Protein 6JQF (pdb70)

Foldseek 3Di:
DVCLADPDQDADPAPDQFGDDDDPQKDKFWLFKLQCLQQPRRGGGDAAQADAKIWTKMWIAGPNDIDIHATDIYYHHDDDPQADDADQAQQGQGGWRFDYDKAFADLEFEEEDPDPLLVVVLQQLVLLQVGHYYYDYQPDQGQEHEEADPDHSQPAQKWKWFQDNSHIYIYGNHVNNVLLVSLRVSLCLQVVGIGGGIMTIFFFSFQDQAEEECWQFHDDLLLVVLVLLLLNNPEEYEYEQKFWADCLVLQVVQPHGCLPATGIAGAEDDDAAPVRHDLHDDLHHAYLVRLLVSQVVSVSSHYHYAYEDADDARASSPCNRPVVQQDDADPPVSRSNRGNLQDPVRLVSVLVRVCCCCQPPVVRGRSCRSHQEYEHELPDPPGALLSSQSNQQSVCVSCVVVNHQYEYEQQCQVRPDDRDRDAVRHEEPADCNSPPVVNVVSRHQYAQAHQQPAEPAPPDPDSHLPCLQVCLAANAGQCRPPDGDHSTNPSHNFYYHYYDHNQHFLDLAADSLLCPVSSSSVSRSSNRRGHDRGHPDHPVVSVVSVVSSDRRRPRDSQQDDPDQDKDKDFDPDPWDFFQDGWHFDFKKDKKWAQADDPAQDWWFFFDDCQWTFTLANRQFTWIAGNSSWTKGFPHHGDHPDMWMWMWGADFQWIWIDINNHGSGIIATDDRNVVCVPRDVVSPSRNPHRGDTGGGHRGIGGNGGNIGDRIMMGHD

Secondary structure (DSSP, 8-state):
-HHHHT---PPPPTT-SB-----TTSEEEEEEES-TTTB-TT-BB---SS----EEEEEEEETTEEEE---EE---PPP----SPPPP-SSPPSEEEEEEEEEE--SEEEEE-S-HHHHHHHHH--TTTSSEEEEE-TTS--SEEEEEPPSSS-TTT-EEEEEETTEEEEEESSHHHHHHHHHHHH---S-TTEEEEEEEEE--S-SEEE----SSS---HHHHHHHHH--TT--EEEEE-EEE-S-HHHHHHTT--HHHHS-EEE-B-----TTS--SS-SS--B-HHHHHHHHHHHHHTT-EEEEEEEESSS-HHHHTT-GGGS------GGGTT---TT-HHHHHHHHHHHHH--EETTTTEETTTT-SEEEEE-----S-HHHHHHHHHHHHHHHHHTTPEEE----TTTS--SS----TT---B--S---HHHHHHTT--EEE--HHHHEE-TT-SS-----HHHHHHH--TTEETTEE--TT-TTEEEEE-EE---S--------HHHHHHHHHH---HHHHHHS-SS-SS-HHHHHHHHHHH-SPTT--TT---SS---B----SSSSEE-----BPSSEEE--EEE----TT---EEEEETTEEEE----S--EEEETTS-EEE-S--PPBTEEE-EEEEEETTEEEEEETTEEEEE-EE-SSGGGTTT--TT---S-SS-----PBP-SEE-SS--EEE---EEE-

Radius of gyration: 28.12 Å; Cα contacts (8 Å, |Δi|>4): 1674; chains: 1; bounding box: 49×86×69 Å

InterPro domains:
  IPR015882 Beta-hexosaminidase, bacterial type, N-terminal [PF02838] (110-228)
  IPR015883 Beta-hexosaminidase, catalytic domain [PF00728] (232-414)
  IPR017853 Glycoside hydrolase superfamily [SSF51445] (232-582)
  IPR025705 Beta-hexosaminidase [PR00738] (193-213)
  IPR025705 Beta-hexosaminidase [PR00738] (226-243)
  IPR025705 Beta-hexosaminidase [PR00738] (255-276)
  IPR025705 Beta-hexosaminidase [PR00738] (327-344)
  IPR025705 Beta-hexosaminidase [PR00738] (371-389)
  IPR025705 Beta-hexosaminidase [PR00738] (528-544)
  IPR029018 Beta-hexosaminidase-like, domain 2 [G3DSA:3.30.379.10] (98-225)
  IPR029018 Beta-hexosaminidase-like, domain 2 [SSF55545] (109-231)
  IPR052764 Glycosyl Hydrolase 20 Enzymes [PTHR43678] (105-585)

Solvent-accessible surface area: 29772 Å² total

CATH classification: 3.20.20.80

Nearest PDB structures (foldseek):
  7ezt-assembly3_C  TM=9.951E-01  e=0.000E+00  Akkermansia muciniphila ATCC BAA-835
  8hvd-assembly1_A  TM=6.838E-01  e=8.904E-33  Streptomyces sp.
  9fyn-assembly1_A  TM=6.314E-01  e=2.631E-29  Trueperella pyogenes
  7bwg-assembly1_B  TM=7.189E-01  e=1.669E-21  Microbacterium sp. HJ5
  6pv5-assembly1_A  TM=5.490E-01  e=2.795E-10  Clostridium perfringens ATCC 13124

Sequence (715 aa):
KQIADSLSIPPVKAGAKQLPPSVSGAQIKLLGADYEQLVNSKGKIAPVISDTPVNVSFKVTKDGKEAVSKDYEILQAPQAAQGNPKPRIIPEILQWKGGQGEYKLGNTVTIACPDKELGKLFAADEDVLGKKVKLVAPGAKADISLSLLKGGNLGREGYRLQIARDGVRLGAAAPTGLFWGTRTLLQLRQTPGSVPCGTAVDFPRYQLRGFLDVARTPYPLSYLKDVIRTAWYKNDLHLVINNNYIFHEHYVDNGHDPFKESYAAFRLESKKGKDGTPLTARDLFYTKKEFADLVSYARKYGVNIVPEFDTPGHALSFTRLRPDLIYKGPNHEKRRCELDAANPETIDLVSSKVFDEYLKDPKLGRPVFADCGVVHVGADEFYGDKEDYRHFANAVLTHALKRGYTPRIWGSLSAKPGKTPVVSKGVQNLWSTGWKAWEAVNQGYDVINTNDGALYIVPFAGYYRDRNHKGLYNNWIPNRIGNETLPSGHPQLLGGTFAVWNDETDIHTGYAPYDIWGIISSGSDVLSQKLWGTAKAPDTFEQHRELVSSSIGNAPRTNPLHKWKDSQPLTVKPSSLPQKLDKPALGPNYRLTELELTAAPEGKEQVLLAAPEGELLAVKDGTVGFRRDDSLEFSFGAKLPVGKKVKVEIVGEPEKTSSLLLDGEPAGTAVLKNFSDDKSKDFSDKKFKHRPKVHRSTFILPLKELGSSFQGKVFHNVQPL

GO terms:
  GO:0004563 beta-N-acetylhexosaminidase activity (F, EXP)

B-factor: mean 30.91, std 11.43, range [14.15, 86.92]

Organism: Akkermansia muciniphila (strain ATCC BAA-835 / DSM 22959 / JCM 33894 / BCRC 81048 / CCUG 64013 / CIP 107961 / Muc) (NCBI:txid349741)

Structure (mmCIF, N/CA/C/O backbone):
data_6JQF
#
_entry.id   6JQF
#
_cell.length_a   108.819
_cell.length_b   114.548
_cell.length_c   128.073
_cell.angle_alpha   90.000
_cell.angle_beta   90.000
_cell.angle_gamma   90.000
#
_symmetry.space_group_name_H-M   'I 2 2 2'
#
loop_
_entity.id
_entity.type
_entity.pdbx_description
1 polymer 'Glycoside hydrolase, family 20, catalytic core'
2 non-polymer 'MAGNESIUM ION'
3 non-polymer 2-acetamido-2-deoxy-beta-D-glucopyranose
4 non-polymer 'CHLORIDE ION'
5 water water
#
loop_
_atom_site.group_PDB
_atom_site.id
_atom_site.type_symbol
_atom_site.label_atom_id
_atom_site.label_alt_id
_atom_site.label_comp_id
_atom_site.label_asym_id
_atom_site.label_entity_id
_atom_site.label_seq_id
_atom_site.pdbx_PDB_ins_code
_atom_site.Cartn_x
_atom_site.Cartn_y
_atom_site.Cartn_z
_atom_site.occupancy
_atom_site.B_iso_or_equiv
_atom_site.auth_seq_id
_atom_site.auth_comp_id
_atom_site.auth_asym_id
_atom_site.auth_atom_id
_atom_site.pdbx_PDB_model_num
ATOM 1 N N . LYS A 1 1 ? 4.334 104.044 59.064 1.00 61.98 23 LYS A N 1
ATOM 2 C CA . LYS A 1 1 ? 3.811 102.842 58.425 1.00 63.14 23 LYS A CA 1
ATOM 3 C C . LYS A 1 1 ? 2.447 103.101 57.800 1.00 64.92 23 LYS A C 1
ATOM 4 O O . LYS A 1 1 ? 2.177 102.680 56.672 1.00 59.90 23 LYS A O 1
ATOM 10 N N . GLN A 1 2 ? 1.582 103.787 58.552 1.00 61.58 24 GLN A N 1
ATOM 11 C CA . GLN A 1 2 ? 0.283 104.169 58.010 1.00 66.98 24 GLN A CA 1
ATOM 12 C C . GLN A 1 2 ? 0.437 105.057 56.783 1.00 63.62 24 GLN A C 1
ATOM 13 O O . GLN A 1 2 ? -0.395 105.006 55.869 1.00 62.74 24 GLN A O 1
ATOM 19 N N . ILE A 1 3 ? 1.502 105.861 56.744 1.00 62.61 25 ILE A N 1
ATOM 20 C CA . ILE A 1 3 ? 1.728 106.779 55.629 1.00 63.20 25 ILE A CA 1
ATOM 21 C C . ILE A 1 3 ? 1.968 106.003 54.339 1.00 64.08 25 ILE A C 1
ATOM 22 O O . ILE A 1 3 ? 1.276 106.201 53.333 1.00 62.31 25 ILE A O 1
ATOM 27 N N . ALA A 1 4 ? 2.970 105.117 54.350 1.00 66.94 26 ALA A N 1
ATOM 28 C CA . ALA A 1 4 ? 3.246 104.288 53.180 1.00 61.93 26 ALA A CA 1
ATOM 29 C C . ALA A 1 4 ? 2.029 103.461 52.795 1.00 62.11 26 ALA A C 1
ATOM 30 O O . ALA A 1 4 ? 1.756 103.257 51.604 1.00 53.21 26 ALA A O 1
ATOM 32 N N . ASP A 1 5 ? 1.284 102.986 53.796 1.00 65.49 27 ASP A N 1
ATOM 33 C CA . ASP A 1 5 ? 0.091 102.186 53.542 1.00 67.35 27 ASP A CA 1
ATOM 34 C C . ASP A 1 5 ? -0.913 102.946 52.682 1.00 67.22 27 ASP A C 1
ATOM 35 O O . ASP A 1 5 ? -1.547 102.366 51.792 1.00 67.73 27 ASP A O 1
ATOM 40 N N . SER A 1 6 ? -1.053 104.252 52.918 1.00 68.94 28 SER A N 1
ATOM 41 C CA . SER A 1 6 ? -2.051 105.074 52.244 1.00 67.67 28 SER A CA 1
ATOM 42 C C . SER A 1 6 ? -1.416 106.204 51.437 1.00 62.18 28 SER A C 1
ATOM 43 O O . SER A 1 6 ? -2.006 107.277 51.294 1.00 61.61 28 SER A O 1
ATOM 46 N N . LEU A 1 7 ? -0.217 105.979 50.901 1.00 57.33 29 LEU A N 1
ATOM 47 C CA . LEU A 1 7 ? 0.402 106.968 50.031 1.00 61.22 29 LEU A CA 1
ATOM 48 C C . LEU A 1 7 ? -0.427 107.163 48.766 1.00 52.28 29 LEU A C 1
ATOM 49 O O . LEU A 1 7 ? -1.185 106.286 48.342 1.00 54.35 29 LEU A O 1
ATOM 54 N N . SER A 1 8 ? -0.272 108.337 48.158 1.00 56.49 30 SER A N 1
ATOM 55 C CA . SER A 1 8 ? -0.991 108.693 46.938 1.00 56.58 30 SER A CA 1
ATOM 56 C C . SER A 1 8 ? 0.011 109.227 45.925 1.00 54.01 30 SER A C 1
ATOM 57 O O . SER A 1 8 ? 0.611 110.286 46.136 1.00 54.99 30 SER A O 1
ATOM 60 N N . ILE A 1 9 ? 0.185 108.501 44.829 1.00 57.58 31 ILE A N 1
ATOM 61 C CA . ILE A 1 9 ? 1.143 108.857 43.787 1.00 52.34 31 ILE A CA 1
ATOM 62 C C . ILE A 1 9 ? 0.370 109.455 42.618 1.00 53.45 31 ILE A C 1
ATOM 63 O O . ILE A 1 9 ? -0.431 108.742 41.991 1.00 51.36 31 ILE A O 1
ATOM 68 N N . PRO A 1 10 ? 0.573 110.727 42.294 1.00 50.53 32 PRO A N 1
ATOM 69 C CA . PRO A 1 10 ? -0.201 111.368 41.233 1.00 49.81 32 PRO A CA 1
ATOM 70 C C . PRO A 1 10 ? 0.344 111.006 39.863 1.00 50.93 32 PRO A C 1
ATOM 71 O O . PRO A 1 10 ? 1.394 110.354 39.759 1.00 48.04 32 PRO A O 1
ATOM 75 N N . PRO A 1 11 ? -0.336 111.405 38.787 1.00 54.39 33 PRO A N 1
ATOM 76 C CA . PRO A 1 11 ? 0.194 111.133 37.446 1.00 54.46 33 PRO A CA 1
ATOM 77 C C . PRO A 1 11 ? 1.485 111.889 37.175 1.00 51.57 33 PRO A C 1
ATOM 78 O O . PRO A 1 11 ? 1.727 112.977 37.705 1.00 50.96 33 PRO A O 1
ATOM 82 N N . VAL A 1 12 ? 2.314 111.293 36.328 1.00 42.14 34 VAL A N 1
ATOM 83 C CA . VAL A 1 12 ? 3.591 111.873 35.934 1.00 45.68 34 VAL A CA 1
ATOM 84 C C . VAL A 1 12 ? 3.381 112.699 34.673 1.00 41.96 34 VAL A C 1
ATOM 85 O O . VAL A 1 12 ? 2.757 112.230 33.713 1.00 39.92 34 VAL A O 1
ATOM 89 N N . LYS A 1 13 ? 3.880 113.938 34.687 1.00 43.88 35 LYS A N 1
ATOM 90 C CA . LYS A 1 13 ? 3.845 114.782 33.497 1.00 44.89 35 LYS A CA 1
ATOM 91 C C . LYS A 1 13 ? 4.532 114.084 32.333 1.00 44.75 35 LYS A C 1
ATOM 92 O O . LYS A 1 13 ? 5.555 113.417 32.506 1.00 47.55 35 LYS A O 1
ATOM 98 N N . ALA A 1 14 ? 3.965 114.249 31.141 1.00 47.15 36 ALA A N 1
ATOM 99 C CA . ALA A 1 14 ? 4.522 113.619 29.951 1.00 41.20 36 ALA A CA 1
ATOM 100 C C . ALA A 1 14 ? 5.927 114.142 29.683 1.00 48.16 36 ALA A C 1
ATOM 101 O O . ALA A 1 14 ? 6.127 115.347 29.510 1.00 49.13 36 ALA A O 1
ATOM 103 N N . GLY A 1 15 ? 6.904 113.235 29.661 1.00 36.92 37 GLY A N 1
ATOM 104 C CA . GLY A 1 15 ? 8.285 113.597 29.417 1.00 41.12 37 GLY A CA 1
ATOM 105 C C . GLY A 1 15 ? 9.071 114.059 30.629 1.00 39.28 37 GLY A C 1
ATOM 106 O O . GLY A 1 15 ? 10.224 114.481 30.469 1.00 44.58 37 GLY A O 1
ATOM 107 N N . ALA A 1 16 ? 8.494 113.997 31.827 1.00 37.56 38 ALA A N 1
ATOM 108 C CA . ALA A 1 16 ? 9.202 114.450 33.020 1.00 41.26 38 ALA A CA 1
ATOM 109 C C . ALA A 1 16 ? 10.517 113.695 33.187 1.00 43.51 38 ALA A C 1
ATOM 110 O O . ALA A 1 16 ? 10.610 112.502 32.884 1.00 42.81 38 ALA A O 1
ATOM 112 N N . LYS A 1 17 ? 11.543 114.399 33.664 1.00 38.58 39 LYS A N 1
ATOM 113 C CA . LYS A 1 17 ? 12.869 113.819 33.823 1.00 36.95 39 LYS A CA 1
ATOM 114 C C . LYS A 1 17 ? 13.176 113.430 35.262 1.00 40.36 39 LYS A C 1
ATOM 115 O O . LYS A 1 17 ? 14.237 112.853 35.525 1.00 37.18 39 LYS A O 1
ATOM 121 N N . GLN A 1 18 ? 12.276 113.723 36.193 1.00 35.14 40 GLN A N 1
ATOM 122 C CA . GLN A 1 18 ? 12.501 113.432 37.599 1.00 36.33 40 GLN A CA 1
ATOM 123 C C . GLN A 1 18 ? 11.172 113.030 38.218 1.00 43.75 40 GLN A C 1
ATOM 124 O O . GLN A 1 18 ? 10.157 113.695 37.989 1.00 42.75 40 GLN A O 1
ATOM 130 N N . LEU A 1 19 ? 11.176 111.948 38.983 1.00 37.33 41 LEU A N 1
ATOM 131 C CA . LEU A 1 19 ? 9.958 111.528 39.661 1.00 38.51 41 LEU A CA 1
ATOM 132 C C . LEU A 1 19 ? 9.677 112.461 40.834 1.00 41.72 41 LEU A C 1
ATOM 133 O O . LEU A 1 19 ? 10.553 112.657 41.686 1.00 41.55 41 LEU A O 1
ATOM 138 N N . PRO A 1 20 ? 8.489 113.062 40.909 1.00 43.57 42 PRO A N 1
ATOM 139 C CA . PRO A 1 20 ? 8.137 113.866 42.089 1.00 49.92 42 PRO A CA 1
ATOM 140 C C . PRO A 1 20 ? 7.988 112.973 43.311 1.00 53.22 42 PRO A C 1
ATOM 141 O O . PRO A 1 20 ? 7.198 112.027 43.312 1.00 53.08 42 PRO A O 1
ATOM 153 N N . PRO A 1 22 ? 6.599 111.950 46.796 1.00 62.86 44 PRO A N 1
ATOM 154 C CA . PRO A 1 22 ? 5.476 112.262 47.687 1.00 63.26 44 PRO A CA 1
ATOM 155 C C . PRO A 1 22 ? 5.971 112.932 48.959 1.00 65.47 44 PRO A C 1
ATOM 156 O O . PRO A 1 22 ? 7.086 112.685 49.427 1.00 62.60 44 PRO A O 1
ATOM 160 N N . SER A 1 23 ? 5.127 113.801 49.514 1.00 73.59 45 SER A N 1
ATOM 161 C CA . SER A 1 23 ? 5.487 114.610 50.671 1.00 72.27 45 SER A CA 1
ATOM 162 C C . SER A 1 23 ? 4.475 114.398 51.786 1.00 68.60 45 SER A C 1
ATOM 163 O O . SER A 1 23 ? 3.269 114.564 51.577 1.00 67.88 45 SER A O 1
ATOM 166 N N . VAL A 1 24 ? 4.972 114.019 52.961 1.00 70.95 46 VAL A N 1
ATOM 167 C CA . VAL A 1 24 ? 4.188 113.975 54.190 1.00 71.16 46 VAL A CA 1
ATOM 168 C C . VAL A 1 24 ? 5.066 114.531 55.303 1.00 77.28 46 VAL A C 1
ATOM 169 O O . VAL A 1 24 ? 6.211 114.098 55.467 1.00 77.61 46 VAL A O 1
ATOM 173 N N . SER A 1 25 ? 4.534 115.494 56.062 1.00 77.63 47 SER A N 1
ATOM 174 C CA . SER A 1 25 ? 5.365 116.245 57.000 1.00 77.76 47 SER A CA 1
ATOM 175 C C . SER A 1 25 ? 5.887 115.376 58.140 1.00 74.46 47 SER A C 1
ATOM 176 O O . SER A 1 25 ? 6.986 115.624 58.649 1.00 73.75 47 SER A O 1
ATOM 179 N N . GLY A 1 26 ? 5.130 114.355 58.546 1.00 69.45 48 GLY A N 1
ATOM 180 C CA . GLY A 1 26 ? 5.507 113.590 59.722 1.00 72.96 48 GLY A CA 1
ATOM 181 C C . GLY A 1 26 ? 6.728 112.711 59.535 1.00 76.20 48 GLY A C 1
ATOM 182 O O . GLY A 1 26 ? 7.447 112.436 60.501 1.00 73.15 48 GLY A O 1
ATOM 183 N N . ALA A 1 27 ? 6.990 112.262 58.306 1.00 81.02 49 ALA A N 1
ATOM 184 C CA . ALA A 1 27 ? 7.995 111.232 58.070 1.00 78.50 49 ALA A CA 1
ATOM 185 C C . ALA A 1 27 ? 8.859 111.593 56.867 1.00 68.50 49 ALA A C 1
ATOM 186 O O . ALA A 1 27 ? 8.649 112.610 56.198 1.00 66.93 49 ALA A O 1
ATOM 188 N N . GLN A 1 28 ? 9.842 110.735 56.602 1.00 68.08 50 GLN A N 1
ATOM 189 C CA . GLN A 1 28 ? 10.715 110.831 55.441 1.00 63.69 50 GLN A CA 1
ATOM 190 C C . GLN A 1 28 ? 10.322 109.754 54.437 1.00 62.14 50 GLN A C 1
ATOM 191 O O . GLN A 1 28 ? 10.102 108.598 54.817 1.00 55.72 50 GLN A O 1
ATOM 197 N N . ILE A 1 29 ? 10.237 110.132 53.163 1.00 51.42 51 ILE A N 1
ATOM 198 C CA . ILE A 1 29 ? 9.836 109.229 52.090 1.00 50.09 51 ILE A CA 1
ATOM 199 C C . ILE A 1 29 ? 10.924 109.228 51.027 1.00 54.62 51 ILE A C 1
ATOM 200 O O . ILE A 1 29 ? 11.320 110.292 50.537 1.00 47.94 51 ILE A O 1
ATOM 205 N N . LYS A 1 30 ? 11.401 108.039 50.666 1.00 48.56 52 LYS A N 1
ATOM 206 C CA . LYS A 1 30 ? 12.345 107.906 49.569 1.00 42.64 52 LYS A CA 1
ATOM 207 C C . LYS A 1 30 ? 11.942 106.716 48.707 1.00 46.77 52 LYS A C 1
ATOM 208 O O . LYS A 1 30 ? 11.101 105.894 49.083 1.00 37.08 52 LYS A O 1
ATOM 214 N N . LEU A 1 31 ? 12.545 106.642 47.529 1.00 36.00 53 LEU A N 1
ATOM 215 C CA . LEU A 1 31 ? 12.220 105.578 46.591 1.00 41.16 53 LEU A CA 1
ATOM 216 C C . LEU A 1 31 ? 12.772 104.258 47.111 1.00 36.62 53 LEU A C 1
ATOM 217 O O . LEU A 1 31 ? 13.975 104.138 47.367 1.00 36.41 53 LEU A O 1
ATOM 222 N N . LEU A 1 32 ? 11.894 103.273 47.297 1.00 33.85 54 LEU A N 1
ATOM 223 C CA . LEU A 1 32 ? 12.385 101.914 47.495 1.00 32.08 54 LEU A CA 1
ATOM 224 C C . LEU A 1 32 ? 12.944 101.365 46.190 1.00 37.49 54 LEU A C 1
ATOM 225 O O . LEU A 1 32 ? 14.061 100.832 46.153 1.00 30.82 54 LEU A O 1
ATOM 230 N N . GLY A 1 33 ? 12.190 101.510 45.106 1.00 28.91 55 GLY A N 1
ATOM 231 C CA . GLY A 1 33 ? 12.708 101.105 43.811 1.00 29.29 55 GLY A CA 1
ATOM 232 C C . GLY A 1 33 ? 11.633 101.072 42.751 1.00 24.88 55 GLY A C 1
ATOM 233 O O . GLY A 1 33 ? 10.434 101.168 43.028 1.00 32.69 55 GLY A O 1
ATOM 234 N N . ALA A 1 34 ? 12.096 100.927 41.511 1.00 26.60 56 ALA A N 1
ATOM 235 C CA . ALA A 1 34 ? 11.247 100.771 40.341 1.00 28.07 56 ALA A CA 1
ATOM 236 C C . ALA A 1 34 ? 11.508 99.402 39.731 1.00 25.78 56 ALA A C 1
ATOM 237 O O . ALA A 1 34 ? 12.647 98.929 39.735 1.00 22.86 56 ALA A O 1
ATOM 239 N N . ASP A 1 35 ? 10.460 98.762 39.203 1.00 25.71 57 ASP A N 1
ATOM 240 C CA . ASP A 1 35 ? 10.671 97.449 38.598 1.00 24.88 57 ASP A CA 1
ATOM 241 C C . ASP A 1 35 ? 11.644 97.544 37.426 1.00 27.09 57 ASP A C 1
ATOM 242 O O . ASP A 1 35 ? 12.489 96.661 37.236 1.00 27.61 57 ASP A O 1
ATOM 247 N N . TYR A 1 36 ? 11.569 98.625 36.652 1.00 23.76 58 TYR A N 1
ATOM 248 C CA . TYR A 1 36 ? 12.595 98.933 35.654 1.00 22.95 58 TYR A CA 1
ATOM 249 C C . TYR A 1 36 ? 13.538 99.969 36.259 1.00 25.06 58 TYR A C 1
ATOM 250 O O . TYR A 1 36 ? 13.348 101.177 36.094 1.00 26.30 58 TYR A O 1
ATOM 259 N N . GLU A 1 37 ? 14.572 99.490 36.966 1.00 24.96 59 GLU A N 1
ATOM 260 C CA . GLU A 1 37 ? 15.611 100.395 37.457 1.00 32.22 59 GLU A CA 1
ATOM 261 C C . GLU A 1 37 ? 16.241 101.170 36.318 1.00 28.79 59 GLU A C 1
ATOM 262 O O . GLU A 1 37 ? 16.785 102.260 36.533 1.00 30.13 59 GLU A O 1
ATOM 268 N N . GLN A 1 38 ? 16.207 100.606 35.111 1.00 26.87 60 GLN A N 1
ATOM 269 C CA . GLN A 1 38 ? 16.780 101.275 33.954 1.00 28.92 60 GLN A CA 1
ATOM 270 C C . GLN A 1 38 ? 16.021 102.552 33.613 1.00 25.43 60 GLN A C 1
ATOM 271 O O . GLN A 1 38 ? 16.602 103.480 33.047 1.00 29.43 60 GLN A O 1
ATOM 277 N N . LEU A 1 39 ? 14.732 102.615 33.945 1.00 27.71 61 LEU A N 1
ATOM 278 C CA . LEU A 1 39 ? 13.890 103.753 33.594 1.00 26.08 61 LEU A CA 1
ATOM 279 C C . LEU A 1 39 ? 13.746 104.772 34.713 1.00 33.83 61 LEU A C 1
ATOM 280 O O . LEU A 1 39 ? 13.595 105.965 34.432 1.00 32.80 61 LEU A O 1
ATOM 285 N N . VAL A 1 40 ? 13.763 104.336 35.967 1.00 27.50 62 VAL A N 1
ATOM 286 C CA . VAL A 1 40 ? 13.733 105.222 37.125 1.00 28.44 62 VAL A CA 1
ATOM 287 C C . VAL A 1 40 ? 14.785 104.693 38.088 1.00 32.79 62 VAL A C 1
ATOM 288 O O . VAL A 1 40 ? 14.634 103.589 38.628 1.00 32.10 62 VAL A O 1
ATOM 292 N N . ASN A 1 41 ? 15.856 105.459 38.290 1.00 33.82 63 ASN A N 1
ATOM 293 C CA . ASN A 1 41 ? 16.928 105.010 39.166 1.00 33.90 63 ASN A CA 1
ATOM 294 C C . ASN A 1 41 ? 16.557 105.272 40.625 1.00 33.95 63 ASN A C 1
ATOM 295 O O . ASN A 1 41 ? 15.488 105.804 40.935 1.00 33.39 63 ASN A O 1
ATOM 300 N N . SER A 1 42 ? 17.465 104.907 41.536 1.00 39.06 64 SER A N 1
ATOM 301 C CA . SER A 1 42 ? 17.164 104.991 42.963 1.00 42.66 64 SER A CA 1
ATOM 302 C C . SER A 1 42 ? 16.936 106.428 43.415 1.00 38.72 64 SER A C 1
ATOM 303 O O . SER A 1 42 ? 16.256 106.658 44.422 1.00 40.27 64 SER A O 1
ATOM 306 N N . LYS A 1 43 ? 17.492 107.401 42.693 1.00 41.18 65 LYS A N 1
ATOM 307 C CA . LYS A 1 43 ? 17.334 108.809 43.035 1.00 40.84 65 LYS A CA 1
ATOM 308 C C . LYS A 1 43 ? 16.089 109.439 42.421 1.00 44.67 65 LYS A C 1
ATOM 309 O O . LYS A 1 43 ? 15.783 110.596 42.733 1.00 40.45 65 LYS A O 1
ATOM 315 N N . GLY A 1 44 ? 15.368 108.716 41.564 1.00 37.69 66 GLY A N 1
ATOM 316 C CA . GLY A 1 44 ? 14.162 109.226 40.946 1.00 36.18 66 GLY A CA 1
ATOM 317 C C . GLY A 1 44 ? 14.341 109.822 39.566 1.00 35.30 66 GLY A C 1
ATOM 318 O O . GLY A 1 44 ? 13.371 110.356 39.013 1.00 36.17 66 GLY A O 1
ATOM 319 N N . LYS A 1 45 ? 15.544 109.759 38.997 1.00 32.01 67 LYS A N 1
ATOM 320 C CA . LYS A 1 45 ? 15.767 110.260 37.648 1.00 34.12 67 LYS A CA 1
ATOM 321 C C . LYS A 1 45 ? 15.106 109.332 36.634 1.00 40.53 67 LYS A C 1
ATOM 322 O O . LYS A 1 45 ? 15.282 108.110 36.690 1.00 36.30 67 LYS A O 1
ATOM 328 N N . ILE A 1 46 ? 14.346 109.913 35.709 1.00 36.42 68 ILE A N 1
ATOM 329 C CA . ILE A 1 46 ? 13.555 109.161 34.739 1.00 33.34 68 ILE A CA 1
ATOM 330 C C . ILE A 1 46 ? 14.244 109.222 33.383 1.00 38.41 68 ILE A C 1
ATOM 331 O O . ILE A 1 46 ? 14.478 110.310 32.846 1.00 37.09 68 ILE A O 1
ATOM 336 N N . ALA A 1 47 ? 14.553 108.057 32.818 1.00 32.93 69 ALA A N 1
ATOM 337 C CA . ALA A 1 47 ? 15.155 108.003 31.495 1.00 34.72 69 ALA A CA 1
ATOM 338 C C . ALA A 1 47 ? 14.088 108.161 30.413 1.00 36.63 69 ALA A C 1
ATOM 339 O O . ALA A 1 47 ? 12.936 107.759 30.602 1.00 31.23 69 ALA A O 1
ATOM 341 N N . PRO A 1 48 ? 14.447 108.748 29.271 1.00 36.73 70 PRO A N 1
ATOM 342 C CA . PRO A 1 48 ? 13.485 108.864 28.169 1.00 35.12 70 PRO A CA 1
ATOM 343 C C . PRO A 1 48 ? 13.122 107.501 27.602 1.00 34.23 70 PRO A C 1
ATOM 344 O O . PRO A 1 48 ? 13.913 106.556 27.639 1.00 35.35 70 PRO A O 1
ATOM 348 N N . VAL A 1 49 ? 11.910 107.414 27.055 1.00 31.47 71 VAL A N 1
ATOM 349 C CA . VAL A 1 49 ? 11.440 106.217 26.369 1.00 26.40 71 VAL A CA 1
ATOM 350 C C . VAL A 1 49 ? 11.021 106.590 24.952 1.00 36.54 71 VAL A C 1
ATOM 351 O O . VAL A 1 49 ? 10.593 107.719 24.692 1.00 34.64 71 VAL A O 1
ATOM 355 N N . ILE A 1 50 ? 11.147 105.632 24.027 1.00 29.53 72 ILE A N 1
ATOM 356 C CA . ILE A 1 50 ? 10.736 105.853 22.644 1.00 31.15 72 ILE A CA 1
ATOM 357 C C . ILE A 1 50 ? 9.339 105.326 22.363 1.00 33.50 72 ILE A C 1
ATOM 358 O O . ILE A 1 50 ? 8.823 105.522 21.254 1.00 31.51 72 ILE A O 1
ATOM 363 N N . SER A 1 51 ? 8.711 104.663 23.331 1.00 29.32 73 SER A N 1
ATOM 364 C CA . SER A 1 51 ? 7.287 104.365 23.278 1.00 29.84 73 SER A CA 1
ATOM 365 C C . SER A 1 51 ? 6.786 104.292 24.710 1.00 29.57 73 SER A C 1
ATOM 366 O O . SER A 1 51 ? 7.558 104.040 25.640 1.00 32.94 73 SER A O 1
ATOM 369 N N . ASP A 1 52 ? 5.487 104.547 24.884 1.00 31.71 74 ASP A N 1
ATOM 370 C CA . ASP A 1 52 ? 4.901 104.585 26.220 1.00 31.48 74 ASP A CA 1
ATOM 371 C C . ASP A 1 52 ? 5.147 103.269 26.950 1.00 29.78 74 ASP A C 1
ATOM 372 O O . ASP A 1 52 ? 4.888 102.189 26.411 1.00 29.82 74 ASP A O 1
ATOM 377 N N . THR A 1 53 ? 5.638 103.367 28.190 1.00 33.04 75 THR A N 1
ATOM 378 C CA . THR A 1 53 ? 6.085 102.201 28.953 1.00 29.17 75 THR A CA 1
ATOM 379 C C . THR A 1 53 ? 5.631 102.312 30.404 1.00 28.71 75 THR A C 1
ATOM 380 O O . THR A 1 53 ? 5.881 103.347 31.054 1.00 35.24 75 THR A O 1
ATOM 384 N N . PRO A 1 54 ? 4.986 101.282 30.947 1.00 31.27 76 PRO A N 1
ATOM 385 C CA . PRO A 1 54 ? 4.595 101.315 32.358 1.00 28.42 76 PRO A CA 1
ATOM 386 C C . PRO A 1 54 ? 5.771 101.005 33.269 1.00 32.65 76 PRO A C 1
ATOM 387 O O . PRO A 1 54 ? 6.650 100.203 32.947 1.00 29.51 76 PRO A O 1
ATOM 391 N N . VAL A 1 55 ? 5.779 101.658 34.428 1.00 27.89 77 VAL A N 1
ATOM 392 C CA . VAL A 1 55 ? 6.811 101.449 35.438 1.00 28.71 77 VAL A CA 1
ATOM 393 C C . VAL A 1 55 ? 6.136 101.397 36.800 1.00 34.71 77 VAL A C 1
ATOM 394 O O . VAL A 1 55 ? 5.331 102.271 37.130 1.00 33.19 77 VAL A O 1
ATOM 398 N N . ASN A 1 56 ? 6.456 100.385 37.595 1.00 29.86 78 ASN A N 1
ATOM 399 C CA . ASN A 1 56 ? 5.952 100.306 38.956 1.00 25.01 78 ASN A CA 1
ATOM 400 C C . ASN A 1 56 ? 7.000 100.852 39.913 1.00 32.94 78 ASN A C 1
ATOM 401 O O . ASN A 1 56 ? 8.149 100.399 39.901 1.00 33.66 78 ASN A O 1
ATOM 406 N N . VAL A 1 57 ? 6.604 101.823 40.736 1.00 31.93 79 VAL A N 1
ATOM 407 C CA . VAL A 1 57 ? 7.497 102.424 41.718 1.00 28.95 79 VAL A CA 1
ATOM 408 C C . VAL A 1 57 ? 6.968 102.133 43.114 1.00 27.70 79 VAL A C 1
ATOM 409 O O . VAL A 1 57 ? 5.766 101.935 43.318 1.00 29.65 79 VAL A O 1
ATOM 413 N N . SER A 1 58 ? 7.883 102.086 44.079 1.00 27.90 80 SER A N 1
ATOM 414 C CA . SER A 1 58 ? 7.514 101.862 45.468 1.00 30.45 80 SER A CA 1
ATOM 415 C C . SER A 1 58 ? 8.490 102.608 46.364 1.00 29.36 80 SER A C 1
ATOM 416 O O . SER A 1 58 ? 9.635 102.884 45.981 1.00 30.26 80 SER A O 1
ATOM 419 N N . PHE A 1 59 ? 8.033 102.883 47.589 1.00 32.13 81 PHE A N 1
ATOM 420 C CA . PHE A 1 59 ? 8.663 103.854 48.469 1.00 32.56 81 PHE A CA 1
ATOM 421 C C . PHE A 1 59 ? 8.905 103.271 49.851 1.00 36.79 81 PHE A C 1
ATOM 422 O O . PHE A 1 59 ? 8.101 102.480 50.354 1.00 34.76 81 PHE A O 1
ATOM 430 N N . LYS A 1 60 ? 10.012 103.685 50.461 1.00 39.04 82 LYS A N 1
ATOM 431 C CA . LYS A 1 60 ? 10.299 103.419 51.862 1.00 41.87 82 LYS A CA 1
ATOM 432 C C . LYS A 1 60 ? 9.969 104.666 52.675 1.00 48.90 82 LYS A C 1
ATOM 433 O O . LYS A 1 60 ? 10.395 105.771 52.324 1.00 45.04 82 LYS A O 1
ATOM 439 N N . VAL A 1 61 ? 9.202 104.486 53.747 1.00 50.38 83 VAL A N 1
ATOM 440 C CA . VAL A 1 61 ? 8.793 105.575 54.628 1.00 54.05 83 VAL A CA 1
ATOM 441 C C . VAL A 1 61 ? 9.433 105.359 55.992 1.00 59.74 83 VAL A C 1
ATOM 442 O O . VAL A 1 61 ? 9.376 104.253 56.544 1.00 60.89 83 VAL A O 1
ATOM 446 N N . THR A 1 62 ? 10.042 106.413 56.532 1.00 64.58 84 THR A N 1
ATOM 447 C CA . THR A 1 62 ? 10.684 106.375 57.844 1.00 67.88 84 THR A CA 1
ATOM 448 C C . THR A 1 62 ? 10.014 107.414 58.739 1.00 71.84 84 THR A C 1
ATOM 449 O O . THR A 1 62 ? 10.285 108.613 58.622 1.00 70.83 84 THR A O 1
ATOM 453 N N . LYS A 1 63 ? 9.138 106.950 59.626 1.00 76.71 85 LYS A N 1
ATOM 454 C CA . LYS A 1 63 ? 8.498 107.786 60.634 1.00 78.47 85 LYS A CA 1
ATOM 455 C C . LYS A 1 63 ? 9.088 107.445 61.995 1.00 80.33 85 LYS A C 1
ATOM 456 O O . LYS A 1 63 ? 9.190 106.264 62.351 1.00 72.59 85 LYS A O 1
ATOM 462 N N . ASP A 1 64 ? 9.475 108.479 62.747 1.00 80.48 86 ASP A N 1
ATOM 463 C CA . ASP A 1 64 ? 10.224 108.313 63.989 1.00 84.49 86 ASP A CA 1
ATOM 464 C C . ASP A 1 64 ? 11.502 107.528 63.720 1.00 85.36 86 ASP A C 1
ATOM 465 O O . ASP A 1 64 ? 12.437 108.040 63.095 1.00 83.27 86 ASP A O 1
ATOM 470 N N . GLY A 1 65 ? 11.543 106.283 64.186 1.00 82.91 87 GLY A N 1
ATOM 471 C CA . GLY A 1 65 ? 12.648 105.395 63.895 1.00 83.54 87 GLY A CA 1
ATOM 472 C C . GLY A 1 65 ? 12.181 104.111 63.244 1.00 77.60 87 GLY A C 1
ATOM 473 O O . GLY A 1 65 ? 12.938 103.140 63.150 1.00 80.95 87 GLY A O 1
ATOM 474 N N . LYS A 1 66 ? 10.930 104.096 62.791 1.00 75.04 88 LYS A N 1
ATOM 475 C CA . LYS A 1 66 ? 10.325 102.925 62.170 1.00 72.93 88 LYS A CA 1
ATOM 476 C C . LYS A 1 66 ? 10.362 103.058 60.652 1.00 68.87 88 LYS A C 1
ATOM 477 O O . LYS A 1 66 ? 10.172 104.150 60.110 1.00 64.50 88 LYS A O 1
ATOM 483 N N . GLU A 1 67 ? 10.607 101.941 59.972 1.00 65.96 89 GLU A N 1
ATOM 484 C CA . GLU A 1 67 ? 10.605 101.884 58.518 1.00 62.78 89 GLU A CA 1
ATOM 485 C C . GLU A 1 67 ? 9.410 101.081 58.025 1.00 52.75 89 GLU A C 1
ATOM 486 O O . GLU A 1 67 ? 8.916 100.183 58.712 1.00 51.60 89 GLU A O 1
ATOM 492 N N . ALA A 1 68 ? 8.949 101.417 56.822 1.00 50.01 90 ALA A N 1
ATOM 493 C CA . ALA A 1 68 ? 7.877 100.679 56.170 1.00 46.55 90 ALA A CA 1
ATOM 494 C C . ALA A 1 68 ? 7.933 100.964 54.675 1.00 44.98 90 ALA A C 1
ATOM 495 O O . ALA A 1 68 ? 8.328 102.055 54.255 1.00 45.62 90 ALA A O 1
ATOM 497 N N . VAL A 1 69 ? 7.542 99.971 53.879 1.00 42.78 91 VAL A N 1
ATOM 498 C CA . VAL A 1 69 ? 7.579 100.064 52.423 1.00 39.58 91 VAL A CA 1
ATOM 499 C C . VAL A 1 69 ? 6.153 100.032 51.888 1.00 35.35 91 VAL A C 1
ATOM 500 O O . VAL A 1 69 ? 5.288 99.325 52.419 1.00 35.97 91 VAL A O 1
ATOM 504 N N . SER A 1 70 ? 5.914 100.800 50.829 1.00 35.62 92 SER A N 1
ATOM 505 C CA . SER A 1 70 ? 4.589 100.897 50.244 1.00 35.21 92 SER A CA 1
ATOM 506 C C . SER A 1 70 ? 4.344 99.752 49.265 1.00 36.86 92 SER A C 1
ATOM 507 O O . SER A 1 70 ? 5.217 98.925 48.987 1.00 37.78 92 SER A O 1
ATOM 510 N N . LYS A 1 71 ? 3.130 99.718 48.730 1.00 38.41 93 LYS A N 1
ATOM 511 C CA . LYS A 1 71 ? 2.779 98.857 47.617 1.00 33.89 93 LYS A CA 1
ATOM 512 C C . LYS A 1 71 ? 3.335 99.441 46.316 1.00 35.54 93 LYS A C 1
ATOM 513 O O . LYS A 1 71 ? 3.951 100.511 46.295 1.00 32.71 93 LYS A O 1
ATOM 519 N N . ASP A 1 72 ? 3.102 98.735 45.213 1.00 33.27 94 ASP A N 1
ATOM 520 C CA . ASP A 1 72 ? 3.457 99.239 43.894 1.00 34.76 94 ASP A CA 1
ATOM 521 C C . ASP A 1 72 ? 2.467 100.301 43.433 1.00 37.10 94 ASP A C 1
ATOM 522 O O . ASP A 1 72 ? 1.254 100.167 43.620 1.00 38.85 94 ASP A O 1
ATOM 527 N N . TYR A 1 73 ? 2.996 101.352 42.814 1.00 32.22 95 TYR A N 1
ATOM 528 C CA . TYR A 1 73 ? 2.204 102.363 42.126 1.00 35.09 95 TYR A CA 1
ATOM 529 C C . TYR A 1 73 ? 2.650 102.385 40.674 1.00 33.02 95 TYR A C 1
ATOM 530 O O . TYR A 1 73 ? 3.829 102.626 40.392 1.00 31.27 95 TYR A O 1
ATOM 539 N N . GLU A 1 74 ? 1.725 102.110 39.759 1.00 30.60 96 GLU A N 1
ATOM 540 C CA . GLU A 1 74 ? 2.065 102.126 38.347 1.00 33.84 96 GLU A CA 1
ATOM 541 C C . GLU A 1 74 ? 1.996 103.550 37.816 1.00 37.39 96 GLU A C 1
ATOM 542 O O . GLU A 1 74 ? 1.010 104.259 38.034 1.00 38.88 96 GLU A O 1
ATOM 548 N N . ILE A 1 75 ? 3.057 103.963 37.132 1.00 29.73 97 ILE A N 1
ATOM 549 C CA . ILE A 1 75 ? 3.121 105.226 36.424 1.00 34.69 97 ILE A CA 1
ATOM 550 C C . ILE A 1 75 ? 3.364 104.908 34.957 1.00 36.47 97 ILE A C 1
ATOM 551 O O . ILE A 1 75 ? 3.869 103.841 34.600 1.00 36.38 97 ILE A O 1
ATOM 564 N N . LEU A 1 77 ? 5.282 106.178 31.655 1.00 34.71 99 LEU A N 1
ATOM 565 C CA . LEU A 1 77 ? 6.237 107.037 30.970 1.00 33.33 99 LEU A CA 1
ATOM 566 C C . LEU A 1 77 ? 5.801 107.201 29.520 1.00 34.15 99 LEU A C 1
ATOM 567 O O . LEU A 1 77 ? 5.494 106.215 28.844 1.00 31.23 99 LEU A O 1
ATOM 572 N N . GLN A 1 78 ? 5.767 108.444 29.046 1.00 30.95 100 GLN A N 1
ATOM 573 C CA . GLN A 1 78 ? 5.238 108.767 27.726 1.00 34.56 100 GLN A CA 1
ATOM 574 C C . GLN A 1 78 ? 6.363 109.179 26.789 1.00 31.62 100 GLN A C 1
ATOM 575 O O . GLN A 1 78 ? 7.194 110.024 27.141 1.00 31.57 100 GLN A O 1
ATOM 581 N N . ALA A 1 79 ? 6.379 108.586 25.597 1.00 30.91 101 ALA A N 1
ATOM 582 C CA . ALA A 1 79 ? 7.292 108.999 24.550 1.00 35.56 101 ALA A CA 1
ATOM 583 C C . ALA A 1 79 ? 6.788 110.274 23.883 1.00 39.33 101 ALA A C 1
ATOM 584 O O . ALA A 1 79 ? 5.591 110.568 23.911 1.00 37.80 101 ALA A O 1
ATOM 586 N N . PRO A 1 80 ? 7.686 111.054 23.281 1.00 37.07 102 PRO A N 1
ATOM 587 C CA . PRO A 1 80 ? 7.244 112.175 22.444 1.00 45.60 102 PRO A CA 1
ATOM 588 C C . PRO A 1 80 ? 6.428 111.684 21.256 1.00 52.38 102 PRO A C 1
ATOM 589 O O . PRO A 1 80 ? 6.486 110.516 20.863 1.00 55.81 102 PRO A O 1
ATOM 593 N N . GLN A 1 81 ? 5.661 112.603 20.674 1.00 59.56 103 GLN A N 1
ATOM 594 C CA . GLN A 1 81 ? 4.823 112.253 19.537 1.00 66.75 103 GLN A CA 1
ATOM 595 C C . GLN A 1 81 ? 5.683 111.897 18.329 1.00 66.65 103 GLN A C 1
ATOM 596 O O . GLN A 1 81 ? 6.809 112.379 18.177 1.00 66.19 103 GLN A O 1
ATOM 602 N N . ALA A 1 82 ? 5.144 111.038 17.466 1.00 70.25 104 ALA A N 1
ATOM 603 C CA . ALA A 1 82 ? 5.867 110.574 16.287 1.00 67.96 104 ALA A CA 1
ATOM 604 C C . ALA A 1 82 ? 4.859 110.090 15.251 1.00 65.69 104 ALA A C 1
ATOM 605 O O . ALA A 1 82 ? 3.647 110.098 15.481 1.00 68.24 104 ALA A O 1
ATOM 607 N N . ALA A 1 83 ? 5.380 109.662 14.100 1.00 72.84 105 ALA A N 1
ATOM 608 C CA . ALA A 1 83 ? 4.579 109.105 13.016 1.00 66.84 105 ALA A CA 1
ATOM 609 C C . ALA A 1 83 ? 4.337 107.607 13.165 1.00 62.17 105 ALA A C 1
ATOM 610 O O . ALA A 1 83 ? 3.730 107.000 12.274 1.00 63.41 105 ALA A O 1
ATOM 612 N N . GLN A 1 84 ? 4.818 107.004 14.254 1.00 63.22 106 GLN A N 1
ATOM 613 C CA . GLN A 1 84 ? 4.539 105.619 14.630 1.00 63.16 106 GLN A CA 1
ATOM 614 C C . GLN A 1 84 ? 5.092 104.598 13.636 1.00 58.28 106 GLN A C 1
ATOM 615 O O . GLN A 1 84 ? 5.867 103.724 14.032 1.00 57.81 106 GLN A O 1
ATOM 621 N N . GLY A 1 85 ? 4.697 104.672 12.363 1.00 45.15 107 GLY A N 1
ATOM 622 C CA . GLY A 1 85 ? 5.332 103.831 11.351 1.00 42.47 107 GLY A CA 1
ATOM 623 C C . GLY A 1 85 ? 5.081 102.342 11.545 1.00 41.01 107 GLY A C 1
ATOM 624 O O . GLY A 1 85 ? 3.997 101.913 11.954 1.00 39.54 107 GLY A O 1
ATOM 625 N N . ASN A 1 86 ? 6.104 101.543 11.239 1.00 32.64 108 ASN A N 1
ATOM 626 C CA . ASN A 1 86 ? 5.970 100.090 11.266 1.00 36.16 108 ASN A CA 1
ATOM 627 C C . ASN A 1 86 ? 5.555 99.607 12.653 1.00 31.98 108 ASN A C 1
ATOM 628 O O . ASN A 1 86 ? 6.017 100.147 13.664 1.00 34.41 108 ASN A O 1
ATOM 633 N N . PRO A 1 87 ? 4.696 98.596 12.739 1.00 37.16 109 PRO A N 1
ATOM 634 C CA . PRO A 1 87 ? 4.338 98.038 14.046 1.00 35.47 109 PRO A CA 1
ATOM 635 C C . PRO A 1 87 ? 5.520 97.318 14.681 1.00 37.21 109 PRO A C 1
ATOM 636 O O . PRO A 1 87 ? 6.509 96.979 14.025 1.00 32.63 109 PRO A O 1
ATOM 640 N N . LYS A 1 88 ? 5.407 97.092 15.985 1.00 33.61 110 LYS A N 1
ATOM 641 C CA . LYS A 1 88 ? 6.501 96.479 16.725 1.00 32.89 110 LYS A CA 1
ATOM 642 C C . LYS A 1 88 ? 6.632 95.011 16.337 1.00 28.51 110 LYS A C 1
ATOM 643 O O . LYS A 1 88 ? 5.627 94.290 16.308 1.00 28.49 110 LYS A O 1
ATOM 649 N N . PRO A 1 89 ? 7.835 94.540 16.016 1.00 29.74 111 PRO A N 1
ATOM 650 C CA . PRO A 1 89 ? 8.017 93.110 15.749 1.00 29.85 111 PRO A CA 1
ATOM 651 C C . PRO A 1 89 ? 7.626 92.286 16.967 1.00 30.56 111 PRO A C 1
ATOM 652 O O . PRO A 1 89 ? 7.806 92.707 18.112 1.00 29.07 111 PRO A O 1
ATOM 656 N N . ARG A 1 90 ? 7.066 91.109 16.706 1.00 31.17 112 ARG A N 1
ATOM 657 C CA . ARG A 1 90 ? 6.614 90.215 17.765 1.00 34.17 112 ARG A CA 1
ATOM 658 C C . ARG A 1 90 ? 7.739 89.252 18.121 1.00 30.92 112 ARG A C 1
ATOM 659 O O . ARG A 1 90 ? 8.182 88.463 17.278 1.00 28.55 112 ARG A O 1
ATOM 667 N N . ILE A 1 91 ? 8.191 89.324 19.373 1.00 31.63 113 ILE A N 1
ATOM 668 C CA . ILE A 1 91 ? 9.359 88.617 19.883 1.00 28.22 113 ILE A CA 1
ATOM 669 C C . ILE A 1 91 ? 8.949 87.913 21.172 1.00 26.62 113 ILE A C 1
ATOM 670 O O . ILE A 1 91 ? 8.006 88.333 21.850 1.00 25.66 113 ILE A O 1
ATOM 675 N N . ILE A 1 92 ? 9.642 86.824 21.499 1.00 22.99 114 ILE A N 1
ATOM 676 C CA . ILE A 1 92 ? 9.494 86.189 22.809 1.00 19.45 114 ILE A CA 1
ATOM 677 C C . ILE A 1 92 ? 10.850 86.169 23.501 1.00 21.69 114 ILE A C 1
ATOM 678 O O . ILE A 1 92 ? 11.758 85.454 23.057 1.00 20.02 114 ILE A O 1
ATOM 683 N N . PRO A 1 93 ? 11.042 86.933 24.586 1.00 22.67 115 PRO A N 1
ATOM 684 C CA . PRO A 1 93 ? 10.051 87.828 25.200 1.00 25.95 115 PRO A CA 1
ATOM 685 C C . PRO A 1 93 ? 9.823 89.126 24.415 1.00 25.30 115 PRO A C 1
ATOM 686 O O . PRO A 1 93 ? 10.652 89.505 23.592 1.00 26.01 115 PRO A O 1
ATOM 690 N N . GLU A 1 94 ? 8.715 89.804 24.711 1.00 32.84 116 GLU A N 1
ATOM 691 C CA . GLU A 1 94 ? 8.341 91.027 24.006 1.00 31.44 116 GLU A CA 1
ATOM 692 C C . GLU A 1 94 ? 9.446 92.078 24.060 1.00 29.42 116 GLU A C 1
ATOM 693 O O . GLU A 1 94 ? 10.128 92.240 25.076 1.00 25.24 116 GLU A O 1
ATOM 699 N N . ILE A 1 95 ? 9.623 92.793 22.946 1.00 28.07 117 ILE A N 1
ATOM 700 C CA . ILE A 1 95 ? 10.465 93.985 22.935 1.00 24.75 117 ILE A CA 1
ATOM 701 C C . ILE A 1 95 ? 9.793 95.068 23.765 1.00 23.84 117 ILE A C 1
ATOM 702 O O . ILE A 1 95 ? 8.611 95.373 23.566 1.00 30.08 117 ILE A O 1
ATOM 707 N N . LEU A 1 96 ? 10.541 95.658 24.699 1.00 22.65 118 LEU A N 1
ATOM 708 C CA . LEU A 1 96 ? 9.929 96.604 25.626 1.00 28.43 118 LEU A CA 1
ATOM 709 C C . LEU A 1 96 ? 9.478 97.874 24.912 1.00 28.00 118 LEU A C 1
ATOM 710 O O . LEU A 1 96 ? 8.320 98.290 25.043 1.00 27.21 118 LEU A O 1
ATOM 715 N N . GLN A 1 97 ? 10.383 98.515 24.172 1.00 29.09 119 GLN A N 1
ATOM 716 C CA . GLN A 1 97 ? 10.110 99.795 23.526 1.00 27.28 119 GLN A CA 1
ATOM 717 C C . GLN A 1 97 ? 10.379 99.704 22.035 1.00 31.52 119 GLN A C 1
ATOM 718 O O . GLN A 1 97 ? 11.364 99.090 21.607 1.00 24.52 119 GLN A O 1
ATOM 724 N N . TRP A 1 98 ? 9.541 100.385 21.252 1.00 27.86 120 TRP A N 1
ATOM 725 C CA . TRP A 1 98 ? 9.677 100.371 19.805 1.00 24.62 120 TRP A CA 1
ATOM 726 C C . TRP A 1 98 ? 9.138 101.673 19.229 1.00 30.21 120 TRP A C 1
ATOM 727 O O . TRP A 1 98 ? 8.042 102.111 19.589 1.00 31.49 120 TRP A O 1
ATOM 738 N N . LYS A 1 99 ? 9.918 102.283 18.345 1.00 26.85 121 LYS A N 1
ATOM 739 C CA . LYS A 1 99 ? 9.468 103.396 17.513 1.00 28.49 121 LYS A CA 1
ATOM 740 C C . LYS A 1 99 ? 9.616 102.955 16.065 1.00 30.07 121 LYS A C 1
ATOM 741 O O . LYS A 1 99 ? 10.737 102.763 15.580 1.00 31.20 121 LYS A O 1
ATOM 747 N N . GLY A 1 100 ? 8.490 102.764 15.385 1.00 33.54 122 GLY A N 1
ATOM 748 C CA . GLY A 1 100 ? 8.531 102.233 14.039 1.00 33.65 122 GLY A CA 1
ATOM 749 C C . GLY A 1 100 ? 9.064 103.235 13.032 1.00 37.28 122 GLY A C 1
ATOM 750 O O . GLY A 1 100 ? 8.908 104.451 13.171 1.00 37.75 122 GLY A O 1
ATOM 751 N N . GLY A 1 101 ? 9.703 102.700 11.991 1.00 34.87 123 GLY A N 1
ATOM 752 C CA . GLY A 1 101 ? 10.247 103.486 10.920 1.00 36.52 123 GLY A CA 1
ATOM 753 C C . GLY A 1 101 ? 9.474 103.311 9.630 1.00 40.93 123 GLY A C 1
ATOM 754 O O . GLY A 1 101 ? 8.309 102.891 9.618 1.00 41.35 123 GLY A O 1
ATOM 755 N N . GLN A 1 102 ? 10.135 103.638 8.522 1.00 39.85 124 GLN A N 1
ATOM 756 C CA . GLN A 1 102 ? 9.539 103.556 7.197 1.00 40.97 124 GLN A CA 1
ATOM 757 C C . GLN A 1 102 ? 10.273 102.508 6.379 1.00 34.52 124 GLN A C 1
ATOM 758 O O . GLN A 1 102 ? 11.508 102.510 6.325 1.00 39.41 124 GLN A O 1
ATOM 764 N N . GLY A 1 103 ? 9.516 101.613 5.757 1.00 34.48 125 GLY A N 1
ATOM 765 C CA . GLY A 1 103 ? 10.100 100.677 4.823 1.00 34.69 125 GLY A CA 1
ATOM 766 C C . GLY A 1 103 ? 10.747 99.485 5.504 1.00 41.60 125 GLY A C 1
ATOM 767 O O . GLY A 1 103 ? 10.530 99.198 6.685 1.00 36.91 125 GLY A O 1
ATOM 768 N N . GLU A 1 104 ? 11.564 98.784 4.725 1.00 38.88 126 GLU A N 1
ATOM 769 C CA . GLU A 1 104 ? 12.230 97.569 5.163 1.00 43.35 126 GLU A CA 1
ATOM 770 C C . GLU A 1 104 ? 13.719 97.677 4.878 1.00 44.08 126 GLU A C 1
ATOM 771 O O . GLU A 1 104 ? 14.160 98.489 4.061 1.00 41.20 126 GLU A O 1
ATOM 777 N N . TYR A 1 105 ? 14.497 96.849 5.567 1.00 34.21 127 TYR A N 1
ATOM 778 C CA . TYR A 1 105 ? 15.862 96.554 5.157 1.00 36.89 127 TYR A CA 1
ATOM 779 C C . TYR A 1 105 ? 15.867 95.160 4.556 1.00 37.48 127 TYR A C 1
ATOM 780 O O . TYR A 1 105 ? 15.468 94.194 5.219 1.00 36.91 127 TYR A O 1
ATOM 789 N N . LYS A 1 106 ? 16.315 95.068 3.307 1.00 31.44 128 LYS A N 1
ATOM 790 C CA . LYS A 1 106 ? 16.323 93.820 2.560 1.00 33.29 128 LYS A CA 1
ATOM 791 C C . LYS A 1 106 ? 17.681 93.147 2.691 1.00 36.98 128 LYS A C 1
ATOM 792 O O . LYS A 1 106 ? 18.716 93.774 2.447 1.00 35.82 128 LYS A O 1
ATOM 798 N N . LEU A 1 107 ? 17.675 91.871 3.069 1.00 31.54 129 LEU A N 1
ATOM 799 C CA . LEU A 1 107 ? 18.918 91.133 3.215 1.00 31.25 129 LEU A CA 1
ATOM 800 C C . LEU A 1 107 ? 19.414 90.665 1.857 1.00 31.58 129 LEU A C 1
ATOM 801 O O . LEU A 1 107 ? 18.627 90.247 1.003 1.00 31.84 129 LEU A O 1
ATOM 806 N N . GLY A 1 108 ? 20.726 90.748 1.656 1.00 32.45 130 GLY A N 1
ATOM 807 C CA . GLY A 1 108 ? 21.323 90.324 0.410 1.00 33.64 130 GLY A CA 1
ATOM 808 C C . GLY A 1 108 ? 21.458 88.819 0.334 1.00 35.20 130 GLY A C 1
ATOM 809 O O . GLY A 1 108 ? 21.111 88.080 1.255 1.00 33.13 130 GLY A O 1
ATOM 810 N N . ASN A 1 109 ? 21.972 88.357 -0.808 1.00 30.65 131 ASN A N 1
ATOM 811 C CA . ASN A 1 109 ? 22.225 86.929 -0.975 1.00 36.11 131 ASN A CA 1
ATOM 812 C C . ASN A 1 109 ? 23.287 86.442 -0.003 1.00 31.32 131 ASN A C 1
ATOM 813 O O . ASN A 1 109 ? 23.265 85.280 0.419 1.00 34.41 131 ASN A O 1
ATOM 818 N N . THR A 1 110 ? 24.234 87.307 0.335 1.00 29.15 132 THR A N 1
ATOM 819 C CA . THR A 1 110 ? 25.177 87.092 1.419 1.00 35.53 132 THR A CA 1
ATOM 820 C C . THR A 1 110 ? 24.967 88.188 2.453 1.00 33.52 132 THR A C 1
ATOM 821 O O . THR A 1 110 ? 24.505 89.285 2.123 1.00 31.78 132 THR A O 1
ATOM 825 N N . VAL A 1 111 ? 25.288 87.886 3.709 1.00 33.01 133 VAL A N 1
ATOM 826 C CA . VAL A 1 111 ? 25.101 88.821 4.812 1.00 30.31 133 VAL A CA 1
ATOM 827 C C . VAL A 1 111 ? 26.440 89.020 5.503 1.00 30.67 133 VAL A C 1
ATOM 828 O O . VAL A 1 111 ? 27.179 88.058 5.736 1.00 32.28 133 VAL A O 1
ATOM 832 N N . THR A 1 112 ? 26.765 90.269 5.809 1.00 29.34 134 THR A N 1
ATOM 833 C CA . THR A 1 112 ? 27.996 90.586 6.513 1.00 32.24 134 THR A CA 1
ATOM 834 C C . THR A 1 112 ? 27.675 91.113 7.904 1.00 31.36 134 THR A C 1
ATOM 835 O O . THR A 1 112 ? 26.658 91.780 8.115 1.00 29.68 134 THR A O 1
ATOM 839 N N . ILE A 1 113 ? 28.556 90.801 8.852 1.00 29.19 135 ILE A N 1
ATOM 840 C CA . ILE A 1 113 ? 28.370 91.144 10.255 1.00 27.87 135 ILE A CA 1
ATOM 841 C C . ILE A 1 113 ? 29.667 91.733 10.788 1.00 23.52 135 ILE A C 1
ATOM 842 O O . ILE A 1 113 ? 30.732 91.120 10.657 1.00 29.17 135 ILE A O 1
ATOM 847 N N . ALA A 1 114 ? 29.577 92.910 11.397 1.00 28.93 136 ALA A N 1
ATOM 848 C CA . ALA A 1 114 ? 30.699 93.519 12.099 1.00 35.11 136 ALA A CA 1
ATOM 849 C C . ALA A 1 114 ? 30.500 93.321 13.596 1.00 32.97 136 ALA A C 1
ATOM 850 O O . ALA A 1 114 ? 29.488 93.760 14.153 1.00 32.93 136 ALA A O 1
ATOM 852 N N . CYS A 1 115 ? 31.466 92.674 14.246 1.00 33.58 137 CYS A N 1
ATOM 853 C CA . CYS A 1 115 ? 31.322 92.393 15.668 1.00 39.74 137 CYS A CA 1
ATOM 854 C C . CYS A 1 115 ? 32.657 92.526 16.393 1.00 38.87 137 CYS A C 1
ATOM 855 O O . CYS A 1 115 ? 33.637 91.865 16.020 1.00 47.32 137 CYS A O 1
ATOM 858 N N . PRO A 1 116 ? 32.736 93.353 17.441 1.00 43.66 138 PRO A N 1
ATOM 859 C CA . PRO A 1 116 ? 34.009 93.472 18.170 1.00 44.49 138 PRO A CA 1
ATOM 860 C C . PRO A 1 116 ? 34.360 92.232 18.981 1.00 48.56 138 PRO A C 1
ATOM 861 O O . PRO A 1 116 ? 35.547 91.984 19.225 1.00 56.00 138 PRO A O 1
ATOM 865 N N . ASP A 1 117 ? 33.370 91.445 19.401 1.00 41.96 139 ASP A N 1
ATOM 866 C CA . ASP A 1 117 ? 33.613 90.194 20.113 1.00 45.49 139 ASP A CA 1
ATOM 867 C C . ASP A 1 117 ? 33.727 89.065 19.095 1.00 35.57 139 ASP A C 1
ATOM 868 O O . ASP A 1 117 ? 32.760 88.765 18.390 1.00 45.21 139 ASP A O 1
ATOM 873 N N . LYS A 1 118 ? 34.905 88.437 19.024 1.00 44.06 140 LYS A N 1
ATOM 874 C CA . LYS A 1 118 ? 35.129 87.390 18.028 1.00 45.06 140 LYS A CA 1
ATOM 875 C C . LYS A 1 118 ? 34.270 86.163 18.304 1.00 39.68 140 LYS A C 1
ATOM 876 O O . LYS A 1 118 ? 33.692 85.579 17.377 1.00 38.98 140 LYS A O 1
ATOM 882 N N . GLU A 1 119 ? 34.182 85.758 19.574 1.00 41.81 141 GLU A N 1
ATOM 883 C CA . GLU A 1 119 ? 33.401 84.582 19.944 1.00 39.98 141 GLU A CA 1
ATOM 884 C C . GLU A 1 119 ? 31.919 84.801 19.666 1.00 30.84 141 GLU A C 1
ATOM 885 O O . GLU A 1 119 ? 31.250 83.951 19.054 1.00 34.81 141 GLU A O 1
ATOM 891 N N . LEU A 1 120 ? 31.383 85.934 20.130 1.00 31.60 142 LEU A N 1
ATOM 892 C CA . LEU A 1 120 ? 30.012 86.291 19.792 1.00 31.98 142 LEU A CA 1
ATOM 893 C C . LEU A 1 120 ? 29.820 86.336 18.283 1.00 32.10 142 LEU A C 1
ATOM 894 O O . LEU A 1 120 ? 28.801 85.866 17.768 1.00 27.67 142 LEU A O 1
ATOM 899 N N . GLY A 1 121 ? 30.789 86.902 17.559 1.00 33.68 143 GLY A N 1
ATOM 900 C CA . GLY A 1 121 ? 30.665 86.979 16.110 1.00 30.92 143 GLY A CA 1
ATOM 901 C C . GLY A 1 121 ? 30.528 85.615 15.462 1.00 32.32 143 GLY A C 1
ATOM 902 O O . GLY A 1 121 ? 29.649 85.396 14.625 1.00 31.18 143 GLY A O 1
ATOM 903 N N . LYS A 1 122 ? 31.395 84.676 15.845 1.00 36.03 144 LYS A N 1
ATOM 904 C CA . LYS A 1 122 ? 31.340 83.340 15.256 1.00 35.76 144 LYS A CA 1
ATOM 905 C C . LYS A 1 122 ? 30.019 82.649 15.575 1.00 33.28 144 LYS A C 1
ATOM 906 O O . LYS A 1 122 ? 29.398 82.028 14.696 1.00 25.43 144 LYS A O 1
ATOM 912 N N . LEU A 1 123 ? 29.573 82.752 16.832 1.00 29.58 145 LEU A N 1
ATOM 913 C CA . LEU A 1 123 ? 28.318 82.124 17.236 1.00 30.61 145 LEU A CA 1
ATOM 914 C C . LEU A 1 123 ? 27.139 82.711 16.466 1.00 25.29 145 LEU A C 1
ATOM 915 O O . LEU A 1 123 ? 26.294 81.977 15.933 1.00 23.40 145 LEU A O 1
ATOM 920 N N . PHE A 1 124 ? 27.053 84.044 16.442 1.00 29.34 146 PHE A N 1
ATOM 921 C CA . PHE A 1 124 ? 25.994 84.754 15.734 1.00 30.37 146 PHE A CA 1
ATOM 922 C C . PHE A 1 124 ? 25.981 84.385 14.259 1.00 29.07 146 PHE A C 1
ATOM 923 O O . PHE A 1 124 ? 24.915 84.127 13.689 1.00 27.98 146 PHE A O 1
ATOM 931 N N . ALA A 1 125 ? 27.159 84.337 13.628 1.00 29.62 147 ALA A N 1
ATOM 932 C CA . ALA A 1 125 ? 27.220 84.021 12.204 1.00 30.24 147 ALA A CA 1
ATOM 933 C C . ALA A 1 125 ? 26.744 82.601 11.927 1.00 33.40 147 ALA A C 1
ATOM 934 O O . ALA A 1 125 ? 26.015 82.366 10.958 1.00 28.50 147 ALA A O 1
ATOM 936 N N . ALA A 1 126 ? 27.135 81.635 12.768 1.00 30.80 148 ALA A N 1
ATOM 937 C CA . ALA A 1 126 ? 26.679 80.266 12.526 1.00 25.77 148 ALA A CA 1
ATOM 938 C C . ALA A 1 126 ? 25.174 80.134 12.756 1.00 27.30 148 ALA A C 1
ATOM 939 O O . ALA A 1 126 ? 24.480 79.427 12.007 1.00 25.92 148 ALA A O 1
ATOM 941 N N . ASP A 1 127 ? 24.649 80.816 13.782 1.00 27.26 149 ASP A N 1
ATOM 942 C CA . ASP A 1 127 ? 23.202 80.854 13.986 1.00 26.32 149 ASP A CA 1
ATOM 943 C C . ASP A 1 127 ? 22.488 81.454 12.778 1.00 25.93 149 ASP A C 1
ATOM 944 O O . ASP A 1 127 ? 21.433 80.961 12.358 1.00 24.60 149 ASP A O 1
ATOM 957 N N . GLU A 1 129 ? 23.552 81.590 9.651 1.00 30.71 151 GLU A N 1
ATOM 958 C CA . GLU A 1 129 ? 23.613 80.661 8.527 1.00 32.33 151 GLU A CA 1
ATOM 959 C C . GLU A 1 129 ? 22.568 79.568 8.677 1.00 31.18 151 GLU A C 1
ATOM 960 O O . GLU A 1 129 ? 21.894 79.207 7.706 1.00 29.59 151 GLU A O 1
ATOM 966 N N . ASP A 1 130 ? 22.395 79.054 9.897 1.00 29.85 152 ASP A N 1
ATOM 967 C CA . ASP A 1 130 ? 21.381 78.030 10.113 1.00 27.21 152 ASP A CA 1
ATOM 968 C C . ASP A 1 130 ? 19.976 78.571 9.875 1.00 24.51 152 ASP A C 1
ATOM 969 O O . ASP A 1 130 ? 19.125 77.877 9.308 1.00 28.77 152 ASP A O 1
ATOM 974 N N . VAL A 1 131 ? 19.705 79.803 10.315 1.00 25.11 153 VAL A N 1
ATOM 975 C CA . VAL A 1 131 ? 18.357 80.357 10.204 1.00 22.78 153 VAL A CA 1
ATOM 976 C C . VAL A 1 131 ? 18.056 80.794 8.771 1.00 27.05 153 VAL A C 1
ATOM 977 O O . VAL A 1 131 ? 16.936 80.611 8.275 1.00 25.40 153 VAL A O 1
ATOM 981 N N . LEU A 1 132 ? 19.038 81.367 8.077 1.00 24.19 154 LEU A N 1
ATOM 982 C CA . LEU A 1 132 ? 18.784 81.943 6.757 1.00 32.51 154 LEU A CA 1
ATOM 983 C C . LEU A 1 132 ? 19.085 81.007 5.593 1.00 35.71 154 LEU A C 1
ATOM 984 O O . LEU A 1 132 ? 18.577 81.239 4.485 1.00 33.76 154 LEU A O 1
ATOM 989 N N . GLY A 1 133 ? 19.897 79.972 5.796 1.00 32.71 155 GLY A N 1
ATOM 990 C CA . GLY A 1 133 ? 20.352 79.201 4.653 1.00 37.55 155 GLY A CA 1
ATOM 991 C C . GLY A 1 133 ? 21.187 80.001 3.678 1.00 34.35 155 GLY A C 1
ATOM 992 O O . GLY A 1 133 ? 21.269 79.647 2.499 1.00 29.34 155 GLY A O 1
ATOM 993 N N . LYS A 1 134 ? 21.800 81.086 4.136 1.00 34.99 156 LYS A N 1
ATOM 994 C CA . LYS A 1 134 ? 22.673 81.909 3.316 1.00 36.93 156 LYS A CA 1
ATOM 995 C C . LYS A 1 134 ? 24.063 81.928 3.932 1.00 38.77 156 LYS A C 1
ATOM 996 O O . LYS A 1 134 ? 24.265 81.546 5.089 1.00 35.74 156 LYS A O 1
ATOM 1002 N N . LYS A 1 135 ? 25.029 82.384 3.145 1.00 27.69 157 LYS A N 1
ATOM 1003 C CA . LYS A 1 135 ? 26.388 82.529 3.637 1.00 29.73 157 LYS A CA 1
ATOM 1004 C C . LYS A 1 135 ? 26.514 83.838 4.403 1.00 37.62 157 LYS A C 1
ATOM 1005 O O . LYS A 1 135 ? 26.069 84.891 3.936 1.00 33.81 157 LYS A O 1
ATOM 1011 N N . VAL A 1 136 ? 27.113 83.762 5.585 1.00 28.33 158 VAL A N 1
ATOM 1012 C CA . VAL A 1 136 ? 27.307 84.904 6.462 1.00 34.32 158 VAL A CA 1
ATOM 1013 C C . VAL A 1 136 ? 28.803 85.062 6.676 1.00 43.82 158 VAL A C 1
ATOM 1014 O O . VAL A 1 136 ? 29.523 84.068 6.822 1.00 44.12 158 VAL A O 1
ATOM 1018 N N . LYS A 1 137 ? 29.277 86.304 6.676 1.00 31.39 159 LYS A N 1
ATOM 1019 C CA . LYS A 1 137 ? 30.701 86.564 6.801 1.00 33.37 159 LYS A CA 1
ATOM 1020 C C . LYS A 1 137 ? 30.953 87.651 7.831 1.00 35.99 159 LYS A C 1
ATOM 1021 O O . LYS A 1 137 ? 30.225 88.647 7.893 1.00 34.04 159 LYS A O 1
ATOM 1027 N N . LEU A 1 138 ? 31.994 87.452 8.631 1.00 35.60 160 LEU A N 1
ATOM 1028 C CA . LEU A 1 138 ? 32.431 88.445 9.599 1.00 38.52 160 LEU A CA 1
ATOM 1029 C C . LEU A 1 138 ? 33.457 89.367 8.953 1.00 34.89 160 LEU A C 1
ATOM 1030 O O . LEU A 1 138 ? 34.451 88.897 8.391 1.00 35.14 160 LEU A O 1
ATOM 1035 N N . VAL A 1 139 ? 33.212 90.671 9.034 1.00 33.67 161 VAL A N 1
ATOM 1036 C CA . VAL A 1 139 ? 34.159 91.676 8.575 1.00 32.97 161 VAL A CA 1
ATOM 1037 C C . VAL A 1 139 ? 34.751 92.382 9.792 1.00 43.20 161 VAL A C 1
ATOM 1038 O O . VAL A 1 139 ? 34.328 92.173 10.930 1.00 37.99 161 VAL A O 1
ATOM 1042 N N . ALA A 1 140 ? 35.742 93.233 9.540 1.00 37.36 162 ALA A N 1
ATOM 1043 C CA . ALA A 1 140 ? 36.428 93.906 10.630 1.00 37.82 162 ALA A CA 1
ATOM 1044 C C . ALA A 1 140 ? 35.490 94.886 11.336 1.00 41.98 162 ALA A C 1
ATOM 1045 O O . ALA A 1 140 ? 34.620 95.493 10.704 1.00 44.07 162 ALA A O 1
ATOM 1047 N N . PRO A 1 141 ? 35.638 95.045 12.652 1.00 45.60 163 PRO A N 1
ATOM 1048 C CA . PRO A 1 141 ? 34.851 96.059 13.362 1.00 39.75 163 PRO A CA 1
ATOM 1049 C C . PRO A 1 141 ? 35.081 97.441 12.765 1.00 44.28 163 PRO A C 1
ATOM 1050 O O . PRO A 1 141 ? 36.209 97.820 12.443 1.00 41.36 163 PRO A O 1
ATOM 1054 N N . GLY A 1 142 ? 33.991 98.188 12.604 1.00 42.08 164 GLY A N 1
ATOM 1055 C CA . GLY A 1 142 ? 34.043 99.499 12.000 1.00 43.34 164 GLY A CA 1
ATOM 1056 C C . GLY A 1 142 ? 33.968 99.514 10.488 1.00 44.48 164 GLY A C 1
ATOM 1057 O O . GLY A 1 142 ? 33.824 100.596 9.902 1.00 45.24 164 GLY A O 1
ATOM 1058 N N . ALA A 1 143 ? 34.067 98.359 9.839 1.00 40.73 165 ALA A N 1
ATOM 1059 C CA . ALA A 1 143 ? 33.956 98.296 8.391 1.00 39.97 165 ALA A CA 1
ATOM 1060 C C . ALA A 1 143 ? 32.492 98.219 7.964 1.00 37.05 165 ALA A C 1
ATOM 1061 O O . ALA A 1 143 ? 31.609 97.842 8.739 1.00 36.12 165 ALA A O 1
ATOM 1063 N N . LYS A 1 144 ? 32.246 98.599 6.710 1.00 34.28 166 LYS A N 1
ATOM 1064 C CA . LYS A 1 144 ? 30.922 98.463 6.113 1.00 28.70 166 LYS A CA 1
ATOM 1065 C C . LYS A 1 144 ? 30.371 97.063 6.346 1.00 34.33 166 LYS A C 1
ATOM 1066 O O . LYS A 1 144 ? 31.051 96.065 6.092 1.00 31.56 1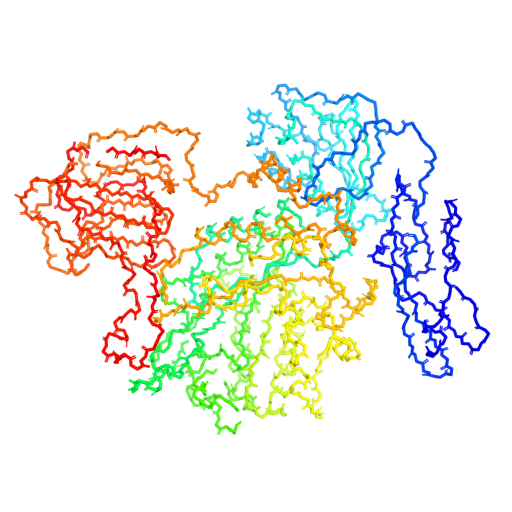66 LYS A O 1
ATOM 1072 N N . ALA A 1 145 ? 29.134 96.991 6.835 1.00 32.91 167 ALA A N 1
ATOM 1073 C CA . ALA A 1 145 ? 28.542 95.708 7.184 1.00 31.82 167 ALA A CA 1
ATOM 1074 C C . ALA A 1 145 ? 27.026 95.831 7.204 1.00 34.87 167 ALA A C 1
ATOM 1075 O O . ALA A 1 145 ? 26.479 96.874 7.574 1.00 35.82 167 ALA A O 1
ATOM 1077 N N . ASP A 1 146 ? 26.356 94.742 6.811 1.00 31.11 168 ASP A N 1
ATOM 1078 C CA . ASP A 1 146 ? 24.896 94.707 6.842 1.00 32.22 168 ASP A CA 1
ATOM 1079 C C . ASP A 1 146 ? 24.371 94.787 8.272 1.00 34.04 168 ASP A C 1
ATOM 1080 O O . ASP A 1 146 ? 23.362 95.451 8.537 1.00 32.15 168 ASP A O 1
ATOM 1085 N N . ILE A 1 147 ? 25.027 94.096 9.197 1.00 32.49 169 ILE A N 1
ATOM 1086 C CA . ILE A 1 147 ? 24.648 94.089 10.604 1.00 26.41 169 ILE A CA 1
ATOM 1087 C C . ILE A 1 147 ? 25.879 94.477 11.403 1.00 23.06 169 ILE A C 1
ATOM 1088 O O . ILE A 1 147 ? 26.889 93.765 11.374 1.00 32.12 169 ILE A O 1
ATOM 1093 N N . SER A 1 148 ? 25.803 95.605 12.104 1.00 26.09 170 SER A N 1
ATOM 1094 C CA . SER A 1 148 ? 26.931 96.157 12.841 1.00 28.78 170 SER A CA 1
ATOM 1095 C C . SER A 1 148 ? 26.610 96.140 14.326 1.00 32.98 170 SER A C 1
ATOM 1096 O O . SER A 1 148 ? 25.668 96.806 14.768 1.00 31.64 170 SER A O 1
ATOM 1099 N N . LEU A 1 149 ? 27.397 95.395 15.093 1.00 25.96 171 LEU A N 1
ATOM 1100 C CA . LEU A 1 149 ? 27.266 95.354 16.543 1.00 30.36 171 LEU A CA 1
ATOM 1101 C C . LEU A 1 149 ? 28.316 96.259 17.170 1.00 30.22 171 LEU A C 1
ATOM 1102 O O . LEU A 1 149 ? 29.488 96.217 16.786 1.00 36.38 171 LEU A O 1
ATOM 1107 N N . SER A 1 150 ? 27.898 97.074 18.131 1.00 25.99 172 SER A N 1
ATOM 1108 C CA . SER A 1 150 ? 28.839 97.937 18.826 1.00 34.85 172 SER A CA 1
ATOM 1109 C C . SER A 1 150 ? 28.456 98.084 20.292 1.00 31.46 172 SER A C 1
ATOM 1110 O O . SER A 1 150 ? 27.284 97.981 20.677 1.00 30.64 172 SER A O 1
ATOM 1113 N N . LEU A 1 151 ? 29.479 98.318 21.104 1.00 31.74 173 LEU A N 1
ATOM 1114 C CA . LEU A 1 151 ? 29.313 98.647 22.509 1.00 33.90 173 LEU A CA 1
ATOM 1115 C C . LEU A 1 151 ? 29.111 100.151 22.655 1.00 40.99 173 LEU A C 1
ATOM 1116 O O . LEU A 1 151 ? 29.897 100.946 22.127 1.00 35.56 173 LEU A O 1
ATOM 1121 N N . LEU A 1 152 ? 28.046 100.535 23.347 1.00 37.40 174 LEU A N 1
ATOM 1122 C CA . LEU A 1 152 ? 27.721 101.933 23.578 1.00 33.45 174 LEU A CA 1
ATOM 1123 C C . LEU A 1 152 ? 28.250 102.372 24.937 1.00 42.00 174 LEU A C 1
ATOM 1124 O O . LEU A 1 152 ? 28.320 101.584 25.884 1.00 36.13 174 LEU A O 1
ATOM 1129 N N . LYS A 1 153 ? 28.628 103.639 25.024 1.00 43.24 175 LYS A N 1
ATOM 1130 C CA . LYS A 1 153 ? 29.178 104.196 26.249 1.00 43.95 175 LYS A CA 1
ATOM 1131 C C . LYS A 1 153 ? 28.088 104.934 27.015 1.00 42.97 175 LYS A C 1
ATOM 1132 O O . LYS A 1 153 ? 27.246 105.613 26.420 1.00 47.30 175 LYS A O 1
ATOM 1138 N N . GLY A 1 154 ? 28.099 104.779 28.337 1.00 44.63 176 GLY A N 1
ATOM 1139 C CA . GLY A 1 154 ? 27.070 105.405 29.152 1.00 47.81 176 GLY A CA 1
ATOM 1140 C C . GLY A 1 154 ? 25.725 104.730 28.957 1.00 45.97 176 GLY A C 1
ATOM 1141 O O . GLY A 1 154 ? 25.630 103.513 28.765 1.00 42.84 176 GLY A O 1
ATOM 1142 N N . GLY A 1 155 ? 24.666 105.529 29.011 1.00 41.10 177 GLY A N 1
ATOM 1143 C CA . GLY A 1 155 ? 23.331 105.020 28.766 1.00 44.88 177 GLY A CA 1
ATOM 1144 C C . GLY A 1 155 ? 22.794 104.203 29.930 1.00 42.14 177 GLY A C 1
ATOM 1145 O O . GLY A 1 155 ? 23.458 103.961 30.938 1.00 35.28 177 GLY A O 1
ATOM 1146 N N . ASN A 1 156 ? 21.546 103.766 29.768 1.00 40.23 178 ASN A N 1
ATOM 1147 C CA . ASN A 1 156 ? 20.824 103.063 30.821 1.00 35.21 178 ASN A CA 1
ATOM 1148 C C . ASN A 1 156 ? 20.614 101.589 30.507 1.00 36.10 178 ASN A C 1
ATOM 1149 O O . ASN A 1 156 ? 19.886 100.910 31.241 1.00 33.82 178 ASN A O 1
ATOM 1154 N N . LEU A 1 157 ? 21.227 101.077 29.440 1.00 29.61 179 LEU A N 1
ATOM 1155 C CA . LEU A 1 157 ? 20.947 99.710 29.014 1.00 31.84 179 LEU A CA 1
ATOM 1156 C C . LEU A 1 157 ? 21.425 98.663 30.016 1.00 30.66 179 LEU A C 1
ATOM 1157 O O . LEU A 1 157 ? 20.912 97.540 30.001 1.00 29.06 179 LEU A O 1
ATOM 1162 N N . GLY A 1 158 ? 22.393 98.993 30.869 1.00 26.76 180 GLY A N 1
ATOM 1163 C CA . GLY A 1 158 ? 22.888 97.992 31.799 1.00 27.06 180 GLY A CA 1
ATOM 1164 C C . GLY A 1 158 ? 23.579 96.829 31.098 1.00 31.52 180 GLY A C 1
ATOM 1165 O O . GLY A 1 158 ? 23.931 96.883 29.917 1.00 28.78 180 GLY A O 1
ATOM 1166 N N . ARG A 1 159 ? 23.748 95.741 31.854 1.00 24.50 181 ARG A N 1
ATOM 1167 C CA . ARG A 1 159 ? 24.471 94.586 31.328 1.00 23.92 181 ARG A CA 1
ATOM 1168 C C . ARG A 1 159 ? 23.686 93.853 30.246 1.00 22.22 181 ARG A C 1
ATOM 1169 O O . ARG A 1 159 ? 24.288 93.318 29.309 1.00 23.39 181 ARG A O 1
ATOM 1177 N N . GLU A 1 160 ? 22.357 93.829 30.336 1.00 24.91 182 GLU A N 1
ATOM 1178 C CA . GLU A 1 160 ? 21.547 92.977 29.471 1.00 20.69 182 GLU A CA 1
ATOM 1179 C C . GLU A 1 160 ? 20.717 93.732 28.435 1.00 23.26 182 GLU A C 1
ATOM 1180 O O . GLU A 1 160 ? 20.054 93.090 27.608 1.00 20.73 182 GLU A O 1
ATOM 1186 N N . GLY A 1 161 ? 20.740 95.060 28.437 1.00 23.86 183 GLY A N 1
ATOM 1187 C CA . GLY A 1 161 ? 19.913 95.805 27.513 1.00 21.63 183 GLY A CA 1
ATOM 1188 C C . GLY A 1 161 ? 20.541 95.953 26.136 1.00 23.06 183 GLY A C 1
ATOM 1189 O O . GLY A 1 161 ? 21.744 95.804 25.937 1.00 24.53 183 GLY A O 1
ATOM 1190 N N . TYR A 1 162 ? 19.699 96.264 25.157 1.00 20.72 184 TYR A N 1
ATOM 1191 C CA . TYR A 1 162 ? 20.213 96.503 23.817 1.00 26.00 184 TYR A CA 1
ATOM 1192 C C . TYR A 1 162 ? 19.311 97.493 23.093 1.00 28.56 184 TYR A C 1
ATOM 1193 O O . TYR A 1 162 ? 18.153 97.726 23.472 1.00 27.05 184 TYR A O 1
ATOM 1202 N N . ARG A 1 163 ? 19.887 98.088 22.049 1.00 27.19 185 ARG A N 1
ATOM 1203 C CA . ARG A 1 163 ? 19.203 98.994 21.140 1.00 25.77 185 ARG A CA 1
ATOM 1204 C C . ARG A 1 163 ? 19.412 98.455 19.733 1.00 26.60 185 ARG A C 1
ATOM 1205 O O . ARG A 1 163 ? 20.552 98.285 19.290 1.00 25.73 185 ARG A O 1
ATOM 1213 N N . LEU A 1 164 ? 18.321 98.162 19.046 1.00 25.94 186 LEU A N 1
ATOM 1214 C CA . LEU A 1 164 ? 18.360 97.545 17.727 1.00 26.04 186 LEU A CA 1
ATOM 1215 C C . LEU A 1 164 ? 17.690 98.504 16.755 1.00 31.49 186 LEU A C 1
ATOM 1216 O O . LEU A 1 164 ? 16.480 98.723 16.838 1.00 31.69 186 LEU A O 1
ATOM 1221 N N . GLN A 1 165 ? 18.465 99.094 15.847 1.00 31.96 187 GLN A N 1
ATOM 1222 C CA . GLN A 1 165 ? 17.939 100.059 14.893 1.00 28.80 187 GLN A CA 1
ATOM 1223 C C . GLN A 1 165 ? 18.090 99.515 13.480 1.00 30.93 187 GLN A C 1
ATOM 1224 O O . GLN A 1 165 ? 19.188 99.133 13.062 1.00 26.79 187 GLN A O 1
ATOM 1230 N N . ILE A 1 166 ? 16.984 99.477 12.751 1.00 26.35 188 ILE A N 1
ATOM 1231 C CA . ILE A 1 166 ? 16.938 98.941 11.401 1.00 33.28 188 ILE A CA 1
ATOM 1232 C C . ILE A 1 166 ? 16.625 100.100 10.468 1.00 27.46 188 ILE A C 1
ATOM 1233 O O . ILE A 1 166 ? 15.620 100.801 10.657 1.00 28.48 188 ILE A O 1
ATOM 1238 N N . ALA A 1 167 ? 17.490 100.311 9.479 1.00 33.55 189 ALA A N 1
ATOM 1239 C CA . ALA A 1 167 ? 17.308 101.373 8.504 1.00 32.60 189 ALA A CA 1
ATOM 1240 C C . ALA A 1 167 ? 17.698 100.832 7.136 1.00 33.71 189 ALA A C 1
ATOM 1241 O O . ALA A 1 167 ? 18.235 99.727 7.010 1.00 29.44 189 ALA A O 1
ATOM 1243 N N . ARG A 1 168 ? 17.431 101.627 6.096 1.00 36.52 190 ARG A N 1
ATOM 1244 C CA . ARG A 1 168 ? 17.667 101.140 4.741 1.00 39.42 190 ARG A CA 1
ATOM 1245 C C . ARG A 1 168 ? 19.142 100.854 4.493 1.00 33.59 190 ARG A C 1
ATOM 1246 O O . ARG A 1 168 ? 19.474 100.015 3.651 1.00 35.91 190 ARG A O 1
ATOM 1254 N N . ASP A 1 169 ? 20.040 101.510 5.225 1.00 36.71 191 ASP A N 1
ATOM 1255 C CA . ASP A 1 169 ? 21.464 101.260 5.057 1.00 39.59 191 ASP A CA 1
ATOM 1256 C C . ASP A 1 169 ? 21.996 100.186 6.003 1.00 45.35 191 ASP A C 1
ATOM 1257 O O . ASP A 1 169 ? 23.215 99.997 6.078 1.00 47.45 191 ASP A O 1
ATOM 1262 N N . GLY A 1 170 ? 21.121 99.475 6.717 1.00 37.75 192 GLY A N 1
ATOM 1263 C CA . GLY A 1 170 ? 21.539 98.294 7.438 1.00 36.94 192 GLY A CA 1
ATOM 1264 C C . GLY A 1 170 ? 20.982 98.252 8.848 1.00 34.71 192 GLY A C 1
ATOM 1265 O O . GLY A 1 170 ? 20.149 99.067 9.249 1.00 30.58 192 GLY A O 1
ATOM 1266 N N . VAL A 1 171 ? 21.463 97.265 9.602 1.00 35.80 193 VAL A N 1
ATOM 1267 C CA . VAL A 1 171 ? 21.028 97.010 10.971 1.00 30.13 193 VAL A CA 1
ATOM 1268 C C . VAL A 1 171 ? 22.168 97.361 11.914 1.00 25.99 193 VAL A C 1
ATOM 1269 O O . VAL A 1 171 ? 23.315 96.960 11.689 1.00 29.66 193 VAL A O 1
ATOM 1273 N N . ARG A 1 172 ? 21.854 98.099 12.972 1.00 24.87 194 ARG A N 1
ATOM 1274 C CA . ARG A 1 172 ? 22.827 98.455 13.992 1.00 28.40 194 ARG A CA 1
ATOM 1275 C C . ARG A 1 172 ? 22.315 97.961 15.335 1.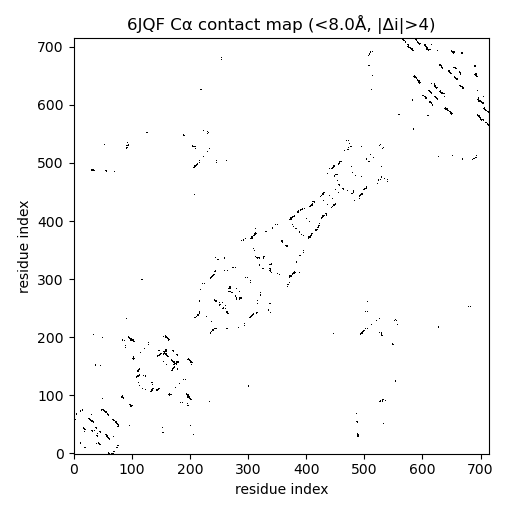00 25.35 194 ARG A C 1
ATOM 1276 O O . ARG A 1 172 ? 21.202 98.302 15.745 1.00 25.62 194 ARG A O 1
ATOM 1284 N N . LEU A 1 173 ? 23.112 97.136 15.994 1.00 27.50 195 LEU A N 1
ATOM 1285 C CA . LEU A 1 173 ? 22.790 96.579 17.302 1.00 23.32 195 LEU A CA 1
ATOM 1286 C C . LEU A 1 173 ? 23.829 97.107 18.276 1.00 23.79 195 LEU A C 1
ATOM 1287 O O . LEU A 1 173 ? 25.015 96.776 18.170 1.00 27.41 195 LEU A O 1
ATOM 1292 N N . GLY A 1 174 ? 23.389 97.944 19.204 1.00 23.96 196 GLY A N 1
ATOM 1293 C CA . GLY A 1 174 ? 24.260 98.522 20.202 1.00 26.79 196 GLY A CA 1
ATOM 1294 C C . GLY A 1 174 ? 23.880 97.988 21.567 1.00 26.79 196 GLY A C 1
ATOM 1295 O O . GLY A 1 174 ? 22.718 97.667 21.821 1.00 23.81 196 GLY A O 1
ATOM 1296 N N . ALA A 1 175 ? 24.874 97.882 22.441 1.00 28.14 197 ALA A N 1
ATOM 1297 C CA . ALA A 1 175 ? 24.611 97.456 23.808 1.00 28.03 197 ALA A CA 1
ATOM 1298 C C . ALA A 1 175 ? 25.695 98.012 24.711 1.00 29.58 197 ALA A C 1
ATOM 1299 O O . ALA A 1 175 ? 26.818 98.261 24.269 1.00 28.94 197 ALA A O 1
ATOM 1301 N N . ALA A 1 176 ? 25.348 98.218 25.983 1.00 27.64 198 ALA A N 1
ATOM 1302 C CA . ALA A 1 176 ? 26.365 98.620 26.944 1.00 23.99 198 ALA A CA 1
ATOM 1303 C C . ALA A 1 176 ? 27.366 97.507 27.210 1.00 30.27 198 ALA A C 1
ATOM 1304 O O . ALA A 1 176 ? 28.484 97.791 27.650 1.00 30.73 198 ALA A O 1
ATOM 1306 N N . ALA A 1 177 ? 27.001 96.256 26.937 1.00 30.13 199 ALA A N 1
ATOM 1307 C CA . ALA A 1 177 ? 27.820 95.111 27.307 1.00 26.26 199 ALA A CA 1
ATOM 1308 C C . ALA A 1 177 ? 27.568 93.986 26.317 1.00 24.95 199 ALA A C 1
ATOM 1309 O O . ALA A 1 177 ? 26.509 93.941 25.680 1.00 26.63 199 ALA A O 1
ATOM 1311 N N . PRO A 1 178 ? 28.523 93.061 26.164 1.00 23.33 200 PRO A N 1
ATOM 1312 C CA . PRO A 1 178 ? 28.325 91.925 25.244 1.00 29.18 200 PRO A CA 1
ATOM 1313 C C . PRO A 1 178 ? 27.105 91.059 25.539 1.00 27.92 200 PRO A C 1
ATOM 1314 O O . PRO A 1 178 ? 26.568 90.450 24.605 1.00 22.79 200 PRO A O 1
ATOM 1318 N N . THR A 1 179 ? 26.665 90.944 26.801 1.00 24.85 201 THR A N 1
ATOM 1319 C CA . THR A 1 179 ? 25.472 90.141 27.075 1.00 22.05 201 THR A CA 1
ATOM 1320 C C . THR A 1 179 ? 24.244 90.741 26.392 1.00 23.13 201 THR A C 1
ATOM 1321 O O . THR A 1 179 ? 23.422 90.018 25.809 1.00 22.02 201 THR A O 1
ATOM 1325 N N . GLY A 1 180 ? 24.108 92.069 26.452 1.00 21.20 202 GLY A N 1
ATOM 1326 C CA . GLY A 1 180 ? 23.035 92.729 25.726 1.00 19.21 202 GLY A CA 1
ATOM 1327 C C . GLY A 1 180 ? 23.143 92.542 24.224 1.00 22.71 202 GLY A C 1
ATOM 1328 O O . GLY A 1 180 ? 22.130 92.380 23.536 1.00 22.51 202 GLY A O 1
ATOM 1329 N N . LEU A 1 181 ? 24.369 92.577 23.689 1.00 21.94 203 LEU A N 1
ATOM 1330 C CA . LEU A 1 181 ? 24.561 92.261 22.274 1.00 25.18 203 LEU A CA 1
ATOM 1331 C C . LEU A 1 181 ? 24.008 90.882 21.948 1.00 28.52 203 LEU A C 1
ATOM 1332 O O . LEU A 1 181 ? 23.323 90.691 20.932 1.00 22.22 203 LEU A O 1
ATOM 1337 N N . PHE A 1 182 ? 24.309 89.896 22.797 1.00 25.61 204 PHE A N 1
ATOM 1338 C CA . PHE A 1 182 ? 23.821 88.544 22.531 1.00 19.72 204 PHE A CA 1
ATOM 1339 C C . PHE A 1 182 ? 22.296 88.494 22.540 1.00 18.20 204 PHE A C 1
ATOM 1340 O O . PHE A 1 182 ? 21.677 87.858 21.671 1.00 21.71 204 PHE A O 1
ATOM 1348 N N . TRP A 1 183 ? 21.668 89.134 23.532 1.00 21.72 205 TRP A N 1
ATOM 1349 C CA . TRP A 1 183 ? 20.204 89.147 23.552 1.00 22.87 205 TRP A CA 1
ATOM 1350 C C . TRP A 1 183 ? 19.647 89.808 22.289 1.00 21.17 205 TRP A C 1
ATOM 1351 O O . TRP A 1 183 ? 18.653 89.342 21.709 1.00 19.68 205 TRP A O 1
ATOM 1362 N N . GLY A 1 184 ? 20.281 90.895 21.842 1.00 25.55 206 GLY A N 1
ATOM 1363 C CA . GLY A 1 184 ? 19.869 91.515 20.591 1.00 21.33 206 GLY A CA 1
ATOM 1364 C C . GLY A 1 184 ? 19.956 90.570 19.405 1.00 21.28 206 GLY A C 1
ATOM 1365 O O . GLY A 1 184 ? 19.098 90.596 18.516 1.00 26.01 206 GLY A O 1
ATOM 1366 N N . THR A 1 185 ? 21.007 89.742 19.355 1.00 21.49 207 THR A N 1
ATOM 1367 C CA . THR A 1 185 ? 21.084 88.762 18.268 1.00 21.44 207 THR A CA 1
ATOM 1368 C C . THR A 1 185 ? 19.926 87.782 18.350 1.00 23.25 207 THR A C 1
ATOM 1369 O O . THR A 1 185 ? 19.378 87.364 17.322 1.00 22.93 207 THR A O 1
ATOM 1373 N N . ARG A 1 186 ? 19.560 87.379 19.569 1.00 22.76 208 ARG A N 1
ATOM 1374 C CA . ARG A 1 186 ? 18.389 86.520 19.731 1.00 23.38 208 ARG A CA 1
ATOM 1375 C C . ARG A 1 186 ? 17.152 87.173 19.124 1.00 21.02 208 ARG A C 1
ATOM 1376 O O . ARG A 1 186 ? 16.370 86.524 18.412 1.00 20.91 208 ARG A O 1
ATOM 1384 N N . THR A 1 187 ? 16.957 88.460 19.410 1.00 22.49 209 THR A N 1
ATOM 1385 C CA . THR A 1 187 ? 15.798 89.174 18.876 1.00 25.66 209 THR A CA 1
ATOM 1386 C C . THR A 1 187 ? 15.827 89.203 17.349 1.00 23.78 209 THR A C 1
ATOM 1387 O O . THR A 1 187 ? 14.822 88.914 16.680 1.00 21.12 209 THR A O 1
ATOM 1391 N N . LEU A 1 188 ? 16.981 89.552 16.778 1.00 25.62 210 LEU A N 1
ATOM 1392 C CA . LEU A 1 188 ? 17.081 89.622 15.323 1.00 26.65 210 LEU A CA 1
ATOM 1393 C C . LEU A 1 188 ? 16.808 88.262 14.690 1.00 28.11 210 LEU A C 1
ATOM 1394 O O . LEU A 1 188 ? 16.117 88.173 13.670 1.00 23.86 210 LEU A O 1
ATOM 1399 N N . LEU A 1 189 ? 17.318 87.185 15.299 1.00 26.60 211 LEU A N 1
ATOM 1400 C CA . LEU A 1 189 ? 17.113 85.851 14.740 1.00 24.84 211 LEU A CA 1
ATOM 1401 C C . LEU A 1 189 ? 15.653 85.428 14.836 1.00 26.34 211 LEU A C 1
ATOM 1402 O O . LEU A 1 189 ? 15.133 84.762 13.932 1.00 25.69 211 LEU A O 1
ATOM 1407 N N . GLN A 1 190 ? 14.969 85.810 15.919 1.00 24.78 212 GLN A N 1
ATOM 1408 C CA . GLN A 1 190 ? 13.539 85.518 15.986 1.00 27.42 212 GLN A CA 1
ATOM 1409 C C . GLN A 1 190 ? 12.769 86.298 14.928 1.00 25.01 212 GLN A C 1
ATOM 1410 O O . GLN A 1 190 ? 11.770 85.802 14.392 1.00 23.29 212 GLN A O 1
ATOM 1424 N N . LEU A 1 192 ? 13.996 87.187 11.941 1.00 24.67 214 LEU A N 1
ATOM 1425 C CA . LEU A 1 192 ? 14.310 86.586 10.649 1.00 24.30 214 LEU A CA 1
ATOM 1426 C C . LEU A 1 192 ? 13.653 85.224 10.482 1.00 30.30 214 LEU A C 1
ATOM 1427 O O . LEU A 1 192 ? 13.393 84.800 9.353 1.00 26.71 214 LEU A O 1
ATOM 1432 N N . ARG A 1 193 ? 13.374 84.524 11.584 1.00 28.92 215 ARG A N 1
ATOM 1433 C CA . ARG A 1 193 ? 12.585 83.299 11.495 1.00 25.19 215 ARG A CA 1
ATOM 1434 C C . ARG A 1 193 ? 11.180 83.568 10.972 1.00 24.45 215 ARG A C 1
ATOM 1435 O O . ARG A 1 193 ? 10.577 82.699 10.332 1.00 26.90 215 ARG A O 1
ATOM 1443 N N . GLN A 1 194 ? 10.635 84.754 11.243 1.00 29.21 216 GLN A N 1
ATOM 1444 C CA . GLN A 1 194 ? 9.294 85.069 10.765 1.00 30.04 216 GLN A CA 1
ATOM 1445 C C . GLN A 1 194 ? 9.313 85.619 9.341 1.00 28.60 216 GLN A C 1
ATOM 1446 O O . GLN A 1 194 ? 8.474 85.236 8.521 1.00 32.25 216 GLN A O 1
ATOM 1452 N N . THR A 1 195 ? 10.251 86.514 9.030 1.00 28.85 217 THR A N 1
ATOM 1453 C CA . THR A 1 195 ? 10.420 87.041 7.673 1.00 30.28 217 THR A CA 1
ATOM 1454 C C . THR A 1 195 ? 11.910 87.086 7.369 1.00 26.30 217 THR A C 1
ATOM 1455 O O . THR A 1 195 ? 12.598 88.060 7.696 1.00 31.97 217 THR A O 1
ATOM 1459 N N . PRO A 1 196 ? 12.450 86.030 6.755 1.00 28.28 218 PRO A N 1
ATOM 1460 C CA . PRO A 1 196 ? 13.905 85.974 6.540 1.00 33.10 218 PRO A CA 1
ATOM 1461 C C . PRO A 1 196 ? 14.414 86.944 5.489 1.00 33.48 218 PRO A C 1
ATOM 1462 O O . PRO A 1 196 ? 15.619 87.229 5.473 1.00 31.79 218 PRO A O 1
ATOM 1466 N N . GLY A 1 197 ? 13.550 87.464 4.622 1.00 30.41 219 GLY A N 1
ATOM 1467 C CA . GLY A 1 197 ? 14.008 88.268 3.507 1.00 32.78 219 GLY A CA 1
ATOM 1468 C C . GLY A 1 197 ? 14.256 89.731 3.817 1.00 36.92 219 GLY A C 1
ATOM 1469 O O . GLY A 1 197 ? 15.054 90.386 3.138 1.00 32.80 219 GLY A O 1
ATOM 1470 N N . SER A 1 198 ? 13.577 90.258 4.832 1.00 37.42 220 SER A N 1
ATOM 1471 C CA . SER A 1 198 ? 13.699 91.669 5.168 1.00 37.94 220 SER A CA 1
ATOM 1472 C C . SER A 1 198 ? 13.192 91.884 6.585 1.00 39.01 220 SER A C 1
ATOM 1473 O O . SER A 1 198 ? 12.443 91.067 7.130 1.00 37.09 220 SER A O 1
ATOM 1476 N N . VAL A 1 199 ? 13.608 93.000 7.174 1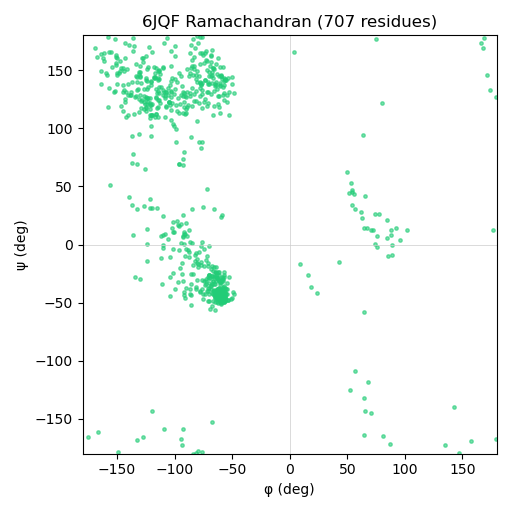.00 33.27 221 VAL A N 1
ATOM 1477 C CA . VAL A 1 199 ? 13.172 93.333 8.530 1.00 33.06 221 VAL A CA 1
ATOM 1478 C C . VAL A 1 199 ? 12.648 94.764 8.571 1.00 40.31 221 VAL A C 1
ATOM 1479 O O . VAL A 1 199 ? 13.173 95.641 7.865 1.00 35.75 221 VAL A O 1
ATOM 1483 N N . PRO A 1 200 ? 11.615 95.038 9.370 1.00 39.57 222 PRO A N 1
ATOM 1484 C CA . PRO A 1 200 ? 11.012 96.377 9.371 1.00 36.37 222 PRO A CA 1
ATOM 1485 C C . PRO A 1 200 ? 11.958 97.421 9.936 1.00 40.80 222 PRO A C 1
ATOM 1486 O O . PRO A 1 200 ? 12.638 97.193 10.938 1.00 29.38 222 PRO A O 1
ATOM 1490 N N . CYS A 1 201 ? 11.978 98.586 9.294 1.00 29.50 223 CYS A N 1
ATOM 1491 C CA . CYS A 1 201 ? 12.756 99.697 9.816 1.00 30.02 223 CYS A CA 1
ATOM 1492 C C . CYS A 1 201 ? 12.128 100.245 11.089 1.00 30.72 223 CYS A C 1
ATOM 1493 O O . CYS A 1 201 ? 10.906 100.236 11.263 1.00 35.37 223 CYS A O 1
ATOM 1496 N N . GLY A 1 202 ? 12.974 100.746 11.967 1.00 26.93 224 GLY A N 1
ATOM 1497 C CA . GLY A 1 202 ? 12.519 101.219 13.259 1.00 34.44 224 GLY A CA 1
ATOM 1498 C C . GLY A 1 202 ? 13.579 100.968 14.309 1.00 28.18 224 GLY A C 1
ATOM 1499 O O . GLY A 1 202 ? 14.648 100.441 14.034 1.00 31.54 224 GLY A O 1
ATOM 1500 N N . THR A 1 203 ? 13.257 101.363 15.535 1.00 28.14 225 THR A N 1
ATOM 1501 C CA . THR A 1 203 ? 14.202 101.275 16.639 1.00 29.58 225 THR A CA 1
ATOM 1502 C C . THR A 1 203 ? 13.545 100.555 17.804 1.00 27.19 225 THR A C 1
ATOM 1503 O O . THR A 1 203 ? 12.473 100.957 18.262 1.00 29.15 225 THR A O 1
ATOM 1507 N N . ALA A 1 204 ? 14.180 99.484 18.265 1.00 27.82 226 ALA A N 1
ATOM 1508 C CA . ALA A 1 204 ? 13.808 98.790 19.487 1.00 26.51 226 ALA A CA 1
ATOM 1509 C C . ALA A 1 204 ? 14.798 99.141 20.588 1.00 26.42 226 ALA A C 1
ATOM 1510 O O . ALA A 1 204 ? 16.006 99.211 20.349 1.00 27.31 226 ALA A O 1
ATOM 1512 N N . VAL A 1 205 ? 14.278 99.389 21.787 1.00 24.14 227 VAL A N 1
ATOM 1513 C CA . VAL A 1 205 ? 15.082 99.485 23.002 1.00 23.48 227 VAL A CA 1
ATOM 1514 C C . VAL A 1 205 ? 14.509 98.477 23.984 1.00 23.85 227 VAL A C 1
ATOM 1515 O O . VAL A 1 205 ? 13.299 98.486 24.241 1.00 25.18 227 VAL A O 1
ATOM 1519 N N . ASP A 1 206 ? 15.364 97.594 24.510 1.00 22.79 228 ASP A N 1
ATOM 1520 C CA . ASP A 1 206 ? 14.870 96.419 25.219 1.00 24.11 228 ASP A CA 1
ATOM 1521 C C . ASP A 1 206 ? 15.791 96.068 26.381 1.00 20.16 228 ASP A C 1
ATOM 1522 O O . ASP A 1 206 ? 17.016 96.102 26.239 1.00 25.51 228 ASP A O 1
ATOM 1527 N N . PHE A 1 207 ? 15.203 95.736 27.530 1.00 24.23 229 PHE A N 1
ATOM 1528 C CA . PHE A 1 207 ? 15.975 95.257 28.671 1.00 21.06 229 PHE A CA 1
ATOM 1529 C C . PHE A 1 207 ? 15.035 94.536 29.634 1.00 22.10 229 PHE A C 1
ATOM 1530 O O . PHE A 1 207 ? 13.816 94.753 29.598 1.00 19.37 229 PHE A O 1
ATOM 1538 N N . PRO A 1 208 ? 15.568 93.661 30.491 1.00 23.41 230 PRO A N 1
ATOM 1539 C CA . PRO A 1 208 ? 14.706 92.837 31.353 1.00 22.58 230 PRO A CA 1
ATOM 1540 C C . PRO A 1 208 ? 14.206 93.546 32.604 1.00 22.60 230 PRO A C 1
ATOM 1541 O O . PRO A 1 208 ? 14.899 94.361 33.222 1.00 22.05 230 PRO A O 1
ATOM 1545 N N . ARG A 1 209 ? 12.977 93.188 32.994 1.00 19.31 231 ARG A N 1
ATOM 1546 C CA . ARG A 1 209 ? 12.438 93.675 34.260 1.00 22.63 231 ARG A CA 1
ATOM 1547 C C . ARG A 1 209 ? 13.110 93.001 35.451 1.00 24.93 231 ARG A C 1
ATOM 1548 O O . ARG A 1 209 ? 13.241 93.621 36.514 1.00 23.46 231 ARG A O 1
ATOM 1556 N N . TYR A 1 210 ? 13.541 91.742 35.299 1.00 22.46 232 TYR A N 1
ATOM 1557 C CA . TYR A 1 210 ? 14.198 91.007 36.373 1.00 20.21 232 TYR A CA 1
ATOM 1558 C C . TYR A 1 210 ? 15.505 90.407 35.883 1.00 23.08 232 TYR A C 1
ATOM 1559 O O . TYR A 1 210 ? 15.585 89.896 34.763 1.00 19.80 232 TYR A O 1
ATOM 1568 N N . GLN A 1 211 ? 16.530 90.476 36.733 1.00 23.68 233 GLN A N 1
ATOM 1569 C CA . GLN A 1 211 ? 17.861 90.049 36.332 1.00 20.92 233 GLN A CA 1
ATOM 1570 C C . GLN A 1 211 ? 18.073 88.548 36.472 1.00 20.87 233 GLN A C 1
ATOM 1571 O O . GLN A 1 211 ? 19.010 88.017 35.866 1.00 21.30 233 GLN A O 1
ATOM 1577 N N . LEU A 1 212 ? 17.235 87.849 37.242 1.00 20.84 234 LEU A N 1
ATOM 1578 C CA . LEU A 1 212 ? 17.357 86.402 37.408 1.00 20.69 234 LEU A CA 1
ATOM 1579 C C . LEU A 1 212 ? 16.110 85.739 36.837 1.00 18.11 234 LEU A C 1
ATOM 1580 O O . LEU A 1 212 ? 15.011 85.871 37.391 1.00 22.17 234 LEU A O 1
ATOM 1585 N N . ARG A 1 213 ? 16.296 85.005 35.745 1.00 17.02 235 ARG A N 1
ATOM 1586 C CA . ARG A 1 213 ? 15.213 84.418 34.962 1.00 17.41 235 ARG A CA 1
ATOM 1587 C C . ARG A 1 213 ? 15.623 82.964 34.772 1.00 18.87 235 ARG A C 1
ATOM 1588 O O . ARG A 1 213 ? 16.375 82.628 33.855 1.00 16.00 235 ARG A O 1
ATOM 1596 N N . GLY A 1 214 ? 15.135 82.094 35.647 1.00 18.43 236 GLY A N 1
ATOM 1597 C CA . GLY A 1 214 ? 15.815 80.834 35.845 1.00 18.71 236 GLY A CA 1
ATOM 1598 C C . GLY A 1 214 ? 15.008 79.570 35.667 1.00 20.04 236 GLY A C 1
ATOM 1599 O O . GLY A 1 214 ? 13.772 79.576 35.671 1.00 15.53 236 GLY A O 1
ATOM 1600 N N . PHE A 1 215 ? 15.740 78.473 35.490 1.00 15.72 237 PHE A N 1
ATOM 1601 C CA . PHE A 1 215 ? 15.212 77.123 35.387 1.00 21.33 237 PHE A CA 1
ATOM 1602 C C . PHE A 1 215 ? 16.043 76.230 36.294 1.00 20.22 237 PHE A C 1
ATOM 1603 O O . PHE A 1 215 ? 17.270 76.362 36.349 1.00 19.67 237 PHE A O 1
ATOM 1619 N N . LEU A 1 217 ? 16.724 72.125 37.118 1.00 19.67 239 LEU A N 1
ATOM 1620 C CA . LEU A 1 217 ? 16.531 70.763 36.642 1.00 15.88 239 LEU A CA 1
ATOM 1621 C C . LEU A 1 217 ? 17.155 69.794 37.634 1.00 18.58 239 LEU A C 1
ATOM 1622 O O . LEU A 1 217 ? 18.331 69.928 37.986 1.00 16.66 239 LEU A O 1
ATOM 1627 N N . ASP A 1 218 ? 16.356 68.825 38.077 1.00 16.92 240 ASP A N 1
ATOM 1628 C CA . ASP A 1 218 ? 16.781 67.735 38.952 1.00 14.88 240 ASP A CA 1
ATOM 1629 C C . ASP A 1 218 ? 17.507 66.707 38.093 1.00 19.73 240 ASP A C 1
ATOM 1630 O O . ASP A 1 218 ? 16.909 65.757 37.582 1.00 18.95 240 ASP A O 1
ATOM 1635 N N . VAL A 1 219 ? 18.820 66.888 37.931 1.00 17.44 241 VAL A N 1
ATOM 1636 C CA . VAL A 1 219 ? 19.598 65.955 37.119 1.00 15.72 241 VAL A CA 1
ATOM 1637 C C . VAL A 1 219 ? 20.197 64.857 37.995 1.00 18.04 241 VAL A C 1
ATOM 1638 O O . VAL A 1 219 ? 20.975 64.023 37.513 1.00 16.60 241 VAL A O 1
ATOM 1642 N N . ALA A 1 220 ? 19.812 64.820 39.276 1.00 17.31 242 ALA A N 1
ATOM 1643 C CA . ALA A 1 220 ? 20.333 63.820 40.202 1.00 14.50 242 ALA A CA 1
ATOM 1644 C C . ALA A 1 220 ? 19.478 62.555 40.248 1.00 17.30 242 ALA A C 1
ATOM 1645 O O . ALA A 1 220 ? 20.016 61.445 40.202 1.00 19.88 242 ALA A O 1
ATOM 1647 N N . ARG A 1 221 ? 18.152 62.689 40.347 1.00 17.26 243 ARG A N 1
ATOM 1648 C CA . ARG A 1 221 ? 17.326 61.508 40.600 1.00 15.57 243 ARG A CA 1
ATOM 1649 C C . ARG A 1 221 ? 17.119 60.648 39.358 1.00 19.92 243 ARG A C 1
ATOM 1650 O O . ARG A 1 221 ? 16.726 59.485 39.487 1.00 18.59 243 ARG A O 1
ATOM 1658 N N . THR A 1 222 ? 17.359 61.197 38.171 1.00 22.36 244 THR A N 1
ATOM 1659 C CA . THR A 1 222 ? 17.405 60.448 36.923 1.00 20.49 244 THR A CA 1
ATOM 1660 C C . THR A 1 222 ? 18.379 61.190 36.022 1.00 21.54 244 THR A C 1
ATOM 1661 O O . THR A 1 222 ? 18.515 62.415 36.147 1.00 20.68 244 THR A O 1
ATOM 1665 N N . PRO A 1 223 ? 19.108 60.492 35.155 1.00 20.43 245 PRO A N 1
ATOM 1666 C CA . PRO A 1 223 ? 20.251 61.126 34.490 1.00 20.66 245 PRO A CA 1
ATOM 1667 C C . PRO A 1 223 ? 19.886 61.897 33.227 1.00 18.25 245 PRO A C 1
ATOM 1668 O O . PRO A 1 223 ? 18.920 61.588 32.526 1.00 21.59 245 PRO A O 1
ATOM 1672 N N . TYR A 1 224 ? 20.695 62.923 32.944 1.00 17.08 246 TYR A N 1
ATOM 1673 C CA . TYR A 1 224 ? 20.560 63.724 31.737 1.00 19.82 246 TYR A CA 1
ATOM 1674 C C . TYR A 1 224 ? 21.931 63.835 31.082 1.00 19.86 246 TYR A C 1
ATOM 1675 O O . TYR A 1 224 ? 22.891 64.283 31.733 1.00 21.11 246 TYR A O 1
ATOM 1684 N N . PRO A 1 225 ? 22.069 63.474 29.808 1.00 20.42 247 PRO A N 1
ATOM 1685 C CA . PRO A 1 225 ? 23.359 63.651 29.139 1.00 19.41 247 PRO A CA 1
ATOM 1686 C C . PRO A 1 225 ? 23.647 65.118 28.870 1.00 19.74 247 PRO A C 1
ATOM 1687 O O . PRO A 1 225 ? 22.751 65.965 28.818 1.00 22.16 247 PRO A O 1
ATOM 1691 N N . LEU A 1 226 ? 24.939 65.409 28.699 1.00 20.10 248 LEU A N 1
ATOM 1692 C CA . LEU A 1 226 ? 25.364 66.770 28.378 1.00 24.34 248 LEU A CA 1
ATOM 1693 C C . LEU A 1 226 ? 24.664 67.332 27.141 1.00 22.70 248 LEU A C 1
ATOM 1694 O O . LEU A 1 226 ? 24.410 68.542 27.074 1.00 22.86 248 LEU A O 1
ATOM 1699 N N . SER A 1 227 ? 24.345 66.487 26.156 1.00 24.32 249 SER A N 1
ATOM 1700 C CA . SER A 1 227 ? 23.723 66.988 24.928 1.00 24.90 249 SER A CA 1
ATOM 1701 C C . SER A 1 227 ? 22.359 67.603 25.216 1.00 21.36 249 SER A C 1
ATOM 1702 O O . SER A 1 227 ? 21.987 68.642 24.641 1.00 19.30 249 SER A O 1
ATOM 1705 N N . TYR A 1 228 ? 21.603 66.977 26.118 1.00 21.67 250 TYR A N 1
ATOM 1706 C CA . TYR A 1 228 ? 20.311 67.521 26.509 1.00 23.20 250 TYR A CA 1
ATOM 1707 C C . TYR A 1 228 ? 20.478 68.843 27.240 1.00 19.99 250 TYR A C 1
ATOM 1708 O O . TYR A 1 228 ? 19.732 69.796 26.988 1.00 20.61 250 TYR A O 1
ATOM 1717 N N . LEU A 1 229 ? 21.455 68.917 28.149 1.00 21.08 251 LEU A N 1
ATOM 1718 C CA . LEU A 1 229 ? 21.712 70.164 28.861 1.00 18.10 251 LEU A CA 1
ATOM 1719 C C . LEU A 1 229 ? 22.095 71.287 27.903 1.00 20.08 251 LEU A C 1
ATOM 1720 O O . LEU A 1 229 ? 21.735 72.449 28.128 1.00 19.02 251 LEU A O 1
ATOM 1725 N N . LYS A 1 230 ? 22.798 70.963 26.818 1.00 20.93 252 LYS A N 1
ATOM 1726 C CA . LYS A 1 230 ? 23.135 71.991 25.832 1.00 21.82 252 LYS A CA 1
ATOM 1727 C C . LYS A 1 230 ? 21.908 72.440 25.039 1.00 24.65 252 LYS A C 1
ATOM 1728 O O . LYS A 1 230 ? 21.771 73.631 24.717 1.00 21.76 252 LYS A O 1
ATOM 1734 N N . ASP A 1 231 ? 21.006 71.509 24.716 1.00 21.06 253 ASP A N 1
ATOM 1735 C CA . ASP A 1 231 ? 19.704 71.916 24.182 1.00 21.48 253 ASP A CA 1
ATOM 1736 C C . ASP A 1 231 ? 19.005 72.887 25.129 1.00 20.92 253 ASP A C 1
ATOM 1737 O O . ASP A 1 231 ? 18.461 73.919 24.704 1.00 22.92 253 ASP A O 1
ATOM 1742 N N . VAL A 1 232 ? 18.981 72.544 26.420 1.00 17.17 254 VAL A N 1
ATOM 1743 C CA . VAL A 1 232 ? 18.332 73.396 27.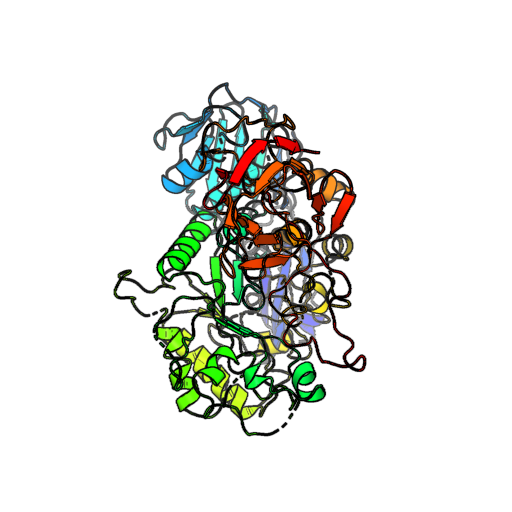416 1.00 18.09 254 VAL A CA 1
ATOM 1744 C C . VAL A 1 232 ? 18.955 74.784 27.410 1.00 16.75 254 VAL A C 1
ATOM 1745 O O . VAL A 1 232 ? 18.252 75.798 27.431 1.00 20.09 254 VAL A O 1
ATOM 1749 N N . ILE A 1 233 ? 20.288 74.842 27.399 1.00 18.49 255 ILE A N 1
ATOM 1750 C CA . ILE A 1 233 ? 20.993 76.122 27.428 1.00 18.99 255 ILE A CA 1
ATOM 1751 C C . ILE A 1 233 ? 20.604 76.976 26.230 1.00 20.95 255 ILE A C 1
ATOM 1752 O O . ILE A 1 233 ? 20.257 78.163 26.369 1.00 20.66 255 ILE A O 1
ATOM 1757 N N . ARG A 1 234 ? 20.681 76.394 25.027 1.00 22.10 256 ARG A N 1
ATOM 1758 C CA . ARG A 1 234 ? 20.403 77.182 23.834 1.00 20.24 256 ARG A CA 1
ATOM 1759 C C . ARG A 1 234 ? 18.951 77.640 23.789 1.00 20.43 256 ARG A C 1
ATOM 1760 O O . ARG A 1 234 ? 18.673 78.750 23.321 1.00 20.64 256 ARG A O 1
ATOM 1768 N N . THR A 1 235 ? 18.014 76.831 24.295 1.00 18.82 257 THR A N 1
ATOM 1769 C CA . THR A 1 235 ? 16.608 77.239 24.250 1.00 18.85 257 THR A CA 1
ATOM 1770 C C . THR A 1 235 ? 16.296 78.306 25.307 1.00 17.65 257 THR A C 1
ATOM 1771 O O . THR A 1 235 ? 15.517 79.244 25.051 1.00 21.12 257 THR A O 1
ATOM 1783 N N . ALA A 1 237 ? 18.511 80.549 26.257 1.00 21.25 259 ALA A N 1
ATOM 1784 C CA . ALA A 1 237 ? 19.048 81.771 25.656 1.00 21.21 259 ALA A CA 1
ATOM 1785 C C . ALA A 1 237 ? 18.140 82.283 24.543 1.00 23.68 259 ALA A C 1
ATOM 1786 O O . ALA A 1 237 ? 17.969 83.499 24.376 1.00 19.65 259 ALA A O 1
ATOM 1788 N N . TRP A 1 238 ? 17.544 81.363 23.777 1.00 19.08 260 TRP A N 1
ATOM 1789 C CA . TRP A 1 238 ? 16.590 81.733 22.734 1.00 24.18 260 TRP A CA 1
ATOM 1790 C C . TRP A 1 238 ? 15.464 82.587 23.297 1.00 24.15 260 TRP A C 1
ATOM 1791 O O . TRP A 1 238 ? 15.000 83.530 22.643 1.00 22.94 260 TRP A O 1
ATOM 1802 N N . TYR A 1 239 ? 15.011 82.276 24.513 1.00 18.87 261 TYR A N 1
ATOM 1803 C CA . TYR A 1 239 ? 13.993 83.102 25.155 1.00 18.16 261 TYR A CA 1
ATOM 1804 C C . TYR A 1 239 ? 14.571 84.050 26.212 1.00 21.07 261 TYR A C 1
ATOM 1805 O O . TYR A 1 239 ? 13.826 84.541 27.070 1.00 20.28 261 TYR A O 1
ATOM 1814 N N . LYS A 1 240 ? 15.880 84.323 26.158 1.00 18.16 262 LYS A N 1
ATOM 1815 C CA . LYS A 1 240 ? 16.546 85.307 27.020 1.00 18.14 262 LYS A CA 1
ATOM 1816 C C . LYS A 1 240 ? 16.491 84.934 28.504 1.00 18.30 262 LYS A C 1
ATOM 1817 O O . LYS A 1 240 ? 16.571 85.807 29.373 1.00 22.63 262 LYS A O 1
ATOM 1831 N N . ASN A 1 242 ? 18.374 83.069 31.797 1.00 16.50 264 ASN A N 1
ATOM 1832 C CA . ASN A 1 242 ? 19.801 83.224 32.053 1.00 18.16 264 ASN A CA 1
ATOM 1833 C C . ASN A 1 242 ? 20.327 82.562 33.321 1.00 20.32 264 ASN A C 1
ATOM 1834 O O . ASN A 1 242 ? 21.461 82.860 33.716 1.00 17.47 264 ASN A O 1
ATOM 1839 N N . ASP A 1 243 ? 19.566 81.686 33.980 1.00 15.66 265 ASP A N 1
ATOM 1840 C CA . ASP A 1 243 ? 20.020 81.087 35.236 1.00 18.05 265 ASP A CA 1
ATOM 1841 C C . ASP A 1 243 ? 19.573 79.630 35.260 1.00 20.19 265 ASP A C 1
ATOM 1842 O O . ASP A 1 243 ? 18.375 79.355 35.361 1.00 17.30 265 ASP A O 1
ATOM 1847 N N . LEU A 1 244 ? 20.531 78.697 35.144 1.00 16.29 266 LEU A N 1
ATOM 1848 C CA . LEU A 1 244 ? 20.255 77.265 35.079 1.00 15.93 266 LEU A CA 1
ATOM 1849 C C . LEU A 1 244 ? 20.832 76.592 36.322 1.00 18.85 266 LEU A C 1
ATOM 1850 O O . LEU A 1 244 ? 22.053 76.484 36.475 1.00 20.77 266 LEU A O 1
ATOM 1855 N N . HIS A 1 245 ? 19.945 76.139 37.198 1.00 17.77 267 HIS A N 1
ATOM 1856 C CA . HIS A 1 245 ? 20.298 75.542 38.480 1.00 16.70 267 HIS A CA 1
ATOM 1857 C C . HIS A 1 245 ? 20.237 74.022 38.308 1.00 16.66 267 HIS A C 1
ATOM 1858 O O . HIS A 1 245 ? 19.195 73.474 37.931 1.00 14.87 267 HIS A O 1
ATOM 1865 N N . LEU A 1 246 ? 21.365 73.351 38.537 1.00 16.04 268 LEU A N 1
ATOM 1866 C CA . LEU A 1 246 ? 21.487 71.910 38.341 1.00 15.37 268 LEU A CA 1
ATOM 1867 C C . LEU A 1 246 ? 21.691 71.214 39.685 1.00 17.88 268 LEU A C 1
ATOM 1868 O O . LEU A 1 246 ? 22.650 71.505 40.408 1.00 19.13 268 LEU A O 1
ATOM 1873 N N . VAL A 1 247 ? 20.793 70.290 40.012 1.00 15.69 269 VAL A N 1
ATOM 1874 C CA . VAL A 1 247 ? 20.881 69.529 41.256 1.00 15.55 269 VAL A CA 1
ATOM 1875 C C . VAL A 1 247 ? 21.894 68.402 41.064 1.00 17.11 269 VAL A C 1
ATOM 1876 O O . VAL A 1 247 ? 21.602 67.409 40.397 1.00 19.13 269 VAL A O 1
ATOM 1880 N N . ILE A 1 248 ? 23.081 68.544 41.668 1.00 20.09 270 ILE A N 1
ATOM 1881 C CA . ILE A 1 248 ? 24.173 67.609 41.392 1.00 17.29 270 ILE A CA 1
ATOM 1882 C C . ILE A 1 248 ? 24.025 66.327 42.202 1.00 20.66 270 ILE A C 1
ATOM 1883 O O . ILE A 1 248 ? 24.365 65.238 41.725 1.00 18.72 270 ILE A O 1
ATOM 1888 N N . ASN A 1 249 ? 23.539 66.417 43.437 1.00 16.42 271 ASN A N 1
ATOM 1889 C CA . ASN A 1 249 ? 23.292 65.210 44.214 1.00 20.87 271 ASN A CA 1
ATOM 1890 C C . ASN A 1 249 ? 21.903 65.256 44.822 1.00 19.33 271 ASN A C 1
ATOM 1891 O O . ASN A 1 249 ? 21.375 66.327 45.155 1.00 20.00 271 ASN A O 1
ATOM 1896 N N . ASN A 1 250 ? 21.331 64.065 44.958 1.00 20.72 272 ASN A N 1
ATOM 1897 C CA . ASN A 1 250 ? 20.066 63.875 45.657 1.00 20.67 272 ASN A CA 1
ATOM 1898 C C . ASN A 1 250 ? 19.771 62.382 45.721 1.00 18.89 272 ASN A C 1
ATOM 1899 O O . ASN A 1 250 ? 20.664 61.561 45.470 1.00 18.25 272 ASN A O 1
ATOM 1904 N N . ASN A 1 251 ? 18.534 62.020 46.052 1.00 19.16 273 ASN A N 1
ATOM 1905 C CA . ASN A 1 251 ? 18.187 60.612 46.195 1.00 16.11 273 ASN A CA 1
ATOM 1906 C C . ASN A 1 251 ? 16.676 60.441 46.121 1.00 16.25 273 ASN A C 1
ATOM 1907 O O . ASN A 1 251 ? 15.911 61.403 46.230 1.00 17.24 273 ASN A O 1
ATOM 1912 N N . TYR A 1 252 ? 16.262 59.187 45.919 1.00 17.21 274 TYR A N 1
ATOM 1913 C CA . TYR A 1 252 ? 14.851 58.829 45.951 1.00 16.25 274 TYR A CA 1
ATOM 1914 C C . TYR A 1 252 ? 14.198 59.379 47.209 1.00 17.87 274 TYR A C 1
ATOM 1915 O O . TYR A 1 252 ? 14.783 59.343 48.295 1.00 19.96 274 TYR A O 1
ATOM 1924 N N . ILE A 1 253 ? 12.988 59.911 47.059 1.00 17.72 275 ILE A N 1
ATOM 1925 C CA . ILE A 1 253 ? 12.345 60.589 48.182 1.00 17.31 275 ILE A CA 1
ATOM 1926 C C . ILE A 1 253 ? 11.812 59.584 49.195 1.00 22.07 275 ILE A C 1
ATOM 1927 O O . ILE A 1 253 ? 12.022 59.730 50.405 1.00 18.62 275 ILE A O 1
ATOM 1932 N N . PHE A 1 254 ? 11.121 58.552 48.717 1.00 19.76 276 PHE A N 1
ATOM 1933 C CA . PHE A 1 254 ? 10.190 57.791 49.547 1.00 20.28 276 PHE A CA 1
ATOM 1934 C C . PHE A 1 254 ? 10.871 56.544 50.114 1.00 21.78 276 PHE A C 1
ATOM 1935 O O . PHE A 1 254 ? 10.558 55.402 49.772 1.00 20.31 276 PHE A O 1
ATOM 1943 N N . HIS A 1 255 ? 11.809 56.795 51.034 1.00 24.06 277 HIS A N 1
ATOM 1944 C CA . HIS A 1 255 ? 12.494 55.697 51.716 1.00 24.78 277 HIS A CA 1
ATOM 1945 C C . HIS A 1 255 ? 11.508 54.779 52.432 1.00 18.60 277 HIS A C 1
ATOM 1946 O O . HIS A 1 255 ? 11.774 53.574 52.607 1.00 22.29 277 HIS A O 1
ATOM 1953 N N . GLU A 1 256 ? 10.363 55.330 52.839 1.00 19.87 278 GLU A N 1
ATOM 1954 C CA . GLU A 1 256 ? 9.342 54.538 53.509 1.00 22.55 278 GLU A CA 1
ATOM 1955 C C . GLU A 1 256 ? 8.856 53.371 52.649 1.00 25.88 278 GLU A C 1
ATOM 1956 O O . GLU A 1 256 ? 8.445 52.347 53.196 1.00 22.09 278 GLU A O 1
ATOM 1962 N N . HIS A 1 257 ? 8.907 53.483 51.314 1.00 20.59 279 HIS A N 1
ATOM 1963 C CA . HIS A 1 257 ? 8.523 52.351 50.463 1.00 20.06 279 HIS A CA 1
ATOM 1964 C C . HIS A 1 257 ? 9.379 51.122 50.755 1.00 22.14 279 HIS A C 1
ATOM 1965 O O . HIS A 1 257 ? 8.871 49.990 50.890 1.00 24.17 279 HIS A O 1
ATOM 1972 N N . TYR A 1 258 ? 10.693 51.330 50.854 1.00 20.51 280 TYR A N 1
ATOM 1973 C CA . TYR A 1 258 ? 11.583 50.235 51.212 1.00 22.14 280 TYR A CA 1
ATOM 1974 C C . TYR A 1 258 ? 11.327 49.771 52.639 1.00 23.63 280 TYR A C 1
ATOM 1975 O O . TYR A 1 258 ? 11.177 48.566 52.884 1.00 27.42 280 TYR A O 1
ATOM 1984 N N . VAL A 1 259 ? 11.255 50.713 53.590 1.00 21.91 281 VAL A N 1
ATOM 1985 C CA . VAL A 1 259 ? 11.067 50.327 54.994 1.00 25.35 281 VAL A CA 1
ATOM 1986 C C . VAL A 1 259 ? 9.805 49.486 55.153 1.00 29.33 281 VAL A C 1
ATOM 1987 O O . VAL A 1 259 ? 9.818 48.410 55.769 1.00 24.40 281 VAL A O 1
ATOM 1991 N N . ASP A 1 260 ? 8.696 49.970 54.599 1.00 21.54 282 ASP A N 1
ATOM 1992 C CA . ASP A 1 260 ? 7.403 49.327 54.743 1.00 26.62 282 ASP A CA 1
ATOM 1993 C C . ASP A 1 260 ? 7.318 48.028 53.971 1.00 26.27 282 ASP A C 1
ATOM 1994 O O . ASP A 1 260 ? 6.396 47.244 54.214 1.00 27.98 282 ASP A O 1
ATOM 1999 N N . ASN A 1 261 ? 8.236 47.780 53.036 1.00 23.14 283 ASN A N 1
ATOM 2000 C CA . ASN A 1 261 ? 8.229 46.485 52.374 1.00 28.42 283 ASN A CA 1
ATOM 2001 C C . ASN A 1 261 ? 9.424 45.613 52.752 1.00 28.14 283 ASN A C 1
ATOM 2002 O O . ASN A 1 261 ? 9.789 44.703 52.000 1.00 31.45 283 ASN A O 1
ATOM 2007 N N . GLY A 1 262 ? 10.016 45.853 53.924 1.00 28.25 284 GLY A N 1
ATOM 2008 C CA . GLY A 1 262 ? 11.004 44.945 54.472 1.00 26.79 284 GLY A CA 1
ATOM 2009 C C . GLY A 1 262 ? 12.418 45.133 53.979 1.00 32.39 284 GLY A C 1
ATOM 2010 O O . GLY A 1 262 ? 13.219 44.200 54.076 1.00 29.91 284 GLY A O 1
ATOM 2011 N N . HIS A 1 263 ? 12.759 46.310 53.457 1.00 26.77 285 HIS A N 1
ATOM 2012 C CA . HIS A 1 263 ? 14.085 46.560 52.912 1.00 29.44 285 HIS A CA 1
ATOM 2013 C C . HIS A 1 263 ? 14.676 47.813 53.543 1.00 28.16 285 HIS A C 1
ATOM 2014 O O . HIS A 1 263 ? 13.955 48.680 54.039 1.00 29.53 285 HIS A O 1
ATOM 2021 N N . ASP A 1 264 ? 16.009 47.898 53.515 1.00 29.76 286 ASP A N 1
ATOM 2022 C CA . ASP A 1 264 ? 16.728 49.017 54.115 1.00 26.18 286 ASP A CA 1
ATOM 2023 C C . ASP A 1 264 ? 16.957 50.083 53.051 1.00 22.22 286 ASP A C 1
ATOM 2024 O O . ASP A 1 264 ? 17.723 49.844 52.107 1.00 23.55 286 ASP A O 1
ATOM 2029 N N . PRO A 1 265 ? 16.339 51.261 53.160 1.00 26.18 287 PRO A N 1
ATOM 2030 C CA . PRO A 1 265 ? 16.590 52.311 52.156 1.00 23.96 287 PRO A CA 1
ATOM 2031 C C . PRO A 1 265 ? 18.029 52.779 52.142 1.00 23.79 287 PRO A C 1
ATOM 2032 O O . PRO A 1 265 ? 18.525 53.193 51.089 1.00 23.11 287 PRO A O 1
ATOM 2036 N N . PHE A 1 266 ? 18.728 52.718 53.281 1.00 21.65 288 PHE A N 1
ATOM 2037 C CA . PHE A 1 266 ? 20.140 53.081 53.279 1.00 21.95 288 PHE A CA 1
ATOM 2038 C C . PHE A 1 266 ? 20.936 52.213 52.318 1.00 27.77 288 PHE A C 1
ATOM 2039 O O . PHE A 1 266 ? 21.935 52.669 51.750 1.00 22.36 288 PHE A O 1
ATOM 2047 N N . LYS A 1 267 ? 20.512 50.966 52.118 1.00 24.80 289 LYS A N 1
ATOM 2048 C CA . LYS A 1 267 ? 21.180 50.078 51.175 1.00 25.13 289 LYS A CA 1
ATOM 2049 C C . LYS A 1 267 ? 20.557 50.111 49.784 1.00 24.21 289 LYS A C 1
ATOM 2050 O O . LYS A 1 267 ? 21.250 49.826 48.802 1.00 32.70 289 LYS A O 1
ATOM 2056 N N . GLU A 1 268 ? 19.275 50.468 49.667 1.00 21.98 290 GLU A N 1
ATOM 2057 C CA . GLU A 1 268 ? 18.517 50.239 48.440 1.00 23.09 290 GLU A CA 1
ATOM 2058 C C . GLU A 1 268 ? 18.139 51.496 47.666 1.00 26.31 290 GLU A C 1
ATOM 2059 O O . GLU A 1 268 ? 18.075 51.441 46.436 1.00 22.79 290 GLU A O 1
ATOM 2065 N N . SER A 1 269 ? 17.865 52.616 48.336 1.00 24.17 291 SER A N 1
ATOM 2066 C CA . SER A 1 269 ? 17.322 53.776 47.635 1.00 20.16 291 SER A CA 1
ATOM 2067 C C . SER A 1 269 ? 18.320 54.320 46.623 1.00 19.66 291 SER A C 1
ATOM 2068 O O . SER A 1 269 ? 19.526 54.378 46.880 1.00 23.89 291 SER A O 1
ATOM 2071 N N . TYR A 1 270 ? 17.808 54.719 45.463 1.00 20.76 292 TYR A N 1
ATOM 2072 C CA . TYR A 1 270 ? 18.646 55.360 44.464 1.00 18.72 292 TYR A CA 1
ATOM 2073 C C . TYR A 1 270 ? 19.194 56.673 45.008 1.00 19.55 292 TYR A C 1
ATOM 2074 O O . TYR A 1 270 ? 18.457 57.470 45.592 1.00 19.36 292 TYR A O 1
ATOM 2083 N N . ALA A 1 271 ? 20.491 56.892 44.819 1.00 21.04 293 ALA A N 1
ATOM 2084 C CA . ALA A 1 271 ? 21.123 58.159 45.148 1.00 20.89 293 ALA A CA 1
ATOM 2085 C C . ALA A 1 271 ? 22.194 58.443 44.110 1.00 21.46 293 ALA A C 1
ATOM 2086 O O . ALA A 1 271 ? 22.797 57.520 43.552 1.00 21.61 293 ALA A O 1
ATOM 2088 N N . ALA A 1 272 ? 22.423 59.725 43.839 1.00 21.02 294 ALA A N 1
ATOM 2089 C CA . ALA A 1 272 ? 23.405 60.057 42.818 1.00 19.94 294 ALA A CA 1
ATOM 2090 C C . ALA A 1 272 ? 24.057 61.397 43.115 1.00 21.44 294 ALA A C 1
ATOM 2091 O O . ALA A 1 272 ? 23.386 62.352 43.529 1.00 20.66 294 ALA A O 1
ATOM 2093 N N . PHE A 1 273 ? 25.377 61.429 42.910 1.00 18.54 295 PHE A N 1
ATOM 2094 C CA . PHE A 1 273 ? 26.202 62.633 42.889 1.00 18.22 295 PHE A CA 1
ATOM 2095 C C . PHE A 1 273 ? 26.871 62.676 41.520 1.00 21.40 295 PHE A C 1
ATOM 2096 O O . PHE A 1 273 ? 27.648 61.774 41.179 1.00 20.51 295 PHE A O 1
ATOM 2104 N N . ARG A 1 274 ? 26.562 63.705 40.727 1.00 15.28 296 ARG A N 1
ATOM 2105 C CA . ARG A 1 274 ? 26.776 63.612 39.285 1.00 18.23 296 ARG A CA 1
ATOM 2106 C C . ARG A 1 274 ? 28.130 64.118 38.807 1.00 24.31 296 ARG A C 1
ATOM 2107 O O . ARG A 1 274 ? 28.379 64.091 37.598 1.00 25.71 296 ARG A O 1
ATOM 2115 N N . LEU A 1 275 ? 29.002 64.589 39.691 1.00 18.58 297 LEU A N 1
ATOM 2116 C CA . LEU A 1 275 ? 30.315 65.061 39.277 1.00 18.31 297 LEU A CA 1
ATOM 2117 C C . LEU A 1 275 ? 31.398 64.038 39.594 1.00 20.06 297 LEU A C 1
ATOM 2118 O O . LEU A 1 275 ? 31.387 63.408 40.652 1.00 20.98 297 LEU A O 1
ATOM 2123 N N . GLU A 1 276 ? 32.343 63.899 38.668 1.00 25.18 298 GLU A N 1
ATOM 2124 C CA . GLU A 1 276 ? 33.575 63.175 38.940 1.00 22.76 298 GLU A CA 1
ATOM 2125 C C . GLU A 1 276 ? 34.227 63.722 40.201 1.00 25.07 298 GLU A C 1
ATOM 2126 O O . GLU A 1 276 ? 34.367 64.938 40.366 1.00 20.28 298 GLU A O 1
ATOM 2132 N N . SER A 1 277 ? 34.611 62.813 41.097 1.00 26.70 299 SER A N 1
ATOM 2133 C CA . SER A 1 277 ? 35.151 63.187 42.392 1.00 26.88 299 SER A CA 1
ATOM 2134 C C . SER A 1 277 ? 36.168 62.149 42.844 1.00 27.88 299 SER A C 1
ATOM 2135 O O . SER A 1 277 ? 36.033 60.958 42.554 1.00 27.91 299 SER A O 1
ATOM 2138 N N . LYS A 1 278 ? 37.181 62.615 43.571 1.00 25.53 300 LYS A N 1
ATOM 2139 C CA . LYS A 1 278 ? 38.145 61.716 44.198 1.00 29.80 300 LYS A CA 1
ATOM 2140 C C . LYS A 1 278 ? 37.602 61.049 45.456 1.00 35.89 300 LYS A C 1
ATOM 2141 O O . LYS A 1 278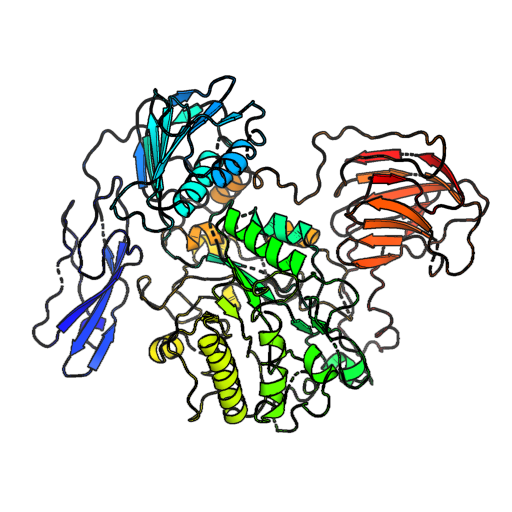 ? 38.202 60.078 45.934 1.00 28.24 300 LYS A O 1
ATOM 2160 N N . LYS A 1 280 ? 35.878 58.817 48.209 1.00 32.97 302 LYS A N 1
ATOM 2161 C CA . LYS A 1 280 ? 35.421 57.445 48.385 1.00 31.94 302 LYS A CA 1
ATOM 2162 C C . LYS A 1 280 ? 35.025 57.232 49.839 1.00 34.99 302 LYS A C 1
ATOM 2163 O O . LYS A 1 280 ? 35.619 57.808 50.755 1.00 33.07 302 LYS A O 1
ATOM 2169 N N . GLY A 1 281 ? 34.008 56.399 50.047 1.00 34.44 303 GLY A N 1
ATOM 2170 C CA . GLY A 1 281 ? 33.512 56.142 51.380 1.00 39.46 303 GLY A CA 1
ATOM 2171 C C . GLY A 1 281 ? 34.366 55.146 52.144 1.00 43.11 303 GLY A C 1
ATOM 2172 O O . GLY A 1 281 ? 35.392 54.659 51.668 1.00 35.81 303 GLY A O 1
ATOM 2173 N N . LYS A 1 282 ? 33.913 54.847 53.367 1.00 42.23 304 LYS A N 1
ATOM 2174 C C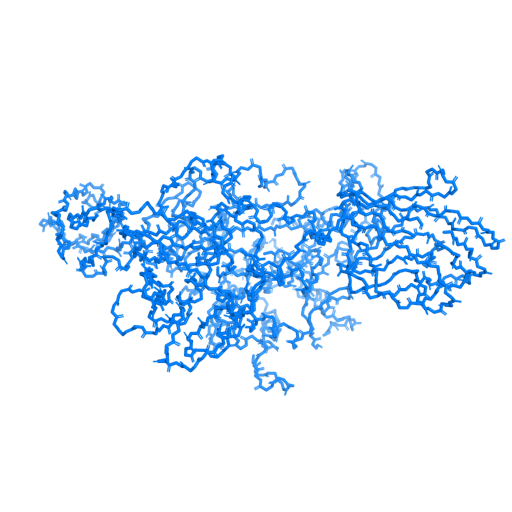A . LYS A 1 282 ? 34.598 53.869 54.211 1.00 47.77 304 LYS A CA 1
ATOM 2175 C C . LYS A 1 282 ? 34.703 52.516 53.519 1.00 45.58 304 LYS A C 1
ATOM 2176 O O . LYS A 1 282 ? 35.779 51.907 53.477 1.00 48.57 304 LYS A O 1
ATOM 2182 N N . ASP A 1 283 ? 33.591 52.028 52.967 1.00 46.32 305 ASP A N 1
ATOM 2183 C CA . ASP A 1 283 ? 33.577 50.740 52.283 1.00 46.74 305 ASP A CA 1
ATOM 2184 C C . ASP A 1 283 ? 34.335 50.760 50.959 1.00 45.45 305 ASP A C 1
ATOM 2185 O O . ASP A 1 283 ? 34.414 49.720 50.296 1.00 43.76 305 ASP A O 1
ATOM 2190 N N . GLY A 1 284 ? 34.889 51.904 50.562 1.00 45.80 306 GLY A N 1
ATOM 2191 C CA . GLY A 1 284 ? 35.572 52.040 49.294 1.00 42.98 306 GLY A CA 1
ATOM 2192 C C . GLY A 1 284 ? 34.693 52.446 48.130 1.00 44.43 306 GLY A C 1
ATOM 2193 O O . GLY A 1 284 ? 35.204 52.597 47.012 1.00 41.57 306 GLY A O 1
ATOM 2194 N N . THR A 1 285 ? 33.396 52.628 48.350 1.00 40.77 307 THR A N 1
ATOM 2195 C CA . THR A 1 285 ? 32.508 52.959 47.244 1.00 44.64 307 THR A CA 1
ATOM 2196 C C . THR A 1 285 ? 32.655 54.437 46.876 1.00 37.97 307 THR A C 1
ATOM 2197 O O . THR A 1 285 ? 32.708 55.297 47.760 1.00 33.55 307 THR A O 1
ATOM 2201 N N . PRO A 1 286 ? 32.752 54.754 45.590 1.00 32.53 308 PRO A N 1
ATOM 2202 C CA . PRO A 1 286 ? 32.956 56.149 45.192 1.00 29.95 308 PRO A CA 1
ATOM 2203 C C . PRO A 1 286 ? 31.731 57.011 45.461 1.00 28.05 308 PRO A C 1
ATOM 2204 O O . PRO A 1 286 ? 30.593 56.536 45.495 1.00 31.44 308 PRO A O 1
ATOM 2208 N N . LEU A 1 287 ? 31.984 58.307 45.648 1.00 24.28 309 LEU A N 1
ATOM 2209 C CA . LEU A 1 287 ? 30.888 59.270 45.701 1.00 26.07 309 LEU A CA 1
ATOM 2210 C C . LEU A 1 287 ? 30.237 59.452 44.330 1.00 24.02 309 LEU A C 1
ATOM 2211 O O . LEU A 1 287 ? 29.013 59.595 44.236 1.00 26.27 309 LEU A O 1
ATOM 2216 N N . THR A 1 288 ? 31.031 59.428 43.260 1.00 22.47 310 THR A N 1
ATOM 2217 C CA . THR A 1 288 ? 30.529 59.746 41.926 1.00 20.54 310 THR A CA 1
ATOM 2218 C C . THR A 1 288 ? 29.604 58.653 41.397 1.00 23.70 310 THR A C 1
ATOM 2219 O O . THR A 1 288 ? 29.875 57.457 41.541 1.00 24.53 310 THR A O 1
ATOM 2223 N N . ALA A 1 289 ? 28.506 59.078 40.774 1.00 22.29 311 ALA A N 1
ATOM 2224 C CA . ALA A 1 289 ? 27.521 58.147 40.242 1.00 19.95 311 ALA A CA 1
ATOM 2225 C C . ALA A 1 289 ? 28.138 57.223 39.200 1.00 27.16 311 ALA A C 1
ATOM 2226 O O . ALA A 1 289 ? 29.007 57.623 38.422 1.00 22.31 311 ALA A O 1
ATOM 2228 N N . ARG A 1 290 ? 27.659 55.983 39.187 1.00 26.18 312 ARG A N 1
ATOM 2229 C CA . ARG A 1 290 ? 28.130 54.923 38.307 1.00 33.08 312 ARG A CA 1
ATOM 2230 C C . ARG A 1 290 ? 27.425 54.938 36.953 1.00 30.36 312 ARG A C 1
ATOM 2231 O O . ARG A 1 290 ? 28.057 54.696 35.916 1.00 33.01 312 ARG A O 1
ATOM 2239 N N . ASP A 1 291 ? 26.124 55.230 36.934 1.00 29.27 313 ASP A N 1
ATOM 2240 C CA . ASP A 1 291 ? 25.373 55.113 35.688 1.00 26.98 313 ASP A CA 1
ATOM 2241 C C . ASP A 1 291 ? 25.666 56.266 34.729 1.00 28.71 313 ASP A C 1
ATOM 2242 O O . ASP A 1 291 ? 25.838 56.042 33.526 1.00 25.25 313 ASP A O 1
ATOM 2247 N N . LEU A 1 292 ? 25.740 57.499 35.226 1.00 23.45 314 LEU A N 1
ATOM 2248 C CA . LEU A 1 292 ? 26.068 58.636 34.370 1.00 21.35 314 LEU A CA 1
ATOM 2249 C C . LEU A 1 292 ? 26.633 59.739 35.246 1.00 19.75 314 LEU A C 1
ATOM 2250 O O . LEU A 1 292 ? 26.064 60.031 36.297 1.00 18.52 314 LEU A O 1
ATOM 2255 N N . PHE A 1 293 ? 27.731 60.353 34.807 1.00 20.70 315 PHE A N 1
ATOM 2256 C CA . PHE A 1 293 ? 28.332 61.459 35.542 1.00 23.91 315 PHE A CA 1
ATOM 2257 C C . PHE A 1 293 ? 29.037 62.385 34.562 1.00 25.98 315 PHE A C 1
ATOM 2258 O O . PHE A 1 293 ? 29.322 62.013 33.422 1.00 23.71 315 PHE A O 1
ATOM 2266 N N . TYR A 1 294 ? 29.318 63.599 35.025 1.00 21.20 316 TYR A N 1
ATOM 2267 C CA . TYR A 1 294 ? 30.042 64.596 34.247 1.00 23.58 316 TYR A CA 1
ATOM 2268 C C . TYR A 1 294 ? 31.454 64.718 34.801 1.00 23.27 316 TYR A C 1
ATOM 2269 O O . TYR A 1 294 ? 31.636 64.885 36.010 1.00 24.68 316 TYR A O 1
ATOM 2278 N N . THR A 1 295 ? 32.452 64.628 33.927 1.00 23.79 317 THR A N 1
ATOM 2279 C CA . THR A 1 295 ? 33.810 64.850 34.396 1.00 25.16 317 THR A CA 1
ATOM 2280 C C . THR A 1 295 ? 33.991 66.319 34.776 1.00 24.92 317 THR A C 1
ATOM 2281 O O . THR A 1 295 ? 33.206 67.191 34.391 1.00 26.53 317 THR A O 1
ATOM 2285 N N . LYS A 1 296 ? 35.040 66.589 35.558 1.00 24.17 318 LYS A N 1
ATOM 2286 C CA . LYS A 1 296 ? 35.321 67.967 35.950 1.00 25.19 318 LYS A CA 1
ATOM 2287 C C . LYS A 1 296 ? 35.564 68.849 34.731 1.00 23.68 318 LYS A C 1
ATOM 2288 O O . LYS A 1 296 ? 35.077 69.986 34.667 1.00 28.18 318 LYS A O 1
ATOM 2294 N N . LYS A 1 297 ? 36.299 68.333 33.742 1.00 24.72 319 LYS A N 1
ATOM 2295 C CA . LYS A 1 297 ? 36.505 69.087 32.509 1.00 26.94 319 LYS A CA 1
ATOM 2296 C C . LYS A 1 297 ? 35.192 69.292 31.764 1.00 27.66 319 LYS A C 1
ATOM 2297 O O . LYS A 1 297 ? 34.929 70.382 31.239 1.00 25.17 319 LYS A O 1
ATOM 2303 N N . GLU A 1 298 ? 34.362 68.250 31.692 1.00 21.38 320 GLU A N 1
ATOM 2304 C CA . GLU A 1 298 ? 33.079 68.392 31.012 1.00 22.80 320 GLU A CA 1
ATOM 2305 C C . GLU A 1 298 ? 32.228 69.463 31.669 1.00 21.37 320 GLU A C 1
ATOM 2306 O O . GLU A 1 298 ? 31.599 70.269 30.979 1.00 24.25 320 GLU A O 1
ATOM 2312 N N . PHE A 1 299 ? 32.191 69.489 33.008 1.00 23.93 321 PHE A N 1
ATOM 2313 C CA . PHE A 1 299 ? 31.343 70.463 33.683 1.00 20.17 321 PHE A CA 1
ATOM 2314 C C . PHE A 1 299 ? 31.887 71.878 33.521 1.00 21.97 321 PHE A C 1
ATOM 2315 O O . PHE A 1 299 ? 31.118 72.817 33.279 1.00 23.72 321 PHE A O 1
ATOM 2323 N N . ALA A 1 300 ? 33.204 72.060 33.660 1.00 23.91 322 ALA A N 1
ATOM 2324 C CA . ALA A 1 300 ? 33.773 73.390 33.450 1.00 25.50 322 ALA A CA 1
ATOM 2325 C C . ALA A 1 300 ? 33.515 73.886 32.024 1.00 24.12 322 ALA A C 1
ATOM 2326 O O . ALA A 1 300 ? 33.176 75.064 31.810 1.00 25.29 322 ALA A O 1
ATOM 2328 N N . ASP A 1 301 ? 33.642 72.999 31.036 1.00 25.87 323 ASP A N 1
ATOM 2329 C CA . ASP A 1 301 ? 33.362 73.401 29.661 1.00 23.87 323 ASP A CA 1
ATOM 2330 C C . ASP A 1 301 ? 31.881 73.690 29.463 1.00 24.06 323 ASP A C 1
ATOM 2331 O O . ASP A 1 301 ? 31.521 74.590 28.701 1.00 22.56 323 ASP A O 1
ATOM 2336 N N . LEU A 1 302 ? 31.004 72.948 30.146 1.00 23.69 324 LEU A N 1
ATOM 2337 C CA . LEU A 1 302 ? 29.576 73.242 30.065 1.00 24.57 324 LEU A CA 1
ATOM 2338 C C . LEU A 1 302 ? 29.267 74.618 30.639 1.00 21.82 324 LEU A C 1
ATOM 2339 O O . LEU A 1 302 ? 28.466 75.374 30.073 1.00 21.83 324 LEU A O 1
ATOM 2344 N N . VAL A 1 303 ? 29.901 74.965 31.760 1.00 21.56 325 VAL A N 1
ATOM 2345 C CA . VAL A 1 303 ? 29.692 76.287 32.350 1.00 21.52 325 VAL A CA 1
ATOM 2346 C C . VAL A 1 303 ? 30.156 77.377 31.386 1.00 24.98 325 VAL A C 1
ATOM 2347 O O . VAL A 1 303 ? 29.453 78.369 31.156 1.00 24.46 325 VAL A O 1
ATOM 2351 N N . SER A 1 304 ? 31.340 77.201 30.794 1.00 24.38 326 SER A N 1
ATOM 2352 C CA . SER A 1 304 ? 31.845 78.200 29.848 1.00 25.47 326 SER A CA 1
ATOM 2353 C C . SER A 1 304 ? 30.950 78.320 28.609 1.00 23.59 326 SER A C 1
ATOM 2354 O O . SER A 1 304 ? 30.732 79.422 28.084 1.00 24.36 326 SER A O 1
ATOM 2357 N N . TYR A 1 305 ? 30.421 77.197 28.131 1.00 23.99 327 TYR A N 1
ATOM 2358 C CA . TYR A 1 305 ? 29.516 77.213 26.985 1.00 25.95 327 TYR A CA 1
ATOM 2359 C C . TYR A 1 305 ? 28.242 77.996 27.303 1.00 26.05 327 TYR A C 1
ATOM 2360 O O . TYR A 1 305 ? 27.803 78.875 26.533 1.00 25.08 327 TYR A O 1
ATOM 2369 N N . ALA A 1 306 ? 27.629 77.683 28.446 1.00 22.45 328 ALA A N 1
ATOM 2370 C CA . ALA A 1 306 ? 26.453 78.429 28.869 1.00 22.29 328 ALA A CA 1
ATOM 2371 C C . ALA A 1 306 ? 26.765 79.914 28.977 1.00 21.44 328 ALA A C 1
ATOM 2372 O O . ALA A 1 306 ? 25.950 80.752 28.576 1.00 23.27 328 ALA A O 1
ATOM 2374 N N . ARG A 1 307 ? 27.952 80.258 29.499 1.00 20.90 329 ARG A N 1
ATOM 2375 C CA . ARG A 1 307 ? 28.339 81.665 29.598 1.00 24.17 329 ARG A CA 1
ATOM 2376 C C . ARG A 1 307 ? 28.360 82.324 28.227 1.00 27.08 329 ARG A C 1
ATOM 2377 O O . ARG A 1 307 ? 27.904 83.464 28.075 1.00 25.81 329 ARG A O 1
ATOM 2385 N N . LYS A 1 308 ? 28.902 81.623 27.222 1.00 27.36 330 LYS A N 1
ATOM 2386 C CA . LYS A 1 308 ? 28.817 82.103 25.840 1.00 28.06 330 LYS A CA 1
ATOM 2387 C C . LYS A 1 308 ? 27.390 82.489 25.481 1.00 27.39 330 LYS A C 1
ATOM 2388 O O . LYS A 1 308 ? 27.158 83.491 24.787 1.00 28.95 330 LYS A O 1
ATOM 2394 N N . TYR A 1 309 ? 26.420 81.688 25.925 1.00 26.86 331 TYR A N 1
ATOM 2395 C CA . TYR A 1 309 ? 25.018 81.969 25.626 1.00 18.61 331 TYR A CA 1
ATOM 2396 C C . TYR A 1 309 ? 24.325 82.858 26.673 1.00 25.88 331 TYR A C 1
ATOM 2397 O O . TYR A 1 309 ? 23.089 82.901 26.719 1.00 22.92 331 TYR A O 1
ATOM 2406 N N . GLY A 1 310 ? 25.078 83.581 27.498 1.00 23.32 332 GLY A N 1
ATOM 2407 C CA . GLY A 1 310 ? 24.440 84.458 28.465 1.00 20.37 332 GLY A CA 1
ATOM 2408 C C . GLY A 1 310 ? 23.767 83.762 29.632 1.00 23.82 332 GLY A C 1
ATOM 2409 O O . GLY A 1 310 ? 23.020 84.407 30.376 1.00 21.72 332 GLY A O 1
ATOM 2410 N N . VAL A 1 311 ? 24.012 82.470 29.826 1.00 19.50 333 VAL A N 1
ATOM 2411 C CA . VAL A 1 311 ? 23.350 81.682 30.860 1.00 19.81 333 VAL A CA 1
ATOM 2412 C C . VAL A 1 311 ? 24.360 81.327 31.943 1.00 21.60 333 VAL A C 1
ATOM 2413 O O . VAL A 1 311 ? 25.440 80.800 31.648 1.00 21.58 333 VAL A O 1
ATOM 2417 N N . ASN A 1 312 ? 24.004 81.607 33.197 1.00 19.27 334 ASN A N 1
ATOM 2418 C CA . ASN A 1 312 ? 24.813 81.215 34.343 1.00 18.12 334 ASN A CA 1
ATOM 2419 C C . ASN A 1 312 ? 24.331 79.865 34.852 1.00 21.11 334 ASN A C 1
ATOM 2420 O O . ASN A 1 312 ? 23.137 79.690 35.113 1.00 23.89 334 ASN A O 1
ATOM 2425 N N . ILE A 1 313 ? 25.256 78.917 34.993 1.00 19.05 335 ILE A N 1
ATOM 2426 C CA . ILE A 1 313 ? 24.947 77.613 35.569 1.00 19.94 335 ILE A CA 1
ATOM 2427 C C . ILE A 1 313 ? 25.223 77.664 37.067 1.00 21.00 335 ILE A C 1
ATOM 2428 O O . ILE A 1 313 ? 26.277 78.147 37.502 1.00 20.39 335 ILE A O 1
ATOM 2433 N N . VAL A 1 314 ? 24.265 77.193 37.861 1.00 16.61 336 VAL A N 1
ATOM 2434 C CA . VAL A 1 314 ? 24.422 77.159 39.314 1.00 17.50 336 VAL A CA 1
ATOM 2435 C C . VAL A 1 314 ? 24.384 75.704 39.770 1.00 18.73 336 VAL A C 1
ATOM 2436 O O . VAL A 1 314 ? 23.334 75.049 39.680 1.00 16.86 336 VAL A O 1
ATOM 2440 N N . PRO A 1 315 ? 25.503 75.146 40.218 1.00 20.26 337 PRO A N 1
ATOM 2441 C CA . PRO A 1 315 ? 25.483 73.776 40.737 1.00 18.45 337 PRO A CA 1
ATOM 2442 C C . PRO A 1 315 ? 25.002 73.759 42.178 1.00 21.35 337 PRO A C 1
ATOM 2443 O O . PRO A 1 315 ? 25.318 74.654 42.965 1.00 18.21 337 PRO A O 1
ATOM 2447 N N . GLU A 1 316 ? 24.230 72.730 42.520 1.00 21.48 338 GLU A N 1
ATOM 2448 C CA . GLU A 1 316 ? 23.766 72.516 43.886 1.00 18.48 338 GLU A CA 1
ATOM 2449 C C . GLU A 1 316 ? 24.340 71.215 44.426 1.00 20.29 338 GLU A C 1
ATOM 2450 O O . GLU A 1 316 ? 24.199 70.166 43.793 1.00 19.45 338 GLU A O 1
ATOM 2456 N N . PHE A 1 317 ? 24.991 71.288 45.590 1.00 21.14 339 PHE A N 1
ATOM 2457 C CA . PHE A 1 317 ? 25.223 70.125 46.439 1.00 22.07 339 PHE A CA 1
ATOM 2458 C C . PHE A 1 317 ? 24.232 70.228 47.591 1.00 23.34 339 PHE A C 1
ATOM 2459 O O . PHE A 1 317 ? 24.247 71.215 48.330 1.00 20.12 339 PHE A O 1
ATOM 2467 N N . ASP A 1 318 ? 23.367 69.235 47.743 1.00 22.19 340 ASP A N 1
ATOM 2468 C CA . ASP A 1 318 ? 22.298 69.317 48.734 1.00 24.02 340 ASP A CA 1
ATOM 2469 C C . ASP A 1 318 ? 22.698 68.564 50.002 1.00 21.69 340 ASP A C 1
ATOM 2470 O O . ASP A 1 318 ? 22.875 67.342 49.981 1.00 18.70 340 ASP A O 1
ATOM 2475 N N . THR A 1 319 ? 22.857 69.305 51.092 1.00 21.61 341 THR A N 1
ATOM 2476 C CA . THR A 1 319 ? 23.033 68.808 52.448 1.00 21.65 341 THR A CA 1
ATOM 2477 C C . THR A 1 319 ? 22.286 69.779 53.352 1.00 20.60 341 THR A C 1
ATOM 2478 O O . THR A 1 319 ? 22.018 70.914 52.946 1.00 18.30 341 THR A O 1
ATOM 2482 N N . PRO A 1 320 ? 21.936 69.371 54.591 1.00 21.34 342 PRO A N 1
ATOM 2483 C CA . PRO A 1 320 ? 22.157 68.098 55.285 1.00 18.87 342 PRO A CA 1
ATOM 2484 C C . PRO A 1 320 ? 21.021 67.102 55.072 1.00 22.63 342 PRO A C 1
ATOM 2485 O O . PRO A 1 320 ? 21.147 65.939 55.466 1.00 23.20 342 PRO A O 1
ATOM 2489 N N . GLY A 1 321 ? 19.912 67.558 54.473 1.00 18.91 343 GLY A N 1
ATOM 2490 C CA . GLY A 1 321 ? 18.924 66.642 53.941 1.00 17.38 343 GLY A CA 1
ATOM 2491 C C . GLY A 1 321 ? 19.278 66.215 52.535 1.00 19.86 343 GLY A C 1
ATOM 2492 O O . GLY A 1 321 ? 20.225 66.729 51.950 1.00 20.54 343 GLY A O 1
ATOM 2493 N N . HIS A 1 322 ? 18.518 65.241 52.015 1.00 18.05 344 HIS A N 1
ATOM 2494 C CA . HIS A 1 322 ? 18.694 64.768 50.639 1.00 21.54 344 HIS A CA 1
ATOM 2495 C C . HIS A 1 322 ? 20.136 64.344 50.379 1.00 21.44 344 HIS A C 1
ATOM 2496 O O . HIS A 1 322 ? 20.668 64.519 49.280 1.00 19.35 344 HIS A O 1
ATOM 2503 N N . ALA A 1 323 ? 20.785 63.794 51.401 1.00 17.26 345 ALA A N 1
ATOM 2504 C CA . ALA A 1 323 ? 22.229 63.616 51.389 1.00 19.16 345 ALA A CA 1
ATOM 2505 C C . ALA A 1 323 ? 22.629 62.154 51.548 1.00 18.15 345 ALA A C 1
ATOM 2506 O O . ALA A 1 323 ? 23.693 61.859 52.093 1.00 19.98 345 ALA A O 1
ATOM 2508 N N . LEU A 1 324 ? 21.795 61.229 51.054 1.00 19.51 346 LEU A N 1
ATOM 2509 C CA . LEU A 1 324 ? 22.155 59.815 51.095 1.00 20.56 346 LEU A CA 1
ATOM 2510 C C . LEU A 1 324 ? 23.463 59.539 50.359 1.00 22.66 346 LEU A C 1
ATOM 2511 O O . LEU A 1 324 ? 24.188 58.604 50.719 1.00 20.27 346 LEU A O 1
ATOM 2516 N N . SER A 1 325 ? 23.795 60.339 49.338 1.00 21.54 347 SER A N 1
ATOM 2517 C CA . SER A 1 325 ? 25.095 60.179 48.688 1.00 20.82 347 SER A CA 1
ATOM 2518 C C . SER A 1 325 ? 26.240 60.407 49.671 1.00 24.04 347 SER A C 1
ATOM 2519 O O . SER A 1 325 ? 27.300 59.779 49.549 1.00 25.91 347 SER A O 1
ATOM 2522 N N . PHE A 1 326 ? 26.041 61.284 50.656 1.00 24.17 348 PHE A N 1
ATOM 2523 C CA . PHE A 1 326 ? 27.068 61.574 51.649 1.00 19.56 348 PHE A CA 1
ATOM 2524 C C . PHE A 1 326 ? 27.037 60.606 52.826 1.00 21.43 348 PHE A C 1
ATOM 2525 O O . PHE A 1 326 ? 28.097 60.176 53.294 1.00 27.50 348 PHE A O 1
ATOM 2533 N N . THR A 1 327 ? 25.848 60.270 53.336 1.00 22.97 349 THR A N 1
ATOM 2534 C CA . THR A 1 327 ? 25.780 59.338 54.460 1.00 23.74 349 THR A CA 1
ATOM 2535 C C . THR A 1 327 ? 26.297 57.961 54.065 1.00 25.58 349 THR A C 1
ATOM 2536 O O . THR A 1 327 ? 26.799 57.217 54.916 1.00 20.86 349 THR A O 1
ATOM 2540 N N . ARG A 1 328 ? 26.191 57.603 52.784 1.00 24.45 350 ARG A N 1
ATOM 2541 C CA . ARG A 1 328 ? 26.765 56.340 52.340 1.00 24.01 350 ARG A CA 1
ATOM 2542 C C . ARG A 1 328 ? 28.287 56.367 52.407 1.00 24.53 350 ARG A C 1
ATOM 2543 O O . ARG A 1 328 ? 28.915 55.317 52.574 1.00 25.71 350 ARG A O 1
ATOM 2551 N N . LEU A 1 329 ? 28.892 57.551 52.299 1.00 24.02 351 LEU A N 1
ATOM 2552 C CA . LEU A 1 329 ? 30.325 57.680 52.549 1.00 27.18 351 LEU A CA 1
ATOM 2553 C C . LEU A 1 329 ? 30.638 57.543 54.030 1.00 27.10 351 LEU A C 1
ATOM 2554 O O . LEU A 1 329 ? 31.644 56.930 54.406 1.00 31.80 351 LEU A O 1
ATOM 2559 N N . ARG A 1 330 ? 29.796 58.123 54.882 1.00 22.12 352 ARG A N 1
ATOM 2560 C CA . ARG A 1 330 ? 30.067 58.225 56.313 1.00 24.50 352 ARG A CA 1
ATOM 2561 C C . ARG A 1 330 ? 28.797 57.879 57.068 1.00 24.42 352 ARG A C 1
ATOM 2562 O O . ARG A 1 330 ? 28.073 58.766 57.537 1.00 24.60 352 ARG A O 1
ATOM 2570 N N . PRO A 1 331 ? 28.481 56.586 57.187 1.00 23.28 353 PRO A N 1
ATOM 2571 C CA . PRO A 1 331 ? 27.272 56.190 57.928 1.00 23.32 353 PRO A CA 1
ATOM 2572 C C . PRO A 1 331 ? 27.309 56.592 59.388 1.00 24.55 353 PRO A C 1
ATOM 2573 O O . PRO A 1 331 ? 26.247 56.734 60.007 1.00 24.02 353 PRO A O 1
ATOM 2577 N N . ASP A 1 332 ? 28.497 56.791 59.960 1.00 26.05 354 ASP A N 1
ATOM 2578 C CA . ASP A 1 332 ? 28.579 57.293 61.324 1.00 27.96 354 ASP A CA 1
ATOM 2579 C C . ASP A 1 332 ? 28.053 58.718 61.442 1.00 27.77 354 ASP A C 1
ATOM 2580 O O . ASP A 1 332 ? 27.709 59.149 62.546 1.00 28.94 354 ASP A O 1
ATOM 2585 N N . LEU A 1 333 ? 27.976 59.454 60.330 1.00 24.71 355 LEU A N 1
ATOM 2586 C CA . LEU A 1 333 ? 27.468 60.816 60.335 1.00 21.59 355 LEU A CA 1
ATOM 2587 C C . LEU A 1 333 ? 25.982 60.895 60.000 1.00 22.38 355 LEU A C 1
ATOM 2588 O O . LEU A 1 333 ? 25.494 61.970 59.645 1.00 24.28 355 LEU A O 1
ATOM 2593 N N . ILE A 1 334 ? 25.251 59.786 60.104 1.00 24.72 356 ILE A N 1
ATOM 2594 C CA . ILE A 1 334 ? 23.800 59.844 59.987 1.00 22.54 356 ILE A CA 1
ATOM 2595 C C . ILE A 1 334 ? 23.221 60.522 61.224 1.00 24.25 356 ILE A C 1
ATOM 2596 O O . ILE A 1 334 ? 23.693 60.316 62.349 1.00 28.53 356 ILE A O 1
ATOM 2601 N N . TYR A 1 335 ? 22.208 61.359 61.013 1.00 20.71 357 TYR A N 1
ATOM 2602 C CA . TYR A 1 335 ? 21.560 62.079 62.101 1.00 22.22 357 TYR A CA 1
ATOM 2603 C C . TYR A 1 335 ? 20.843 61.112 63.040 1.00 23.85 357 TYR A C 1
ATOM 2604 O O . TYR A 1 335 ? 20.097 60.235 62.591 1.00 23.50 357 TYR A O 1
ATOM 2613 N N . LYS A 1 336 ? 21.064 61.275 64.348 1.00 26.16 358 LYS A N 1
ATOM 2614 C CA . LYS A 1 336 ? 20.479 60.385 65.346 1.00 28.35 358 LYS A CA 1
ATOM 2615 C C . LYS A 1 336 ? 19.400 61.044 66.190 1.00 28.66 358 LYS A C 1
ATOM 2616 O O . LYS A 1 336 ? 18.835 60.382 67.067 1.00 31.02 358 LYS A O 1
ATOM 2622 N N . GLY A 1 337 ? 19.106 62.322 65.967 1.00 24.31 359 GLY A N 1
ATOM 2623 C CA . GLY A 1 337 ? 18.182 63.032 66.814 1.00 25.54 359 GLY A CA 1
ATOM 2624 C C . GLY A 1 337 ? 16.742 62.815 66.408 1.00 25.95 359 GLY A C 1
ATOM 2625 O O . GLY A 1 337 ? 16.425 62.094 65.456 1.00 26.12 359 GLY A O 1
ATOM 2626 N N . PRO A 1 338 ? 15.838 63.448 67.152 1.00 25.93 360 PRO A N 1
ATOM 2627 C CA . PRO A 1 338 ? 14.416 63.374 66.805 1.00 27.20 360 PRO A CA 1
ATOM 2628 C C . PRO A 1 338 ? 14.123 64.087 65.495 1.00 28.42 360 PRO A C 1
ATOM 2629 O O . PRO A 1 338 ? 14.790 65.057 65.121 1.00 27.12 360 PRO A O 1
ATOM 2641 N N . ASN A 1 340 ? 10.703 64.551 62.235 1.00 26.42 362 ASN A N 1
ATOM 2642 C CA . ASN A 1 340 ? 9.584 64.077 61.442 1.00 30.93 362 ASN A CA 1
ATOM 2643 C C . ASN A 1 340 ? 10.118 63.208 60.311 1.00 24.77 362 ASN A C 1
ATOM 2644 O O . ASN A 1 340 ? 11.316 63.211 60.014 1.00 23.34 362 ASN A O 1
ATOM 2649 N N . HIS A 1 341 ? 9.218 62.452 59.681 1.00 27.18 363 HIS A N 1
ATOM 2650 C CA . HIS A 1 341 ? 9.577 61.567 58.571 1.00 22.87 363 HIS A CA 1
ATOM 2651 C C . HIS A 1 341 ? 10.723 60.636 58.956 1.00 27.24 363 HIS A C 1
ATOM 2652 O O . HIS A 1 341 ? 11.736 60.537 58.261 1.00 20.28 363 HIS A O 1
ATOM 2659 N N . GLU A 1 342 ? 10.553 59.933 60.082 1.00 21.50 364 GLU A N 1
ATOM 2660 C CA . GLU A 1 342 ? 11.661 59.166 60.641 1.00 24.88 364 GLU A CA 1
ATOM 2661 C C . GLU A 1 342 ? 12.156 58.077 59.691 1.00 19.13 364 GLU A C 1
ATOM 2662 O O . GLU A 1 342 ? 13.326 57.681 59.763 1.00 20.39 364 GLU A O 1
ATOM 2668 N N . LYS A 1 343 ? 11.297 57.576 58.801 1.00 22.26 365 LYS A N 1
ATOM 2669 C CA . LYS A 1 343 ? 11.744 56.538 57.879 1.00 19.87 365 LYS A CA 1
ATOM 2670 C C . LYS A 1 343 ? 12.686 57.065 56.804 1.00 21.21 365 LYS A C 1
ATOM 2671 O O . LYS A 1 343 ? 13.282 56.257 56.080 1.00 20.21 365 LYS A O 1
ATOM 2677 N N . ARG A 1 344 ? 12.842 58.385 56.693 1.00 24.74 366 ARG A N 1
ATOM 2678 C CA . ARG A 1 344 ? 13.804 58.999 55.788 1.00 18.81 366 ARG A CA 1
ATOM 2679 C C . ARG A 1 344 ? 15.107 59.370 56.488 1.00 20.84 366 ARG A C 1
ATOM 2680 O O . ARG A 1 344 ? 15.899 60.147 55.940 1.00 19.80 366 ARG A O 1
ATOM 2688 N N . ARG A 1 345 ? 15.357 58.805 57.679 1.00 21.55 367 ARG A N 1
ATOM 2689 C CA . ARG A 1 345 ? 16.549 59.164 58.443 1.00 23.07 367 ARG A CA 1
ATOM 2690 C C . ARG A 1 345 ? 17.835 58.912 57.662 1.00 20.12 367 ARG A C 1
ATOM 2691 O O . ARG A 1 345 ? 18.816 59.648 57.830 1.00 21.12 367 ARG A O 1
ATOM 2699 N N . CYS A 1 346 ? 17.844 57.899 56.790 1.00 17.95 368 CYS A N 1
ATOM 2700 C CA . CYS A 1 346 ? 19.079 57.448 56.152 1.00 21.17 368 CYS A CA 1
ATOM 2701 C C . CYS A 1 346 ? 19.742 58.519 55.292 1.00 18.72 368 CYS A C 1
ATOM 2702 O O . CYS A 1 346 ? 20.953 58.431 55.052 1.00 20.21 368 CYS A O 1
ATOM 2705 N N . GLU A 1 347 ? 18.989 59.511 54.816 1.00 18.65 369 GLU A N 1
ATOM 2706 C CA . GLU A 1 347 ? 19.531 60.582 53.982 1.00 20.08 369 GLU A CA 1
ATOM 2707 C C . GLU A 1 347 ? 19.954 61.807 54.782 1.00 22.27 369 GLU A C 1
ATOM 2708 O O . GLU A 1 347 ? 20.445 62.773 54.185 1.00 22.45 369 GLU A O 1
ATOM 2722 N N . LEU A 1 349 ? 22.194 64.008 57.234 1.00 20.97 371 LEU A N 1
ATOM 2723 C CA . LEU A 1 349 ? 23.507 64.165 57.830 1.00 22.22 371 LEU A CA 1
ATOM 2724 C C . LEU A 1 349 ? 23.392 64.750 59.231 1.00 19.68 371 LEU A C 1
ATOM 2725 O O . LEU A 1 349 ? 22.457 65.492 59.545 1.00 21.00 371 LEU A O 1
ATOM 2730 N N . ASP A 1 350 ? 24.367 64.417 60.071 1.00 17.74 372 ASP A N 1
ATOM 2731 C CA . ASP A 1 350 ? 24.394 64.856 61.469 1.00 24.64 372 ASP A CA 1
ATOM 2732 C C . ASP A 1 350 ? 24.821 66.322 61.482 1.00 21.92 372 ASP A C 1
ATOM 2733 O O . ASP A 1 350 ? 25.998 66.650 61.611 1.00 26.93 372 ASP A O 1
ATOM 2738 N N . ALA A 1 351 ? 23.832 67.215 61.371 1.00 21.63 373 ALA A N 1
ATOM 2739 C CA . ALA A 1 351 ? 24.091 68.632 61.102 1.00 23.65 373 ALA A CA 1
ATOM 2740 C C . ALA A 1 351 ? 24.972 69.283 62.166 1.00 30.08 373 ALA A C 1
ATOM 2741 O O . ALA A 1 351 ? 25.802 70.145 61.850 1.00 26.63 373 ALA A O 1
ATOM 2743 N N . ALA A 1 352 ? 24.799 68.910 63.432 1.00 26.50 374 ALA A N 1
ATOM 2744 C CA . ALA A 1 352 ? 25.543 69.571 64.498 1.00 28.84 374 ALA A CA 1
ATOM 2745 C C . ALA A 1 352 ? 26.969 69.057 64.645 1.00 29.88 374 ALA A C 1
ATOM 2746 O O . ALA A 1 352 ? 27.766 69.681 65.353 1.00 33.42 374 ALA A O 1
ATOM 2748 N N . ASN A 1 353 ? 27.300 67.949 64.007 1.00 26.70 375 ASN A N 1
ATOM 2749 C CA . ASN A 1 353 ? 28.584 67.279 64.183 1.00 27.97 375 ASN A CA 1
ATOM 2750 C C . ASN A 1 353 ? 29.671 68.012 63.399 1.00 31.36 375 ASN A C 1
ATOM 2751 O O . ASN A 1 353 ? 29.498 68.262 62.203 1.00 24.21 375 ASN A O 1
ATOM 2756 N N . PRO A 1 354 ? 30.794 68.377 64.031 1.00 30.24 376 PRO A N 1
ATOM 2757 C CA . PRO A 1 354 ? 31.858 69.070 63.277 1.00 29.57 376 PRO A CA 1
ATOM 2758 C C . PRO A 1 354 ? 32.416 68.253 62.122 1.00 29.55 376 PRO A C 1
ATOM 2759 O O . PRO A 1 354 ? 32.835 68.822 61.101 1.00 29.86 376 PRO A O 1
ATOM 2763 N N . GLU A 1 355 ? 32.438 66.926 62.250 1.00 26.72 377 GLU A N 1
ATOM 2764 C CA . GLU A 1 355 ? 32.909 66.097 61.148 1.00 25.03 377 GLU A CA 1
ATOM 2765 C C . GLU A 1 355 ? 31.998 66.191 59.929 1.00 27.45 377 GLU A C 1
ATOM 2766 O O . GLU A 1 355 ? 32.461 65.969 58.800 1.00 24.87 377 GLU A O 1
ATOM 2772 N N . THR A 1 356 ? 30.729 66.558 60.125 1.00 23.24 378 THR A N 1
ATOM 2773 C CA . THR A 1 356 ? 29.821 66.704 58.992 1.00 26.04 378 THR A CA 1
ATOM 2774 C C . THR A 1 356 ? 30.188 67.917 58.149 1.00 24.82 378 THR A C 1
ATOM 2775 O O . THR A 1 356 ? 30.284 67.823 56.917 1.00 21.63 378 THR A O 1
ATOM 2779 N N . ILE A 1 357 ? 30.394 69.070 58.795 1.00 23.52 379 ILE A N 1
ATOM 2780 C CA . ILE A 1 357 ? 30.799 70.257 58.051 1.00 22.16 379 ILE A CA 1
ATOM 2781 C C . ILE A 1 357 ? 32.192 70.060 57.470 1.00 28.47 379 ILE A C 1
ATOM 2782 O O . ILE A 1 357 ? 32.486 70.565 56.382 1.00 26.30 379 ILE A O 1
ATOM 2787 N N . ASP A 1 358 ? 33.057 69.291 58.145 1.00 23.66 380 ASP A N 1
ATOM 2788 C CA . ASP A 1 358 ? 34.350 68.959 57.547 1.00 26.12 380 ASP A CA 1
ATOM 2789 C C . ASP A 1 358 ? 34.174 68.205 56.232 1.00 28.27 380 ASP A C 1
ATOM 2790 O O . ASP A 1 358 ? 34.772 68.567 55.210 1.00 27.28 380 ASP A O 1
ATOM 2795 N N . LEU A 1 359 ? 33.355 67.148 56.243 1.00 24.00 381 LEU A N 1
ATOM 2796 C CA . LEU A 1 359 ? 33.130 66.359 55.033 1.00 27.11 381 LEU A CA 1
ATOM 2797 C C . LEU A 1 359 ? 32.536 67.212 53.915 1.00 25.22 381 LEU A C 1
ATOM 2798 O O . LEU A 1 359 ? 33.021 67.201 52.771 1.00 25.43 381 LEU A O 1
ATOM 2803 N N . VAL A 1 360 ? 31.478 67.960 54.233 1.00 20.77 382 VAL A N 1
ATOM 2804 C CA . VAL A 1 360 ? 30.784 68.741 53.213 1.00 19.09 382 VAL A CA 1
ATOM 2805 C C . VAL A 1 360 ? 31.704 69.815 52.645 1.00 23.42 382 VAL A C 1
ATOM 2806 O O . VAL A 1 360 ? 31.767 70.014 51.427 1.00 22.81 382 VAL A O 1
ATOM 2810 N N . SER A 1 361 ? 32.433 70.520 53.519 1.00 23.86 383 SER A N 1
ATOM 2811 C CA A SER A 1 361 ? 33.346 71.554 53.046 0.50 24.45 383 SER A CA 1
ATOM 2812 C CA B SER A 1 361 ? 33.360 71.553 53.066 0.50 24.45 383 SER A CA 1
ATOM 2813 C C . SER A 1 361 ? 34.465 70.964 52.202 1.00 23.77 383 SER A C 1
ATOM 2814 O O . SER A 1 361 ? 34.914 71.598 51.245 1.00 24.68 383 SER A O 1
ATOM 2819 N N . LYS A 1 362 ? 34.927 69.752 52.527 1.00 24.82 384 LYS A N 1
ATOM 2820 C CA . LYS A 1 362 ? 35.937 69.114 51.685 1.00 28.52 384 LYS A CA 1
ATOM 2821 C C . LYS A 1 362 ? 35.390 68.833 50.289 1.00 26.47 384 LYS A C 1
ATOM 2822 O O . LYS A 1 362 ? 36.065 69.081 49.274 1.00 26.83 384 LYS A O 1
ATOM 2828 N N . VAL A 1 363 ? 34.162 68.313 50.219 1.00 24.52 385 VAL A N 1
ATOM 2829 C CA . VAL A 1 363 ? 33.547 68.062 48.917 1.00 21.48 385 VAL A CA 1
ATOM 2830 C C . VAL A 1 363 ? 33.428 69.362 48.128 1.00 23.69 385 VAL A C 1
ATOM 2831 O O . VAL A 1 363 ? 33.801 69.427 46.951 1.00 24.64 385 VAL A O 1
ATOM 2835 N N . PHE A 1 364 ? 32.916 70.419 48.769 1.00 23.89 386 PHE A N 1
ATOM 2836 C CA . PHE A 1 364 ? 32.814 71.716 48.096 1.00 24.28 386 PHE A CA 1
ATOM 2837 C C . PHE A 1 364 ? 34.177 72.204 47.623 1.00 26.79 386 PHE A C 1
ATOM 2838 O O . PHE A 1 364 ? 34.306 72.728 46.510 1.00 22.97 386 PHE A O 1
ATOM 2846 N N . ASP A 1 365 ? 35.210 72.037 48.453 1.00 26.25 387 ASP A N 1
ATOM 2847 C CA . ASP A 1 365 ? 36.536 72.536 48.107 1.00 26.23 387 ASP A CA 1
ATOM 2848 C C . ASP A 1 365 ? 37.124 71.805 46.908 1.00 24.69 387 ASP A C 1
ATOM 2849 O O . ASP A 1 365 ? 37.951 72.376 46.187 1.00 26.30 387 ASP A O 1
ATOM 2854 N N . GLU A 1 366 ? 36.728 70.548 46.681 1.00 22.45 388 GLU A N 1
ATOM 2855 C CA . GLU A 1 366 ? 37.203 69.860 45.481 1.00 24.27 388 GLU A CA 1
ATOM 2856 C C . GLU A 1 366 ? 36.840 70.615 44.204 1.00 23.86 388 GLU A C 1
ATOM 2857 O O . GLU A 1 366 ? 37.519 70.456 43.182 1.00 24.96 388 GLU A O 1
ATOM 2863 N N . TYR A 1 367 ? 35.803 71.452 44.249 1.00 23.33 389 TYR A N 1
ATOM 2864 C CA . TYR A 1 367 ? 35.338 72.196 43.088 1.00 22.39 389 TYR A CA 1
ATOM 2865 C C . TYR A 1 367 ? 35.496 73.699 43.221 1.00 24.65 389 TYR A C 1
ATOM 2866 O O . TYR A 1 367 ? 35.491 74.392 42.200 1.00 23.59 389 TYR A O 1
ATOM 2883 N N . LEU A 1 369 ? 38.110 75.286 45.088 1.00 28.05 391 LEU A N 1
ATOM 2884 C CA . LEU A 1 369 ? 39.528 75.595 45.079 1.00 30.75 391 LEU A CA 1
ATOM 2885 C C . LEU A 1 369 ? 40.150 75.128 43.769 1.00 29.03 391 LEU A C 1
ATOM 2886 O O . LEU A 1 369 ? 39.559 74.351 43.017 1.00 28.53 391 LEU A O 1
ATOM 2891 N N . LYS A 1 370 ? 41.365 75.609 43.509 1.00 33.61 392 LYS A N 1
ATOM 2892 C CA . LYS A 1 370 ? 42.033 75.329 42.244 1.00 34.50 392 LYS A CA 1
ATOM 2893 C C . LYS A 1 370 ? 42.181 73.829 42.024 1.00 39.54 392 LYS A C 1
ATOM 2894 O O . LYS A 1 370 ? 42.661 73.100 42.898 1.00 37.24 392 LYS A O 1
ATOM 2900 N N . ASP A 1 371 ? 41.757 73.372 40.858 1.00 34.05 393 ASP A N 1
ATOM 2901 C CA . ASP A 1 371 ? 41.944 71.984 40.462 1.00 38.55 393 ASP A CA 1
ATOM 2902 C C . ASP A 1 371 ? 43.305 71.820 39.797 1.00 42.14 393 ASP A C 1
ATOM 2903 O O . ASP A 1 371 ? 43.640 72.595 38.894 1.00 40.39 393 ASP A O 1
ATOM 2908 N N . PRO A 1 372 ? 44.109 70.837 40.213 1.00 40.00 394 PRO A N 1
ATOM 2909 C CA . PRO A 1 372 ? 45.462 70.712 39.640 1.00 41.78 394 PRO A CA 1
ATOM 2910 C C . PRO A 1 372 ? 45.482 70.455 38.140 1.00 45.65 394 PRO A C 1
ATOM 2911 O O . PRO A 1 372 ? 46.362 70.981 37.448 1.00 48.79 394 PRO A O 1
ATOM 2915 N N . LYS A 1 373 ? 44.549 69.660 37.611 1.00 43.33 395 LYS A N 1
ATOM 2916 C CA . LYS A 1 373 ? 44.567 69.379 36.177 1.00 42.83 395 LYS A CA 1
ATOM 2917 C C . LYS A 1 373 ? 44.095 70.579 35.366 1.00 40.01 395 LYS A C 1
ATOM 2918 O O . LYS A 1 373 ? 44.686 70.906 34.329 1.00 40.70 395 LYS A O 1
ATOM 2924 N N . LEU A 1 374 ? 43.032 71.247 35.814 1.00 40.40 396 LEU A N 1
ATOM 2925 C CA . LEU A 1 374 ? 42.489 72.374 35.065 1.00 38.66 396 LEU A CA 1
ATOM 2926 C C . LEU A 1 374 ? 43.264 73.667 35.286 1.00 38.77 396 LEU A C 1
ATOM 2927 O O . LEU A 1 374 ? 43.101 74.608 34.504 1.00 33.90 396 LEU A O 1
ATOM 2932 N N . GLY A 1 375 ? 44.095 73.739 36.326 1.00 40.28 397 GLY A N 1
ATOM 2933 C CA . GLY A 1 375 ? 44.777 74.980 36.641 1.00 36.97 397 GLY A CA 1
ATOM 2934 C C . GLY A 1 375 ? 43.885 76.067 37.191 1.00 47.76 397 GLY A C 1
ATOM 2935 O O . GLY A 1 375 ? 44.311 77.224 37.270 1.00 41.64 397 GLY A O 1
ATOM 2936 N N . ARG A 1 376 ? 42.660 75.728 37.569 1.00 41.53 398 ARG A N 1
ATOM 2937 C CA . ARG A 1 376 ? 41.678 76.669 38.089 1.00 38.71 398 ARG A CA 1
ATOM 2938 C C . ARG A 1 376 ? 40.540 75.854 38.703 1.00 30.02 398 ARG A C 1
ATOM 2939 O O . ARG A 1 376 ? 40.416 74.660 38.419 1.00 33.29 398 ARG A O 1
ATOM 2947 N N . PRO A 1 377 ? 39.718 76.462 39.558 1.00 31.25 399 PRO A N 1
ATOM 2948 C CA . PRO A 1 377 ? 38.617 75.702 40.163 1.00 28.39 399 PRO A CA 1
ATOM 2949 C C . PRO A 1 377 ? 37.649 75.195 39.106 1.00 27.26 399 PRO A C 1
ATOM 2950 O O . PRO A 1 377 ? 37.394 75.856 38.099 1.00 25.63 399 PRO A O 1
ATOM 2954 N N . VAL A 1 378 ? 37.098 74.005 39.356 1.00 26.62 400 VAL A N 1
ATOM 2955 C CA . VAL A 1 378 ? 36.036 73.487 38.497 1.00 28.05 400 VAL A CA 1
ATOM 2956 C C . VAL A 1 378 ? 34.893 74.492 38.409 1.00 24.85 400 VAL A C 1
ATOM 2957 O O . VAL A 1 378 ? 34.291 74.677 37.345 1.00 23.80 400 VAL A O 1
ATOM 2961 N N . PHE A 1 379 ? 34.583 75.163 39.523 1.00 24.86 401 PHE A N 1
ATOM 2962 C CA . PHE A 1 379 ? 33.527 76.166 39.587 1.00 22.92 401 PHE A CA 1
ATOM 2963 C C . PHE A 1 379 ? 34.042 77.581 39.341 1.00 26.18 401 PHE A C 1
ATOM 2964 O O . PHE A 1 379 ? 33.421 78.543 39.807 1.00 23.12 401 PHE A O 1
ATOM 2972 N N . ALA A 1 380 ? 35.157 77.732 38.620 1.00 26.24 402 ALA A N 1
ATOM 2973 C CA . ALA A 1 380 ? 35.765 79.053 38.474 1.00 30.16 402 ALA A CA 1
ATOM 2974 C C . ALA A 1 380 ? 34.816 80.054 37.824 1.00 26.91 402 ALA A C 1
ATOM 2975 O O . ALA A 1 380 ? 34.854 81.246 38.148 1.00 26.36 402 ALA A O 1
ATOM 2977 N N . ASP A 1 381 ? 33.950 79.596 36.925 1.00 26.17 403 ASP A N 1
ATOM 2978 C CA . ASP A 1 381 ? 33.018 80.475 36.235 1.00 26.89 403 ASP A CA 1
ATOM 2979 C C . ASP A 1 381 ? 31.606 80.396 36.801 1.00 28.28 403 ASP A C 1
ATOM 2980 O O . ASP A 1 381 ? 30.665 80.885 36.167 1.00 27.84 403 ASP A O 1
ATOM 2985 N N . CYS A 1 382 ? 31.440 79.803 37.981 1.00 26.18 404 CYS A N 1
ATOM 2986 C CA . CYS A 1 382 ? 30.165 79.787 38.694 1.00 22.69 404 CYS A CA 1
ATOM 2987 C C . CYS A 1 382 ? 30.237 80.845 39.791 1.00 26.49 404 CYS A C 1
ATOM 2988 O O . CYS A 1 382 ? 30.872 80.635 40.824 1.00 26.63 404 CYS A O 1
ATOM 2991 N N . GLY A 1 383 ? 29.590 81.988 39.565 1.00 22.15 405 GLY A N 1
ATOM 2992 C CA . GLY A 1 383 ? 29.563 83.017 40.591 1.00 25.59 405 GLY A CA 1
ATOM 2993 C C . GLY A 1 383 ? 28.733 82.621 41.796 1.00 24.48 405 GLY A C 1
ATOM 2994 O O . GLY A 1 383 ? 29.011 83.059 42.916 1.00 21.49 405 GLY A O 1
ATOM 2995 N N . VAL A 1 384 ? 27.721 81.781 41.585 1.00 21.65 406 VAL A N 1
ATOM 2996 C CA . VAL A 1 384 ? 26.800 81.335 42.623 1.00 21.11 406 VAL A CA 1
ATOM 2997 C C . VAL A 1 384 ? 26.884 79.818 42.724 1.00 18.55 406 VAL A C 1
ATOM 2998 O O . VAL A 1 384 ? 26.934 79.127 41.703 1.00 19.43 406 VAL A O 1
ATOM 3002 N N . VAL A 1 385 ? 26.911 79.305 43.955 1.00 16.92 407 VAL A N 1
ATOM 3003 C CA . VAL A 1 385 ? 26.832 77.871 44.229 1.00 17.40 407 VAL A CA 1
ATOM 3004 C C . VAL A 1 385 ? 25.696 77.647 45.217 1.00 18.77 407 VAL A C 1
ATOM 3005 O O . VAL A 1 385 ? 25.585 78.368 46.215 1.00 21.02 407 VAL A O 1
ATOM 3009 N N . HIS A 1 386 ? 24.853 76.657 44.941 1.00 17.27 408 HIS A N 1
ATOM 3010 C CA . HIS A 1 386 ? 23.705 76.357 45.782 1.00 18.81 408 HIS A CA 1
ATOM 3011 C C . HIS A 1 386 ? 24.108 75.331 46.835 1.00 22.44 408 HIS A C 1
ATOM 3012 O O . HIS A 1 386 ? 24.662 74.278 46.501 1.00 19.64 408 HIS A O 1
ATOM 3019 N N . VAL A 1 387 ? 23.833 75.641 48.104 1.00 19.51 409 VAL A N 1
ATOM 3020 C CA . VAL A 1 387 ? 24.204 74.766 49.212 1.00 16.57 409 VAL A CA 1
ATOM 3021 C C . VAL A 1 387 ? 23.025 73.932 49.710 1.00 22.46 409 VAL A C 1
ATOM 3022 O O . VAL A 1 387 ? 23.138 73.266 50.748 1.00 22.25 409 VAL A O 1
ATOM 3026 N N . GLY A 1 388 ? 21.909 73.927 48.984 1.00 21.28 410 GLY A N 1
ATOM 3027 C CA . GLY A 1 388 ? 20.779 73.081 49.328 1.00 18.78 410 GLY A CA 1
ATOM 3028 C C . GLY A 1 388 ? 20.093 73.493 50.616 1.00 21.51 410 GLY A C 1
ATOM 3029 O O . GLY A 1 388 ? 19.550 74.599 50.708 1.00 17.41 410 GLY A O 1
ATOM 3030 N N . ALA A 1 389 ? 20.096 72.589 51.603 1.00 20.12 411 ALA A N 1
ATOM 3031 C CA . ALA A 1 389 ? 19.600 72.834 52.958 1.00 20.85 411 ALA A CA 1
ATOM 3032 C C . ALA A 1 389 ? 18.075 72.884 53.030 1.00 20.51 411 ALA A C 1
ATOM 3033 O O . ALA A 1 389 ? 17.515 73.507 53.936 1.00 22.72 411 ALA A O 1
ATOM 3035 N N . ASP A 1 390 ? 17.394 72.212 52.106 1.00 17.75 412 ASP A N 1
ATOM 3036 C CA . ASP A 1 390 ? 15.950 72.046 52.183 1.00 18.96 412 ASP A CA 1
ATOM 3037 C C . ASP A 1 390 ? 15.592 70.795 52.978 1.00 20.26 412 ASP A C 1
ATOM 3038 O O . ASP A 1 390 ? 16.342 69.816 53.006 1.00 19.89 412 ASP A O 1
ATOM 3043 N N . GLU A 1 391 ? 14.429 70.843 53.623 1.00 20.48 413 GLU A N 1
ATOM 3044 C CA . GLU A 1 391 ? 13.749 69.649 54.132 1.00 23.70 413 GLU A CA 1
ATOM 3045 C C . GLU A 1 391 ? 14.648 68.796 55.031 1.00 22.62 413 GLU A C 1
ATOM 3046 O O . GLU A 1 391 ? 14.741 67.575 54.886 1.00 20.63 413 GLU A O 1
ATOM 3052 N N . PHE A 1 392 ? 15.325 69.452 55.968 1.00 22.77 414 PHE A N 1
ATOM 3053 C CA . PHE A 1 392 ? 15.966 68.758 57.082 1.00 23.81 414 PHE A CA 1
ATOM 3054 C C . PHE A 1 392 ? 14.935 68.679 58.200 1.00 24.47 414 PHE A C 1
ATOM 3055 O O . PHE A 1 392 ? 14.532 69.707 58.747 1.00 25.06 414 PHE A O 1
ATOM 3063 N N . TYR A 1 393 ? 14.485 67.469 58.522 1.00 23.68 415 TYR A N 1
ATOM 3064 C CA . TYR A 1 393 ? 13.371 67.301 59.446 1.00 24.87 415 TYR A CA 1
ATOM 3065 C C . TYR A 1 393 ? 13.814 67.153 60.894 1.00 28.91 415 TYR A C 1
ATOM 3066 O O . TYR A 1 393 ? 12.982 66.853 61.757 1.00 30.09 415 TYR A O 1
ATOM 3075 N N . GLY A 1 394 ? 15.092 67.365 61.182 1.00 26.39 416 GLY A N 1
ATOM 3076 C CA . GLY A 1 394 ? 15.619 67.238 62.522 1.00 22.20 416 GLY A CA 1
ATOM 3077 C C . GLY A 1 394 ? 15.632 68.541 63.291 1.00 26.05 416 GLY A C 1
ATOM 3078 O O . GLY A 1 394 ? 14.914 69.494 62.978 1.00 23.84 416 GLY A O 1
ATOM 3079 N N . ASP A 1 395 ? 16.487 68.578 64.312 1.00 25.00 417 ASP A N 1
ATOM 3080 C CA . ASP A 1 395 ? 16.473 69.668 65.281 1.00 23.69 417 ASP A CA 1
ATOM 3081 C C . ASP A 1 395 ? 16.733 71.015 64.610 1.00 25.34 417 ASP A C 1
ATOM 3082 O O . ASP A 1 395 ? 17.625 71.142 63.767 1.00 23.67 417 ASP A O 1
ATOM 3087 N N . LYS A 1 396 ? 15.948 72.024 65.006 1.00 28.29 418 LYS A N 1
ATOM 3088 C CA . LYS A 1 396 ? 16.012 73.346 64.376 1.00 24.02 418 LYS A CA 1
ATOM 3089 C C . LYS A 1 396 ? 17.358 74.023 64.604 1.00 27.70 418 LYS A C 1
ATOM 3090 O O . LYS A 1 396 ? 17.912 74.649 63.693 1.00 23.17 418 LYS A O 1
ATOM 3096 N N . GLU A 1 397 ? 17.873 73.975 65.834 1.00 21.73 419 GLU A N 1
ATOM 3097 C CA . GLU A 1 397 ? 19.115 74.692 66.100 1.00 26.36 419 GLU A CA 1
ATOM 3098 C C . GLU A 1 397 ? 20.315 73.983 65.483 1.00 24.24 419 GLU A C 1
ATOM 3099 O O . GLU A 1 397 ? 21.247 74.650 65.015 1.00 21.60 419 GLU A O 1
ATOM 3105 N N . ASP A 1 398 ? 20.304 72.644 65.455 1.00 23.38 420 ASP A N 1
ATOM 3106 C CA . ASP A 1 398 ? 21.306 71.900 64.692 1.00 23.54 420 ASP A CA 1
ATOM 3107 C C . ASP A 1 398 ? 21.278 72.306 63.223 1.00 21.05 420 ASP A C 1
ATOM 3108 O O . ASP A 1 398 ? 22.328 72.524 62.596 1.00 23.83 420 ASP A O 1
ATOM 3113 N N . TYR A 1 399 ? 20.075 72.373 62.645 1.00 20.95 421 TYR A N 1
ATOM 3114 C CA . TYR A 1 399 ? 19.951 72.769 61.246 1.00 20.94 421 TYR A CA 1
ATOM 3115 C C . TYR A 1 399 ? 20.504 74.168 61.025 1.00 24.53 421 TYR A C 1
ATOM 3116 O O . TYR A 1 399 ? 21.238 74.406 60.063 1.00 20.98 421 TYR A O 1
ATOM 3125 N N . ARG A 1 400 ? 20.126 75.119 61.886 1.00 22.73 422 ARG A N 1
ATOM 3126 C CA . ARG A 1 400 ? 20.575 76.496 61.696 1.00 20.40 422 ARG A CA 1
ATOM 3127 C C . ARG A 1 400 ? 22.088 76.598 61.828 1.00 19.12 422 ARG A C 1
ATOM 3128 O O . ARG A 1 400 ? 22.738 77.327 61.068 1.00 19.10 422 ARG A O 1
ATOM 3136 N N . HIS A 1 401 ? 22.665 75.864 62.782 1.00 19.38 423 HIS A N 1
ATOM 3137 C CA . HIS A 1 401 ? 24.117 75.817 62.918 1.00 23.36 423 HIS A CA 1
ATOM 3138 C C . HIS A 1 401 ? 24.770 75.347 61.626 1.00 23.01 423 HIS A C 1
ATOM 3139 O O . HIS A 1 401 ? 25.701 75.985 61.112 1.00 21.78 423 HIS A O 1
ATOM 3146 N N . PHE A 1 402 ? 24.267 74.241 61.070 1.00 21.35 424 PHE A N 1
ATOM 3147 C CA . PHE A 1 402 ? 24.871 73.698 59.858 1.00 18.85 424 PHE A CA 1
ATOM 3148 C C . PHE A 1 402 ? 24.673 74.618 58.656 1.00 19.88 424 PHE A C 1
ATOM 3149 O O . PHE A 1 402 ? 25.584 74.780 57.836 1.00 19.23 424 PHE A O 1
ATOM 3157 N N . ALA A 1 403 ? 23.476 75.185 58.506 1.00 19.76 425 ALA A N 1
ATOM 3158 C CA . ALA A 1 403 ? 23.214 76.051 57.363 1.00 21.55 425 ALA A CA 1
ATOM 3159 C C . ALA A 1 403 ? 24.091 77.290 57.421 1.00 22.15 425 ALA A C 1
ATOM 3160 O O . ALA A 1 403 ? 24.682 77.693 56.410 1.00 21.77 425 ALA A O 1
ATOM 3162 N N . ASN A 1 404 ? 24.206 77.896 58.607 1.00 17.42 426 ASN A N 1
ATOM 3163 C CA . ASN A 1 404 ? 25.137 78.998 58.770 1.00 19.77 426 ASN A CA 1
ATOM 3164 C C . ASN A 1 404 ? 26.546 78.588 58.379 1.00 21.25 426 ASN A C 1
ATOM 3165 O O . ASN A 1 404 ? 27.245 79.346 57.695 1.00 22.24 426 ASN A O 1
ATOM 3170 N N . ALA A 1 405 ? 26.977 77.389 58.796 1.00 18.96 427 ALA A N 1
ATOM 3171 C CA . ALA A 1 405 ? 28.346 76.948 58.521 1.00 20.22 427 ALA A CA 1
ATOM 3172 C C . ALA A 1 405 ? 28.606 76.777 57.026 1.00 25.63 427 ALA A C 1
ATOM 3173 O O . ALA A 1 405 ? 29.642 77.218 56.509 1.00 21.33 427 ALA A O 1
ATOM 3175 N N . VAL A 1 406 ? 27.681 76.131 56.310 1.00 19.99 428 VAL A N 1
ATOM 3176 C CA . VAL A 1 406 ? 27.921 75.883 54.886 1.00 21.04 428 VAL A CA 1
ATOM 3177 C C . VAL A 1 406 ? 27.834 77.183 54.083 1.00 22.84 428 VAL A C 1
ATOM 3178 O O . VAL A 1 406 ? 28.642 77.423 53.168 1.00 21.45 428 VAL A O 1
ATOM 3182 N N . LEU A 1 407 ? 26.871 78.049 54.415 1.00 22.00 429 LEU A N 1
ATOM 3183 C CA . LEU A 1 407 ? 26.815 79.364 53.786 1.00 23.16 429 LEU A CA 1
ATOM 3184 C C . LEU A 1 407 ? 28.102 80.146 54.037 1.00 24.84 429 LEU A C 1
ATOM 3185 O O . LEU A 1 407 ? 28.666 80.758 53.119 1.00 20.49 429 LEU A O 1
ATOM 3190 N N . THR A 1 408 ? 28.577 80.144 55.288 1.00 25.20 430 THR A N 1
ATOM 3191 C CA . THR A 1 408 ? 29.793 80.868 55.637 1.00 24.24 430 THR A CA 1
ATOM 3192 C C . THR A 1 408 ? 30.995 80.320 54.885 1.00 21.85 430 THR A C 1
ATOM 3193 O O . THR A 1 408 ? 31.870 81.082 54.462 1.00 23.80 430 THR A O 1
ATOM 3197 N N . HIS A 1 409 ? 31.051 78.999 54.705 1.00 22.34 431 HIS A N 1
ATOM 3198 C CA . HIS A 1 409 ? 32.150 78.401 53.957 1.00 22.12 431 HIS A CA 1
ATOM 3199 C C . HIS A 1 409 ? 32.141 78.870 52.508 1.00 21.86 431 HIS A C 1
ATOM 3200 O O . HIS A 1 409 ? 33.184 79.255 51.959 1.00 22.50 431 HIS A O 1
ATOM 3207 N N . ALA A 1 410 ? 30.966 78.849 51.867 1.00 20.54 432 ALA A N 1
ATOM 3208 C CA . ALA A 1 410 ? 30.889 79.336 50.487 1.00 17.92 432 ALA A CA 1
ATOM 3209 C C . ALA A 1 410 ? 31.320 80.797 50.390 1.00 25.19 432 ALA A C 1
ATOM 3210 O O . ALA A 1 410 ? 32.084 81.173 49.490 1.00 22.04 432 ALA A O 1
ATOM 3212 N N . LEU A 1 411 ? 30.830 81.637 51.305 1.00 21.84 433 LEU A N 1
ATOM 3213 C CA . LEU A 1 411 ? 31.177 83.057 51.275 1.00 24.06 433 LEU A CA 1
ATOM 3214 C C . LEU A 1 411 ? 32.675 83.269 51.466 1.00 26.48 433 LEU A C 1
ATOM 3215 O O . LEU A 1 411 ? 33.292 84.072 50.754 1.00 26.28 433 LEU A O 1
ATOM 3220 N N . LYS A 1 412 ? 33.274 82.557 52.424 1.00 26.05 434 LYS A N 1
ATOM 3221 C CA . LYS A 1 412 ? 34.709 82.670 52.666 1.00 26.64 434 LYS A CA 1
ATOM 3222 C C . LYS A 1 412 ? 35.520 82.271 51.443 1.00 27.01 434 LYS A C 1
ATOM 3223 O O . LYS A 1 412 ? 36.604 82.819 51.208 1.00 23.68 434 LYS A O 1
ATOM 3229 N N . ARG A 1 413 ? 35.021 81.325 50.657 1.00 24.70 435 ARG A N 1
ATOM 3230 C CA . ARG A 1 413 ? 35.700 80.904 49.440 1.00 25.25 435 ARG A CA 1
ATOM 3231 C C . ARG A 1 413 ? 35.515 81.880 48.291 1.00 25.26 435 ARG A C 1
ATOM 3232 O O . ARG A 1 413 ? 36.057 81.642 47.205 1.00 22.84 435 ARG A O 1
ATOM 3240 N N . GLY A 1 414 ? 34.767 82.959 48.493 1.00 25.90 436 GLY A N 1
ATOM 3241 C CA . GLY A 1 414 ? 34.562 83.945 47.454 1.00 25.71 436 GLY A CA 1
ATOM 3242 C C . GLY A 1 414 ? 33.401 83.674 46.525 1.00 29.18 436 GLY A C 1
ATOM 3243 O O . GLY A 1 414 ? 33.301 84.329 45.480 1.00 24.25 436 GLY A O 1
ATOM 3244 N N . TYR A 1 415 ? 32.527 82.732 46.864 1.00 22.14 437 TYR A N 1
ATOM 3245 C CA . TYR A 1 415 ? 31.354 82.421 46.062 1.00 22.24 437 TYR A CA 1
ATOM 3246 C C . TYR A 1 415 ? 30.115 83.028 46.707 1.00 23.39 437 TYR A C 1
ATOM 3247 O O . TYR A 1 415 ? 30.073 83.259 47.919 1.00 26.49 437 TYR A O 1
ATOM 3256 N N . THR A 1 416 ? 29.110 83.310 45.888 1.00 18.62 438 THR A N 1
ATOM 3257 C CA . THR A 1 416 ? 27.815 83.711 46.419 1.00 18.61 438 THR A CA 1
ATOM 3258 C C . THR A 1 416 ? 26.971 82.464 46.642 1.00 22.07 438 THR A C 1
ATOM 3259 O O . THR A 1 416 ? 26.696 81.740 45.678 1.00 19.31 438 THR A O 1
ATOM 3263 N N . PRO A 1 417 ? 26.555 82.166 47.866 1.00 21.87 439 PRO A N 1
ATOM 3264 C CA . PRO A 1 417 ? 25.738 80.975 48.086 1.00 17.80 439 PRO A CA 1
ATOM 3265 C C . PRO A 1 417 ? 24.266 81.246 47.822 1.00 18.90 439 PRO A C 1
ATOM 3266 O O . PRO A 1 417 ? 23.754 82.349 48.038 1.00 21.23 439 PRO A O 1
ATOM 3270 N N . ARG A 1 418 ? 23.596 80.219 47.313 1.00 17.15 440 ARG A N 1
ATOM 3271 C CA . ARG A 1 418 ? 22.148 80.191 47.194 1.00 16.85 440 ARG A CA 1
ATOM 3272 C C . ARG A 1 418 ? 21.649 79.030 48.044 1.00 17.18 440 ARG A C 1
ATOM 3273 O O . ARG A 1 418 ? 22.315 77.994 48.138 1.00 18.73 440 ARG A O 1
ATOM 3281 N N . ILE A 1 419 ? 20.501 79.211 48.696 1.00 18.87 441 ILE A N 1
ATOM 3282 C CA . ILE A 1 419 ? 20.007 78.226 49.652 1.00 17.71 441 ILE A CA 1
ATOM 3283 C C . ILE A 1 419 ? 18.495 78.109 49.511 1.00 16.16 441 ILE A C 1
ATOM 3284 O O . ILE A 1 419 ? 17.815 79.054 49.105 1.00 19.57 441 ILE A O 1
ATOM 3289 N N . TRP A 1 420 ? 17.969 76.925 49.819 1.00 14.15 442 TRP A N 1
ATOM 3290 C CA . TRP A 1 420 ? 16.524 76.747 49.908 1.00 20.36 442 TRP A CA 1
ATOM 3291 C C . TRP A 1 420 ? 16.013 77.386 51.193 1.00 20.60 442 TRP A C 1
ATOM 3292 O O . TRP A 1 420 ? 16.451 77.020 52.287 1.00 20.78 442 TRP A O 1
ATOM 3303 N N . GLY A 1 421 ? 15.075 78.324 51.067 1.00 18.75 443 GLY A N 1
ATOM 3304 C CA . GLY A 1 421 ? 14.524 78.992 52.236 1.00 18.39 443 GLY A CA 1
ATOM 3305 C C . GLY A 1 421 ? 13.820 78.064 53.205 1.00 19.49 443 GLY A C 1
ATOM 3306 O O . GLY A 1 421 ? 12.816 77.434 52.853 1.00 21.07 443 GLY A O 1
ATOM 3307 N N . SER A 1 422 ? 14.328 77.975 54.439 1.00 17.63 444 SER A N 1
ATOM 3308 C CA . SER A 1 422 ? 13.787 77.021 55.401 1.00 17.68 444 SER A CA 1
ATOM 3309 C C . SER A 1 422 ? 13.610 77.610 56.795 1.00 23.23 444 SER A C 1
ATOM 3310 O O . SER A 1 422 ? 13.285 76.861 57.727 1.00 21.69 444 SER A O 1
ATOM 3313 N N . LEU A 1 423 ? 13.785 78.919 56.966 1.00 22.17 445 LEU A N 1
ATOM 3314 C CA . LEU A 1 423 ? 13.949 79.498 58.295 1.00 21.10 445 LEU A CA 1
ATOM 3315 C C . LEU A 1 423 ? 12.637 79.855 58.985 1.00 23.47 445 LEU A C 1
ATOM 3316 O O . LEU A 1 423 ? 12.657 80.174 60.182 1.00 22.22 445 LEU A O 1
ATOM 3321 N N . SER A 1 424 ? 11.502 79.828 58.280 1.00 22.03 446 SER A N 1
ATOM 3322 C CA . SER A 1 424 ? 10.227 79.959 58.985 1.00 24.23 446 SER A CA 1
ATOM 3323 C C . SER A 1 424 ? 9.840 78.649 59.661 1.00 26.35 446 SER A C 1
ATOM 3324 O O . SER A 1 424 ? 9.338 78.650 60.791 1.00 24.91 446 SER A O 1
ATOM 3327 N N . ALA A 1 425 ? 10.062 77.525 58.978 1.00 23.07 447 ALA A N 1
ATOM 3328 C CA . ALA A 1 425 ? 9.811 76.215 59.562 1.00 23.91 447 ALA A CA 1
ATOM 3329 C C . ALA A 1 425 ? 10.936 75.772 60.478 1.00 27.11 447 ALA A C 1
ATOM 3330 O O . ALA A 1 425 ? 10.740 74.853 61.282 1.00 25.91 447 ALA A O 1
ATOM 3332 N N . LYS A 1 426 ? 12.105 76.403 60.380 1.00 22.92 448 LYS A N 1
ATOM 3333 C CA . LYS A 1 426 ? 13.222 76.151 61.290 1.00 22.69 448 LYS A CA 1
ATOM 3334 C C . LYS A 1 426 ? 13.681 77.463 61.919 1.00 24.80 448 LYS A C 1
ATOM 3335 O O . LYS A 1 426 ? 14.805 77.922 61.680 1.00 25.08 448 LYS A O 1
ATOM 3341 N N . PRO A 1 427 ? 12.835 78.096 62.727 1.00 23.34 449 PRO A N 1
ATOM 3342 C CA . PRO A 1 427 ? 13.259 79.304 63.438 1.00 26.01 449 PRO A CA 1
ATOM 3343 C C . PRO A 1 427 ? 14.145 78.947 64.623 1.00 28.01 449 PRO A C 1
ATOM 3344 O O . PRO A 1 427 ? 14.209 77.798 65.066 1.00 28.28 449 PRO A O 1
ATOM 3348 N N . GLY A 1 428 ? 14.839 79.951 65.138 1.00 29.17 450 GLY A N 1
ATOM 3349 C CA . GLY A 1 428 ? 15.704 79.700 66.274 1.00 26.50 450 GLY A CA 1
ATOM 3350 C C . GLY A 1 428 ? 16.613 80.876 66.545 1.00 33.81 450 GLY A C 1
ATOM 3351 O O . GLY A 1 428 ? 16.606 81.886 65.833 1.00 27.98 450 GLY A O 1
ATOM 3352 N N . LYS A 1 429 ? 17.401 80.720 67.606 1.00 26.66 451 LYS A N 1
ATOM 3353 C CA . LYS A 1 429 ? 18.277 81.792 68.048 1.00 32.99 451 LYS A CA 1
ATOM 3354 C C . LYS A 1 429 ? 19.680 81.687 67.471 1.00 28.74 451 LYS A C 1
ATOM 3355 O O . LYS A 1 429 ? 20.424 82.672 67.509 1.00 29.61 451 LYS A O 1
ATOM 3361 N N . THR A 1 430 ? 20.057 80.534 66.938 1.00 29.82 452 THR A N 1
ATOM 3362 C CA . THR A 1 430 ? 21.350 80.420 66.273 1.00 32.19 452 THR A CA 1
ATOM 3363 C C . THR A 1 430 ? 21.350 81.297 65.028 1.00 30.95 452 THR A C 1
ATOM 3364 O O . THR A 1 430 ? 20.513 81.091 64.141 1.00 28.59 452 THR A O 1
ATOM 3368 N N . PRO A 1 431 ? 22.228 82.296 64.932 1.00 29.58 453 PRO A N 1
ATOM 3369 C CA . PRO A 1 431 ? 22.214 83.170 63.755 1.00 27.27 453 PRO A CA 1
ATOM 3370 C C . PRO A 1 431 ? 22.575 82.405 62.491 1.00 24.68 453 PRO A C 1
ATOM 3371 O O . PRO A 1 431 ? 23.476 81.563 62.482 1.00 24.30 453 PRO A O 1
ATOM 3375 N N . VAL A 1 432 ? 21.844 82.697 61.423 1.00 23.48 454 VAL A N 1
ATOM 3376 C CA . VAL A 1 432 ? 22.162 82.196 60.091 1.00 20.35 454 VAL A CA 1
ATOM 3377 C C . VAL A 1 432 ? 22.532 83.399 59.237 1.00 19.76 454 VAL A C 1
ATOM 3378 O O . VAL A 1 432 ? 21.712 84.309 59.047 1.00 19.91 454 VAL A O 1
ATOM 3382 N N . VAL A 1 433 ? 23.774 83.405 58.742 1.00 19.28 455 VAL A N 1
ATOM 3383 C CA . VAL A 1 433 ? 24.266 84.512 57.926 1.00 21.26 455 VAL A CA 1
ATOM 3384 C C . VAL A 1 433 ? 23.276 84.819 56.808 1.00 21.86 455 VAL A C 1
ATOM 3385 O O . VAL A 1 433 ? 22.625 83.921 56.262 1.00 20.81 455 VAL A O 1
ATOM 3389 N N . SER A 1 434 ? 23.138 86.106 56.482 1.00 22.82 456 SER A N 1
ATOM 3390 C CA . SER A 1 434 ? 22.223 86.515 55.421 1.00 24.76 456 SER A CA 1
ATOM 3391 C C . SER A 1 434 ? 22.906 87.446 54.426 1.00 26.83 456 SER A C 1
ATOM 3392 O O . SER A 1 434 ? 22.544 87.479 53.242 1.00 23.00 456 SER A O 1
ATOM 3395 N N . LYS A 1 435 ? 23.893 88.206 54.901 1.00 23.37 457 LYS A N 1
ATOM 3396 C CA . LYS A 1 435 ? 24.590 89.182 54.066 1.00 23.11 457 LYS A CA 1
ATOM 3397 C C . LYS A 1 435 ? 25.271 88.511 52.883 1.00 21.51 457 LYS A C 1
ATOM 3398 O O . LYS A 1 435 ? 26.224 87.745 53.059 1.00 26.32 457 LYS A O 1
ATOM 3404 N N . GLY A 1 436 ? 24.801 88.797 51.674 1.00 26.02 458 GLY A N 1
ATOM 3405 C CA . GLY A 1 436 ? 25.378 88.209 50.487 1.00 28.52 458 GLY A CA 1
ATOM 3406 C C . GLY A 1 436 ? 24.794 86.876 50.084 1.00 25.97 458 GLY A C 1
ATOM 3407 O O . GLY A 1 436 ? 25.323 86.243 49.162 1.00 22.52 458 GLY A O 1
ATOM 3408 N N . VAL A 1 437 ? 23.715 86.438 50.726 1.00 19.90 459 VAL A N 1
ATOM 3409 C CA . VAL A 1 437 ? 23.140 85.117 50.491 1.00 20.24 459 VAL A CA 1
ATOM 3410 C C . VAL A 1 437 ? 21.901 85.257 49.621 1.00 18.60 459 VAL A C 1
ATOM 3411 O O . VAL A 1 437 ? 21.033 86.095 49.895 1.00 19.90 459 VAL A O 1
ATOM 3415 N N . GLN A 1 438 ? 21.817 84.433 48.577 1.00 19.41 460 GLN A N 1
ATOM 3416 C CA . GLN A 1 438 ? 20.612 84.297 47.772 1.00 17.72 460 GLN A CA 1
ATOM 3417 C C . GLN A 1 438 ? 19.764 83.140 48.292 1.00 16.98 460 GLN A C 1
ATOM 3418 O O . GLN A 1 438 ? 20.280 82.164 48.844 1.00 18.71 460 GLN A O 1
ATOM 3432 N N . ASN A 1 440 ? 16.175 80.682 47.404 1.00 20.90 462 ASN A N 1
ATOM 3433 C CA . ASN A 1 440 ? 14.983 80.253 46.689 1.00 19.73 462 ASN A CA 1
ATOM 3434 C C . ASN A 1 440 ? 13.817 80.219 47.666 1.00 20.34 462 ASN A C 1
ATOM 3435 O O . ASN A 1 440 ? 13.844 79.464 48.644 1.00 18.71 462 ASN A O 1
ATOM 3440 N N . LEU A 1 441 ? 12.794 81.027 47.405 1.00 17.36 463 LEU A N 1
ATOM 3441 C CA . LEU A 1 441 ? 11.545 80.949 48.165 1.00 18.01 463 LEU A CA 1
ATOM 3442 C C . LEU A 1 441 ? 10.684 79.885 47.494 1.00 18.07 463 LEU A C 1
ATOM 3443 O O . LEU A 1 441 ? 9.940 80.158 46.554 1.00 17.61 463 LEU A O 1
ATOM 3448 N N . TRP A 1 442 ? 10.792 78.645 47.971 1.00 16.38 464 TRP A N 1
ATOM 3449 C CA . TRP A 1 442 ? 10.103 77.549 47.301 1.00 18.54 464 TRP A CA 1
ATOM 3450 C C . TRP A 1 442 ? 8.820 77.131 48.003 1.00 18.45 464 TRP A C 1
ATOM 3451 O O . TRP A 1 442 ? 7.918 76.606 47.345 1.00 17.77 464 TRP A O 1
ATOM 3462 N N . SER A 1 443 ? 8.704 77.380 49.305 1.00 18.13 465 SER A N 1
ATOM 3463 C CA . SER A 1 443 ? 7.523 77.004 50.073 1.00 19.69 465 SER A CA 1
ATOM 3464 C C . SER A 1 443 ? 7.248 78.094 51.097 1.00 20.58 465 SER A C 1
ATOM 3465 O O . SER A 1 443 ? 8.118 78.414 51.913 1.00 23.08 465 SER A O 1
ATOM 3468 N N . THR A 1 444 ? 6.045 78.673 51.038 1.00 22.30 466 THR A N 1
ATOM 3469 C CA . THR A 1 444 ? 5.642 79.670 52.029 1.00 24.77 466 THR A CA 1
ATOM 3470 C C . THR A 1 444 ? 5.741 79.115 53.447 1.00 23.92 466 THR A C 1
ATOM 3471 O O . THR A 1 444 ? 6.135 79.831 54.375 1.00 23.88 466 THR A O 1
ATOM 3475 N N . GLY A 1 445 ? 5.395 77.837 53.633 1.00 24.15 467 GLY A N 1
ATOM 3476 C CA . GLY A 1 445 ? 5.446 77.244 54.959 1.00 26.42 467 GLY A CA 1
ATOM 3477 C C . GLY A 1 445 ? 6.854 77.047 55.481 1.00 26.78 467 GLY A C 1
ATOM 3478 O O . GLY A 1 445 ? 7.075 77.049 56.696 1.00 21.18 467 GLY A O 1
ATOM 3479 N N . TRP A 1 446 ? 7.820 76.858 54.584 1.00 20.46 468 TRP A N 1
ATOM 3480 C CA . TRP A 1 446 ? 9.218 76.745 54.980 1.00 20.00 468 TRP A CA 1
ATOM 3481 C C . TRP A 1 446 ? 9.896 78.099 55.135 1.00 17.86 468 TRP A C 1
ATOM 3482 O O . TRP A 1 446 ? 10.826 78.232 55.938 1.00 22.27 468 TRP A O 1
ATOM 3501 N N . LYS A 1 448 ? 8.593 82.360 54.722 1.00 20.94 470 LYS A N 1
ATOM 3502 C CA . LYS A 1 448 ? 7.769 83.459 54.242 1.00 20.17 470 LYS A CA 1
ATOM 3503 C C . LYS A 1 448 ? 8.622 84.459 53.473 1.00 19.83 470 LYS A C 1
ATOM 3504 O O . LYS A 1 448 ? 9.752 84.765 53.866 1.00 22.08 470 LYS A O 1
ATOM 3510 N N . ALA A 1 449 ? 8.065 84.983 52.379 1.00 20.82 471 ALA A N 1
ATOM 3511 C CA . ALA A 1 449 ? 8.790 85.952 51.563 1.00 23.54 471 ALA A CA 1
ATOM 3512 C C . ALA A 1 449 ? 9.177 87.187 52.370 1.00 21.67 471 ALA A C 1
ATOM 3513 O O . ALA A 1 449 ? 10.334 87.628 52.338 1.00 21.14 471 ALA A O 1
ATOM 3515 N N . TRP A 1 450 ? 8.219 87.769 53.099 1.00 25.09 472 TRP A N 1
ATOM 3516 C CA . TRP A 1 450 ? 8.530 88.985 53.846 1.00 29.23 472 TRP A CA 1
ATOM 3517 C C . TRP A 1 450 ? 9.504 88.713 54.982 1.00 25.81 472 TRP A C 1
ATOM 3518 O O . TRP A 1 450 ? 10.353 89.562 55.277 1.00 24.69 472 TRP A O 1
ATOM 3529 N N . GLU A 1 451 ? 9.422 87.541 55.613 1.00 26.18 473 GLU A N 1
ATOM 3530 C CA . GLU A 1 451 ? 10.406 87.194 56.634 1.00 26.58 473 GLU A CA 1
ATOM 3531 C C . GLU A 1 451 ? 11.801 87.095 56.025 1.00 24.63 473 GLU A C 1
ATOM 3532 O O . GLU A 1 451 ? 12.770 87.639 56.572 1.00 21.01 473 GLU A O 1
ATOM 3538 N N . ALA A 1 452 ? 11.915 86.417 54.874 1.00 22.57 474 ALA A N 1
ATOM 3539 C CA . ALA A 1 452 ? 13.195 86.319 54.177 1.00 19.86 474 ALA A CA 1
ATOM 3540 C C . ALA A 1 452 ? 13.760 87.695 53.865 1.00 20.87 474 ALA A C 1
ATOM 3541 O O . ALA A 1 452 ? 14.940 87.967 54.120 1.00 20.84 474 ALA A O 1
ATOM 3543 N N . VAL A 1 453 ? 12.928 88.572 53.300 1.00 18.67 475 VAL A N 1
ATOM 3544 C CA . VAL A 1 453 ? 13.383 89.916 52.951 1.00 23.05 475 VAL A CA 1
ATOM 3545 C C . VAL A 1 453 ? 13.837 90.669 54.197 1.00 22.57 475 VAL A C 1
ATOM 3546 O O . VAL A 1 453 ? 14.907 91.290 54.214 1.00 20.85 475 VAL A O 1
ATOM 3550 N N . ASN A 1 454 ? 13.044 90.607 55.269 1.00 23.59 476 ASN A N 1
ATOM 3551 C CA . ASN A 1 454 ? 13.389 91.358 56.470 1.00 23.55 476 ASN A CA 1
ATOM 3552 C C . ASN A 1 454 ? 14.646 90.814 57.132 1.00 30.71 476 ASN A C 1
ATOM 3553 O O . ASN A 1 454 ? 15.367 91.568 57.796 1.00 27.97 476 ASN A O 1
ATOM 3558 N N . GLN A 1 455 ? 14.939 89.525 56.952 1.00 20.67 477 GLN A N 1
ATOM 3559 C CA . GL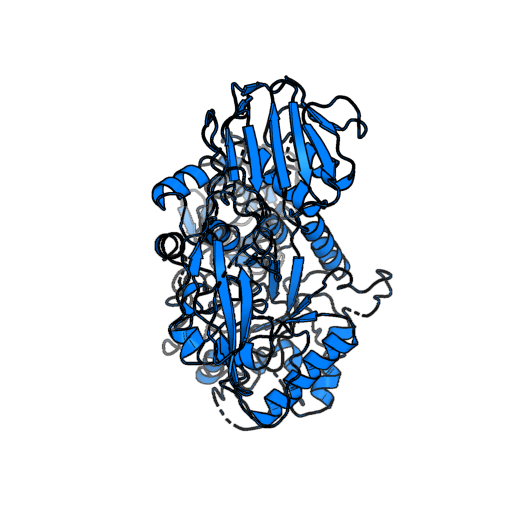N A 1 455 ? 16.170 88.954 57.474 1.00 22.85 477 GLN A CA 1
ATOM 3560 C C . GLN A 1 455 ? 17.382 89.268 56.610 1.00 21.43 477 GLN A C 1
ATOM 3561 O O . GLN A 1 455 ? 18.504 88.940 57.009 1.00 24.98 477 GLN A O 1
ATOM 3567 N N . GLY A 1 456 ? 17.194 89.883 55.446 1.00 22.40 478 GLY A N 1
ATOM 3568 C CA . GLY A 1 456 ? 18.303 90.372 54.658 1.00 23.18 478 GLY A CA 1
ATOM 3569 C C . GLY A 1 456 ? 18.718 89.541 53.461 1.00 23.79 478 GLY A C 1
ATOM 3570 O O . GLY A 1 456 ? 19.788 89.807 52.898 1.00 21.21 478 GLY A O 1
ATOM 3571 N N . TYR A 1 457 ? 17.913 88.563 53.043 1.00 21.06 479 TYR A N 1
ATOM 3572 C CA . TYR A 1 457 ? 18.269 87.702 51.919 1.00 19.11 479 TYR A CA 1
ATOM 3573 C C . TYR A 1 457 ? 17.846 88.313 50.588 1.00 21.90 479 TYR A C 1
ATOM 3574 O O . TYR A 1 457 ? 16.843 89.028 50.494 1.00 21.91 479 TYR A O 1
ATOM 3583 N N . ASP A 1 458 ? 18.634 88.027 49.556 1.00 23.64 480 ASP A N 1
ATOM 3584 C CA . ASP A 1 458 ? 18.210 88.250 48.179 1.00 20.91 480 ASP A CA 1
ATOM 3585 C C . ASP A 1 458 ? 17.377 87.052 47.744 1.00 25.25 480 ASP A C 1
ATOM 3586 O O . ASP A 1 458 ? 17.851 85.912 47.806 1.00 27.20 480 ASP A O 1
ATOM 3591 N N . VAL A 1 459 ? 16.147 87.299 47.305 1.00 17.71 481 VAL A N 1
ATOM 3592 C CA . VAL A 1 459 ? 15.163 86.236 47.175 1.00 18.89 481 VAL A CA 1
ATOM 3593 C C . VAL A 1 459 ? 14.824 86.006 45.710 1.00 21.13 481 VAL A C 1
ATOM 3594 O O . VAL A 1 459 ? 14.865 86.919 44.876 1.00 22.01 481 VAL A O 1
ATOM 3598 N N . ILE A 1 460 ? 14.473 84.757 45.412 1.00 21.17 482 ILE A N 1
ATOM 3599 C CA . ILE A 1 460 ? 14.101 84.299 44.076 1.00 21.77 482 ILE A CA 1
ATOM 3600 C C . ILE A 1 460 ? 12.749 83.617 44.196 1.00 21.90 482 ILE A C 1
ATOM 3601 O O . ILE A 1 460 ? 12.603 82.670 44.976 1.00 19.86 482 ILE A O 1
ATOM 3606 N N . ASN A 1 461 ? 11.761 84.098 43.445 1.00 16.68 483 ASN A N 1
ATOM 3607 C CA . ASN A 1 461 ? 10.440 83.467 43.453 1.00 19.72 483 ASN A CA 1
ATOM 3608 C C . ASN A 1 461 ? 10.547 82.072 42.847 1.00 20.10 483 ASN A C 1
ATOM 3609 O O . ASN A 1 461 ? 10.779 81.930 41.643 1.00 19.61 483 ASN A O 1
ATOM 3614 N N . THR A 1 462 ? 10.365 81.040 43.679 1.00 16.68 484 THR A N 1
ATOM 3615 C CA . THR A 1 462 ? 10.454 79.642 43.263 1.00 16.30 484 THR A CA 1
ATOM 3616 C C . THR A 1 462 ? 9.261 78.852 43.799 1.00 19.75 484 THR A C 1
ATOM 3617 O O . THR A 1 462 ? 9.373 77.650 44.075 1.00 21.87 484 THR A O 1
ATOM 3621 N N . ASN A 1 463 ? 8.114 79.518 43.955 1.00 20.26 485 ASN A N 1
ATOM 3622 C CA . ASN A 1 463 ? 7.020 78.976 44.758 1.00 22.25 485 ASN A CA 1
ATOM 3623 C C . ASN A 1 463 ? 6.493 77.672 44.173 1.00 20.70 485 ASN A C 1
ATOM 3624 O O . ASN A 1 463 ? 6.134 77.608 42.993 1.00 21.27 485 ASN A O 1
ATOM 3629 N N . ASP A 1 464 ? 6.428 76.641 45.020 1.00 19.50 486 ASP A N 1
ATOM 3630 C CA . ASP A 1 464 ? 6.091 75.299 44.551 1.00 20.55 486 ASP A CA 1
ATOM 3631 C C . ASP A 1 464 ? 4.703 75.253 43.923 1.00 22.84 486 ASP A C 1
ATOM 3632 O O . ASP A 1 464 ? 4.511 74.620 42.878 1.00 19.93 486 ASP A O 1
ATOM 3637 N N . GLY A 1 465 ? 3.731 75.947 44.520 1.00 21.32 487 GLY A N 1
ATOM 3638 C CA . GLY A 1 465 ? 2.367 75.871 44.018 1.00 22.57 487 GLY A CA 1
ATOM 3639 C C . GLY A 1 465 ? 2.203 76.373 42.595 1.00 25.07 487 GLY A C 1
ATOM 3640 O O . GLY A 1 465 ? 1.338 75.891 41.858 1.00 26.51 487 GLY A O 1
ATOM 3641 N N . ALA A 1 466 ? 3.025 77.335 42.185 1.00 18.84 488 ALA A N 1
ATOM 3642 C CA . ALA A 1 466 ? 2.910 77.947 40.869 1.00 22.68 488 ALA A CA 1
ATOM 3643 C C . ALA A 1 466 ? 3.957 77.464 39.878 1.00 24.95 488 ALA A C 1
ATOM 3644 O O . ALA A 1 466 ? 3.697 77.476 38.670 1.00 21.75 488 ALA A O 1
ATOM 3646 N N . LEU A 1 467 ? 5.131 77.040 40.346 1.00 18.87 489 LEU A N 1
ATOM 3647 C CA . LEU A 1 467 ? 6.289 76.918 39.469 1.00 21.16 489 LEU A CA 1
ATOM 3648 C C . LEU A 1 467 ? 6.934 75.538 39.443 1.00 20.84 489 LEU A C 1
ATOM 3649 O O . LEU A 1 467 ? 7.918 75.356 38.719 1.00 20.12 489 LEU A O 1
ATOM 3654 N N . TYR A 1 468 ? 6.413 74.565 40.191 1.00 16.90 490 TYR A N 1
ATOM 3655 C CA . TYR A 1 468 ? 7.000 73.232 40.250 1.00 18.62 490 TYR A CA 1
ATOM 3656 C C . TYR A 1 468 ? 6.347 72.295 39.244 1.00 17.24 490 TYR A C 1
ATOM 3657 O O . TYR A 1 468 ? 5.122 72.277 39.107 1.00 18.77 490 TYR A O 1
ATOM 3666 N N . ILE A 1 469 ? 7.177 71.507 38.551 1.00 17.50 491 ILE A N 1
ATOM 3667 C CA . ILE A 1 469 ? 6.739 70.414 37.687 1.00 14.48 491 ILE A CA 1
ATOM 3668 C C . ILE A 1 469 ? 7.380 69.136 38.199 1.00 17.03 491 ILE A C 1
ATOM 3669 O O . ILE A 1 469 ? 8.612 69.050 38.275 1.00 18.61 491 ILE A O 1
ATOM 3674 N N . VAL A 1 470 ? 6.560 68.149 38.544 1.00 16.44 492 VAL A N 1
ATOM 3675 C CA . VAL A 1 470 ? 7.018 66.779 38.743 1.00 18.66 492 VAL A CA 1
ATOM 3676 C C . VAL A 1 470 ? 6.493 65.951 37.569 1.00 18.04 492 VAL A C 1
ATOM 3677 O O . VAL A 1 470 ? 5.277 65.725 37.470 1.00 19.52 492 VAL A O 1
ATOM 3681 N N . PRO A 1 471 ? 7.352 65.497 36.657 1.00 20.16 493 PRO A N 1
ATOM 3682 C CA . PRO A 1 471 ? 6.864 64.844 35.435 1.00 18.46 493 PRO A CA 1
ATOM 3683 C C . PRO A 1 471 ? 5.921 63.677 35.699 1.00 20.25 493 PRO A C 1
ATOM 3684 O O . PRO A 1 471 ? 6.210 62.778 36.494 1.00 23.04 493 PRO A O 1
ATOM 3688 N N . PHE A 1 472 ? 4.765 63.726 35.034 1.00 20.39 494 PHE A N 1
ATOM 3689 C CA . PHE A 1 472 ? 3.806 62.627 34.959 1.00 19.10 494 PHE A CA 1
ATOM 3690 C C . PHE A 1 472 ? 3.250 62.234 36.322 1.00 25.00 494 PHE A C 1
ATOM 3691 O O . PHE A 1 472 ? 2.858 61.086 36.523 1.00 28.34 494 PHE A O 1
ATOM 3699 N N . ALA A 1 473 ? 3.182 63.173 37.268 1.00 21.24 495 ALA A N 1
ATOM 3700 C CA . ALA A 1 473 ? 2.759 62.861 38.629 1.00 17.29 495 ALA A CA 1
ATOM 3701 C C . ALA A 1 473 ? 1.352 63.394 38.893 1.00 21.29 495 ALA A C 1
ATOM 3702 O O . ALA A 1 473 ? 0.736 64.056 38.051 1.00 20.91 495 ALA A O 1
ATOM 3704 N N . GLY A 1 474 ? 0.852 63.116 40.100 1.00 19.44 496 GLY A N 1
ATOM 3705 C CA . GLY A 1 474 ? -0.482 63.543 40.474 1.00 20.03 496 GLY A CA 1
ATOM 3706 C C . GLY A 1 474 ? -0.493 64.826 41.282 1.00 21.26 496 GLY A C 1
ATOM 3707 O O . GLY A 1 474 ? -1.462 65.123 41.987 1.00 21.38 496 GLY A O 1
ATOM 3708 N N . TYR A 1 475 ? 0.590 65.591 41.190 1.00 19.35 497 TYR A N 1
ATOM 3709 C CA . TYR A 1 475 ? 0.756 66.820 41.955 1.00 20.18 497 TYR A CA 1
ATOM 3710 C C . TYR A 1 475 ? 1.884 67.609 41.311 1.00 20.25 497 TYR A C 1
ATOM 3711 O O . TYR A 1 475 ? 2.677 67.060 40.542 1.00 19.97 497 TYR A O 1
ATOM 3720 N N . TYR A 1 476 ? 1.961 68.893 41.657 1.00 19.47 498 TYR A N 1
ATOM 3721 C CA . TYR A 1 476 ? 2.931 69.820 41.071 1.00 20.69 498 TYR A CA 1
ATOM 3722 C C . TYR A 1 476 ? 2.906 69.724 39.547 1.00 22.15 498 TYR A C 1
ATOM 3723 O O . TYR A 1 476 ? 3.885 69.355 38.893 1.00 19.10 498 TYR A O 1
ATOM 3732 N N . ARG A 1 477 ? 1.751 70.058 38.985 1.00 19.16 499 ARG A N 1
ATOM 3733 C CA . ARG A 1 477 ? 1.575 69.945 37.548 1.00 22.03 499 ARG A CA 1
ATOM 3734 C C . ARG A 1 477 ? 1.444 71.330 36.934 1.00 27.08 499 ARG A C 1
ATOM 3735 O O . ARG A 1 477 ? 0.422 71.659 36.325 1.00 23.85 499 ARG A O 1
ATOM 3751 N N . ASP A 1 479 ? 2.859 72.225 34.422 1.00 23.27 501 ASP A N 1
ATOM 3752 C CA . ASP A 1 479 ? 2.810 72.033 32.975 1.00 21.34 501 ASP A CA 1
ATOM 3753 C C . ASP A 1 479 ? 1.387 72.046 32.433 1.00 21.90 501 ASP A C 1
ATOM 3754 O O . ASP A 1 479 ? 1.199 72.182 31.218 1.00 26.14 501 ASP A O 1
ATOM 3759 N N . ARG A 1 480 ? 0.389 71.915 33.300 1.00 24.57 502 ARG A N 1
ATOM 3760 C CA . ARG A 1 480 ? -1.016 71.986 32.926 1.00 27.06 502 ARG A CA 1
ATOM 3761 C C . ARG A 1 480 ? -1.608 73.379 33.094 1.00 29.79 502 ARG A C 1
ATOM 3762 O O . ARG A 1 480 ? -2.800 73.565 32.830 1.00 33.94 502 ARG A O 1
ATOM 3770 N N . ASN A 1 481 ? -0.814 74.360 33.522 1.00 28.08 503 ASN A N 1
ATOM 3771 C CA . ASN A 1 481 ? -1.336 75.679 33.857 1.00 29.57 503 ASN A CA 1
ATOM 3772 C C . ASN A 1 481 ? -0.584 76.776 33.116 1.00 28.04 503 ASN A C 1
ATOM 3773 O O . ASN A 1 481 ? -0.409 77.883 33.637 1.00 26.07 503 ASN A O 1
ATOM 3778 N N . HIS A 1 482 ? -0.130 76.482 31.899 1.00 26.57 504 HIS A N 1
ATOM 3779 C CA . HIS A 1 482 ? 0.666 77.448 31.151 1.00 26.99 504 HIS A CA 1
ATOM 3780 C C . HIS A 1 482 ? -0.148 78.686 30.788 1.00 31.38 504 HIS A C 1
ATOM 3781 O O . HIS A 1 482 ? 0.368 79.810 30.841 1.00 26.87 504 HIS A O 1
ATOM 3788 N N . LYS A 1 483 ? -1.421 78.507 30.423 1.00 29.82 505 LYS A N 1
ATOM 3789 C CA . LYS A 1 483 ? -2.255 79.662 30.098 1.00 29.98 505 LYS A CA 1
ATOM 3790 C C . LYS A 1 483 ? -2.462 80.555 31.313 1.00 30.26 505 LYS A C 1
ATOM 3791 O O . LYS A 1 483 ? -2.367 81.786 31.215 1.00 32.17 505 LYS A O 1
ATOM 3797 N N . GLY A 1 484 ? -2.757 79.955 32.467 1.00 30.23 506 GLY A N 1
ATOM 3798 C CA . GLY A 1 484 ? -2.944 80.747 33.669 1.00 31.19 506 GLY A CA 1
ATOM 3799 C C . GLY A 1 484 ? -1.692 81.500 34.076 1.00 28.18 506 GLY A C 1
ATOM 3800 O O . GLY A 1 484 ? -1.758 82.670 34.460 1.00 26.34 506 GLY A O 1
ATOM 3801 N N . LEU A 1 485 ? -0.535 80.836 34.012 1.00 26.31 507 LEU A N 1
ATOM 3802 C CA . LEU A 1 485 ? 0.729 81.515 34.284 1.00 25.19 507 LEU A CA 1
ATOM 3803 C C . LEU A 1 485 ? 0.933 82.680 33.327 1.00 28.43 507 LEU A C 1
ATOM 3804 O O . LEU A 1 485 ? 1.307 83.787 33.737 1.00 25.31 507 LEU A O 1
ATOM 3809 N N . TYR A 1 486 ? 0.708 82.440 32.038 1.00 24.95 508 TYR A N 1
ATOM 3810 C CA . TYR A 1 486 ? 0.905 83.493 31.054 1.00 27.72 508 TYR A CA 1
ATOM 3811 C C . TYR A 1 486 ? 0.029 84.696 31.360 1.00 26.15 508 TYR A C 1
ATOM 3812 O O . TYR A 1 486 ? 0.493 85.840 31.314 1.00 27.37 508 TYR A O 1
ATOM 3821 N N . ASN A 1 487 ? -1.235 84.457 31.700 1.00 27.10 509 ASN A N 1
ATOM 3822 C CA . ASN A 1 487 ? -2.155 85.566 31.917 1.00 28.98 509 ASN A CA 1
ATOM 3823 C C . ASN A 1 487 ? -2.001 86.224 33.282 1.00 35.03 509 ASN A C 1
ATOM 3824 O O . ASN A 1 487 ? -2.425 87.374 33.444 1.00 34.63 509 ASN A O 1
ATOM 3829 N N . ASN A 1 488 ? -1.395 85.547 34.259 1.00 28.58 510 ASN A N 1
ATOM 3830 C CA . ASN A 1 488 ? -1.564 85.989 35.639 1.00 26.04 510 ASN A CA 1
ATOM 3831 C C . ASN A 1 488 ? -0.281 86.039 36.465 1.00 28.09 510 ASN A C 1
ATOM 3832 O O . ASN A 1 488 ? -0.194 86.821 37.417 1.00 26.07 510 ASN A O 1
ATOM 3837 N N . TRP A 1 489 ? 0.711 85.216 36.139 1.00 24.04 511 TRP A N 1
ATOM 3838 C CA . TRP A 1 489 ? 1.875 85.076 37.007 1.00 26.22 511 TRP A CA 1
ATOM 3839 C C . TRP A 1 489 ? 2.800 86.279 36.877 1.00 24.63 511 TRP A C 1
ATOM 3840 O O . TRP A 1 489 ? 3.133 86.700 35.769 1.00 23.24 511 TRP A O 1
ATOM 3851 N N . ILE A 1 490 ? 3.228 86.820 38.014 1.00 22.36 512 ILE A N 1
ATOM 3852 C CA . ILE A 1 490 ? 4.224 87.889 38.026 1.00 22.45 512 ILE A CA 1
ATOM 3853 C C . ILE A 1 490 ? 5.317 87.521 39.021 1.00 25.15 512 ILE A C 1
ATOM 3854 O O . ILE A 1 490 ? 5.038 86.854 40.028 1.00 25.19 512 ILE A O 1
ATOM 3859 N N . PRO A 1 491 ? 6.563 87.936 38.785 1.00 21.77 513 PRO A N 1
ATOM 3860 C CA . PRO A 1 491 ? 7.662 87.481 39.650 1.00 23.14 513 PRO A CA 1
ATOM 3861 C C . PRO A 1 491 ? 7.536 87.914 41.101 1.00 22.96 513 PRO A C 1
ATOM 3862 O O . PRO A 1 491 ? 8.030 87.204 41.988 1.00 22.91 513 PRO A O 1
ATOM 3866 N N . ASN A 1 492 ? 6.891 89.048 41.377 1.00 22.59 514 ASN A N 1
ATOM 3867 C CA . ASN A 1 492 ? 6.867 89.578 42.735 1.00 24.05 514 ASN A CA 1
ATOM 3868 C C . ASN A 1 492 ? 5.711 89.051 43.578 1.00 23.46 514 ASN A C 1
ATOM 3869 O O . ASN A 1 492 ? 5.647 89.367 44.768 1.00 21.70 514 ASN A O 1
ATOM 3874 N N . ARG A 1 493 ? 4.799 88.266 43.007 1.00 22.30 515 ARG A N 1
ATOM 3875 C CA . ARG A 1 493 ? 3.758 87.596 43.783 1.00 24.99 515 ARG A CA 1
ATOM 3876 C C . ARG A 1 493 ? 4.245 86.179 44.074 1.00 28.02 515 ARG A C 1
ATOM 3877 O O . ARG A 1 493 ? 4.386 85.369 43.154 1.00 25.08 515 ARG A O 1
ATOM 3885 N N . ILE A 1 494 ? 4.506 85.893 45.348 1.00 23.63 516 ILE A N 1
ATOM 3886 C CA . ILE A 1 494 ? 5.167 84.662 45.784 1.00 23.44 516 ILE A CA 1
ATOM 3887 C C . ILE A 1 494 ? 4.196 83.955 46.722 1.00 27.56 516 ILE A C 1
ATOM 3888 O O . ILE A 1 494 ? 4.167 84.210 47.929 1.00 24.30 516 ILE A O 1
ATOM 3893 N N . GLY A 1 495 ? 3.396 83.050 46.170 1.00 26.44 517 GLY A N 1
ATOM 3894 C CA . GLY A 1 495 ? 2.342 82.438 46.962 1.00 28.14 517 GLY A CA 1
ATOM 3895 C C . GLY A 1 495 ? 1.323 83.485 47.366 1.00 30.66 517 GLY A C 1
ATOM 3896 O O . GLY A 1 495 ? 0.872 84.296 46.547 1.00 28.21 517 GLY A O 1
ATOM 3897 N N . ASN A 1 496 ? 0.964 83.489 48.646 1.00 32.03 518 ASN A N 1
ATOM 3898 C CA . ASN A 1 496 ? 0.002 84.445 49.172 1.00 29.66 518 ASN A CA 1
ATOM 3899 C C . ASN A 1 496 ? 0.647 85.752 49.625 1.00 31.62 518 ASN A C 1
ATOM 3900 O O . ASN A 1 496 ? -0.011 86.547 50.306 1.00 31.37 518 ASN A O 1
ATOM 3905 N N . GLU A 1 497 ? 1.909 85.992 49.270 1.00 24.17 519 GLU A N 1
ATOM 3906 C CA . GLU A 1 497 ? 2.589 87.240 49.591 1.00 26.63 519 GLU A CA 1
ATOM 3907 C C . GLU A 1 497 ? 2.972 87.968 48.311 1.00 27.74 519 GLU A C 1
ATOM 3908 O O . GLU A 1 497 ? 3.277 87.346 47.291 1.00 26.92 519 GLU A O 1
ATOM 3914 N N . THR A 1 498 ? 2.970 89.297 48.374 1.00 26.87 520 THR A N 1
ATOM 3915 C CA . THR A 1 498 ? 3.348 90.119 47.233 1.00 27.22 520 THR A CA 1
ATOM 3916 C C . THR A 1 498 ? 4.382 91.135 47.684 1.00 27.76 520 THR A C 1
ATOM 3917 O O . THR A 1 498 ? 4.099 91.973 48.548 1.00 27.03 520 THR A O 1
ATOM 3921 N N . LEU A 1 499 ? 5.576 91.045 47.120 1.00 23.58 521 LEU A N 1
ATOM 3922 C CA . LEU A 1 499 ? 6.563 92.094 47.298 1.00 27.37 521 LEU A CA 1
ATOM 3923 C C . LEU A 1 499 ? 6.329 93.193 46.274 1.00 26.51 521 LEU A C 1
ATOM 3924 O O . LEU A 1 499 ? 5.758 92.945 45.207 1.00 25.68 521 LEU A O 1
ATOM 3929 N N . PRO A 1 500 ? 6.736 94.431 46.566 1.00 28.85 522 PRO A N 1
ATOM 3930 C CA . PRO A 1 500 ? 6.759 95.447 45.507 1.00 29.15 522 PRO A CA 1
ATOM 3931 C C . PRO A 1 500 ? 7.706 95.003 44.402 1.00 26.96 522 PRO A C 1
ATOM 3932 O O . PRO A 1 500 ? 8.784 94.463 44.666 1.00 24.49 522 PRO A O 1
ATOM 3936 N N . SER A 1 501 ? 7.291 95.217 43.152 1.00 27.69 523 SER A N 1
ATOM 3937 C CA . SER A 1 501 ? 8.049 94.651 42.041 1.00 26.24 523 SER A CA 1
ATOM 3938 C C . SER A 1 501 ? 9.451 95.236 41.948 1.00 28.06 523 SER A C 1
ATOM 3939 O O . SER A 1 501 ? 10.353 94.581 41.413 1.00 25.51 523 SER A O 1
ATOM 3942 N N . GLY A 1 502 ? 9.665 96.432 42.485 1.00 25.98 524 GLY A N 1
ATOM 3943 C CA . GLY A 1 502 ? 10.976 97.042 42.443 1.00 22.72 524 GLY A CA 1
ATOM 3944 C C . GLY A 1 502 ? 11.796 96.825 43.696 1.00 23.63 524 GLY A C 1
ATOM 3945 O O . GLY A 1 502 ? 12.792 97.523 43.910 1.00 28.19 524 GLY A O 1
ATOM 3946 N N . HIS A 1 503 ? 11.412 95.867 44.533 1.00 22.18 525 HIS A N 1
ATOM 3947 C CA . HIS A 1 503 ? 12.174 95.650 45.752 1.00 25.14 525 HIS A CA 1
ATOM 3948 C C . HIS A 1 503 ? 13.604 95.253 45.393 1.00 25.57 525 HIS A C 1
ATOM 3949 O O . HIS A 1 503 ? 13.802 94.327 44.596 1.00 22.14 525 HIS A O 1
ATOM 3956 N N . PRO A 1 504 ? 14.618 95.924 45.944 1.00 22.05 526 PRO A N 1
ATOM 3957 C CA . PRO A 1 504 ? 16.003 95.594 45.566 1.00 27.19 526 PRO A CA 1
ATOM 3958 C C . PRO A 1 504 ? 16.434 94.186 45.948 1.00 24.53 526 PRO A C 1
ATOM 3959 O O . PRO A 1 504 ? 17.400 93.675 45.368 1.00 23.25 526 PRO A O 1
ATOM 3963 N N . GLN A 1 505 ? 15.755 93.533 46.887 1.00 22.32 527 GLN A N 1
ATOM 3964 C CA . GLN A 1 505 ? 16.139 92.184 47.279 1.00 18.77 527 GLN A CA 1
ATOM 3965 C C . GLN A 1 505 ? 15.453 91.101 46.457 1.00 20.59 527 GLN A C 1
ATOM 3966 O O . GLN A 1 505 ? 15.754 89.920 46.651 1.00 25.64 527 GLN A O 1
ATOM 3972 N N . LEU A 1 506 ? 14.552 91.466 45.549 1.00 22.23 528 LEU A N 1
ATOM 3973 C CA . LEU A 1 506 ? 13.893 90.504 44.674 1.00 24.97 528 LEU A CA 1
ATOM 3974 C C . LEU A 1 506 ? 14.714 90.361 43.393 1.00 26.54 528 LEU A C 1
ATOM 3975 O O . LEU A 1 506 ? 14.797 91.298 42.594 1.00 22.77 528 LEU A O 1
ATOM 3980 N N . LEU A 1 507 ? 15.319 89.186 43.191 1.00 20.14 529 LEU A N 1
ATOM 3981 C CA . LEU A 1 507 ? 16.182 88.981 42.033 1.00 21.06 529 LEU A CA 1
ATOM 3982 C C . LEU A 1 507 ? 15.420 88.559 40.782 1.00 21.64 529 LEU A C 1
ATOM 3983 O O . LEU A 1 507 ? 15.899 88.801 39.665 1.00 19.30 529 LEU A O 1
ATOM 3988 N N . GLY A 1 508 ? 14.255 87.940 40.939 1.00 23.98 530 GLY A N 1
ATOM 3989 C CA . GLY A 1 508 ? 13.531 87.372 39.817 1.00 22.17 530 GLY A CA 1
ATOM 3990 C C . GLY A 1 508 ? 12.865 86.068 40.214 1.00 22.90 530 GLY A C 1
ATOM 3991 O O . GLY A 1 508 ? 12.342 85.948 41.327 1.00 19.77 530 GLY A O 1
ATOM 3992 N N . GLY A 1 509 ? 12.899 85.075 39.331 1.00 15.82 531 GLY A N 1
ATOM 3993 C CA . GLY A 1 509 ? 12.212 83.828 39.634 1.00 17.70 531 GLY A CA 1
ATOM 3994 C C . GLY A 1 509 ? 12.775 82.657 38.859 1.00 18.84 531 GLY A C 1
ATOM 3995 O O . GLY A 1 509 ? 13.501 82.827 37.879 1.00 19.65 531 GLY A O 1
ATOM 3996 N N . THR A 1 510 ? 12.394 81.452 39.301 1.00 18.37 532 THR A N 1
ATOM 3997 C CA . THR A 1 510 ? 12.899 80.190 38.765 1.00 19.96 532 THR A CA 1
ATOM 3998 C C . THR A 1 510 ? 11.784 79.154 38.773 1.00 17.85 532 THR A C 1
ATOM 3999 O O . THR A 1 510 ? 11.119 78.981 39.796 1.00 18.86 532 THR A O 1
ATOM 4003 N N . PHE A 1 511 ? 11.576 78.462 37.653 1.00 20.39 533 PHE A N 1
ATOM 4004 C CA . PHE A 1 511 ? 10.728 77.276 37.690 1.00 17.82 533 PHE A CA 1
ATOM 4005 C C . PHE A 1 511 ? 11.598 76.026 37.750 1.00 17.01 533 PHE A C 1
ATOM 4006 O O . PHE A 1 511 ? 12.801 76.066 37.482 1.00 17.95 533 PHE A O 1
ATOM 4014 N N . ALA A 1 512 ? 10.987 74.911 38.156 1.00 16.30 534 ALA A N 1
ATOM 4015 C CA . ALA A 1 512 ? 11.760 73.731 38.526 1.00 16.42 534 ALA A CA 1
ATOM 4016 C C . ALA A 1 512 ? 11.083 72.461 38.036 1.00 18.39 534 ALA A C 1
ATOM 4017 O O . ALA A 1 512 ? 9.861 72.318 38.137 1.00 18.35 534 ALA A O 1
ATOM 4019 N N . VAL A 1 513 ? 11.890 71.541 37.509 1.00 15.01 535 VAL A N 1
ATOM 4020 C CA . VAL A 1 513 ? 11.465 70.182 37.199 1.00 17.30 535 VAL A CA 1
ATOM 4021 C C . VAL A 1 513 ? 12.097 69.262 38.234 1.00 20.54 535 VAL A C 1
ATOM 4022 O O . VAL A 1 513 ? 13.329 69.214 38.357 1.00 16.67 535 VAL A O 1
ATOM 4026 N N . TRP A 1 514 ? 11.252 68.562 38.993 1.00 15.93 536 TRP A N 1
ATOM 4027 C CA . TRP A 1 514 ? 11.665 67.645 40.048 1.00 19.82 536 TRP A CA 1
ATOM 4028 C C . TRP A 1 514 ? 11.285 66.232 39.632 1.00 17.19 536 TRP A C 1
ATOM 4029 O O . TRP A 1 514 ? 10.113 65.957 39.364 1.00 17.42 536 TRP A O 1
ATOM 4040 N N . ASN A 1 515 ? 12.256 65.333 39.609 1.00 17.12 537 ASN A N 1
ATOM 4041 C CA . ASN A 1 515 ? 12.007 63.986 39.112 1.00 17.67 537 ASN A CA 1
ATOM 4042 C C . ASN A 1 515 ? 11.714 63.044 40.280 1.00 17.71 537 ASN A C 1
ATOM 4043 O O . ASN A 1 515 ? 12.487 62.149 40.618 1.00 17.19 537 ASN A O 1
ATOM 4048 N N . ASP A 1 516 ? 10.545 63.271 40.896 1.00 14.45 538 ASP A N 1
ATOM 4049 C CA . ASP A 1 516 ? 10.165 62.480 42.069 1.00 20.03 538 ASP A CA 1
ATOM 4050 C C . ASP A 1 516 ? 9.928 61.018 41.714 1.00 22.69 538 ASP A C 1
ATOM 4051 O O . ASP A 1 516 ? 10.283 60.123 42.489 1.00 18.17 538 ASP A O 1
ATOM 4056 N N . GLU A 1 517 ? 9.290 60.754 40.574 1.00 19.34 539 GLU A N 1
ATOM 4057 C CA . GLU A 1 517 ? 8.742 59.422 40.311 1.00 20.28 539 GLU A CA 1
ATOM 4058 C C . GLU A 1 517 ? 9.777 58.602 39.544 1.00 17.21 539 GLU A C 1
ATOM 4059 O O . GLU A 1 517 ? 9.637 58.262 38.370 1.00 19.24 539 GLU A O 1
ATOM 4065 N N . THR A 1 518 ? 10.849 58.292 40.265 1.00 18.21 540 THR A N 1
ATOM 4066 C CA . THR A 1 518 ? 12.018 57.644 39.698 1.00 17.18 540 THR A CA 1
ATOM 4067 C C . THR A 1 518 ? 12.339 56.407 40.529 1.00 18.58 540 THR A C 1
ATOM 4068 O O . THR A 1 518 ? 11.495 55.945 41.306 1.00 16.64 540 THR A O 1
ATOM 4072 N N . ASP A 1 519 ? 13.532 55.843 40.355 1.00 20.25 541 ASP A N 1
ATOM 4073 C CA . ASP A 1 519 ? 13.955 54.621 41.060 1.00 19.04 541 ASP A CA 1
ATOM 4074 C C . ASP A 1 519 ? 12.869 53.565 40.838 1.00 20.98 541 ASP A C 1
ATOM 4075 O O . ASP A 1 519 ? 12.503 53.311 39.682 1.00 19.37 541 ASP A O 1
ATOM 4080 N N . ILE A 1 520 ? 12.302 52.967 41.892 1.00 21.26 542 ILE A N 1
ATOM 4081 C CA . ILE A 1 520 ? 11.301 51.923 41.715 1.00 23.40 542 ILE A CA 1
ATOM 4082 C C . ILE A 1 520 ? 9.962 52.452 41.224 1.00 23.90 542 ILE A C 1
ATOM 4083 O O . ILE A 1 520 ? 9.092 51.647 40.871 1.00 22.34 542 ILE A O 1
ATOM 4096 N N . HIS A 1 522 ? 9.974 54.577 38.619 1.00 17.12 544 HIS A N 1
ATOM 4097 C CA . HIS A 1 522 ? 10.310 55.139 37.307 1.00 16.91 544 HIS A CA 1
ATOM 4098 C C . HIS A 1 522 ? 9.507 54.460 36.202 1.00 19.69 544 HIS A C 1
ATOM 4099 O O . HIS A 1 522 ? 9.581 53.240 36.030 1.00 19.70 544 HIS A O 1
ATOM 4106 N N . THR A 1 523 ? 8.736 55.253 35.456 1.00 19.35 545 THR A N 1
ATOM 4107 C CA . THR A 1 523 ? 7.987 54.736 34.315 1.00 19.00 545 THR A CA 1
ATOM 4108 C C . THR A 1 523 ? 8.843 54.613 33.066 1.00 19.67 545 THR A C 1
ATOM 4109 O O . THR A 1 523 ? 8.368 54.075 32.057 1.00 21.33 545 THR A O 1
ATOM 4113 N N . GLY A 1 524 ? 10.072 55.113 33.101 1.00 17.10 546 GLY A N 1
ATOM 4114 C CA . GLY A 1 524 ? 10.935 55.103 31.944 1.00 19.42 546 GLY A CA 1
ATOM 4115 C C . GLY A 1 524 ? 10.861 56.344 31.086 1.00 19.39 546 GLY A C 1
ATOM 4116 O O . GLY A 1 524 ? 11.354 56.321 29.950 1.00 17.89 546 GLY A O 1
ATOM 4117 N N . TYR A 1 525 ? 10.262 57.427 31.579 1.00 16.18 547 TYR A N 1
ATOM 4118 C CA . TYR A 1 525 ? 10.236 58.635 30.776 1.00 20.10 547 TYR A CA 1
ATOM 4119 C C . TYR A 1 525 ? 11.657 59.130 30.551 1.00 21.82 547 TYR A C 1
ATOM 4120 O O . TYR A 1 525 ? 12.550 58.932 31.380 1.00 19.51 547 TYR A O 1
ATOM 4129 N N . ALA A 1 526 ? 11.865 59.717 29.386 1.00 21.50 548 ALA A N 1
ATOM 4130 C CA . ALA A 1 526 ? 13.142 60.225 28.928 1.00 20.07 548 ALA A CA 1
ATOM 4131 C C . ALA A 1 526 ? 13.191 61.735 29.056 1.00 22.10 548 ALA A C 1
ATOM 4132 O O . ALA A 1 526 ? 12.168 62.399 29.246 1.00 21.14 548 ALA A O 1
ATOM 4134 N N . PRO A 1 527 ? 14.383 62.319 28.944 1.00 27.93 549 PRO A N 1
ATOM 4135 C CA . PRO A 1 527 ? 14.469 63.778 28.754 1.00 21.11 549 PRO A CA 1
ATOM 4136 C C . PRO A 1 527 ? 13.671 64.282 27.554 1.00 22.24 549 PRO A C 1
ATOM 4137 O O . PRO A 1 527 ? 12.976 65.310 27.646 1.00 20.54 549 PRO A O 1
ATOM 4141 N N . TYR A 1 528 ? 13.748 63.567 26.425 1.00 22.75 550 TYR A N 1
ATOM 4142 C CA . TYR A 1 528 ? 12.914 63.874 25.266 1.00 20.56 550 TYR A CA 1
ATOM 4143 C C . TYR A 1 528 ? 11.452 64.047 25.664 1.00 20.54 550 TYR A C 1
ATOM 4144 O O . TYR A 1 528 ? 10.778 64.988 25.218 1.00 20.54 550 TYR A O 1
ATOM 4153 N N . ASP A 1 529 ? 10.956 63.162 26.536 1.00 19.21 551 ASP A N 1
ATOM 4154 C CA . ASP A 1 529 ? 9.542 63.159 26.886 1.00 21.58 551 ASP A CA 1
ATOM 4155 C C . ASP A 1 529 ? 9.114 64.394 27.666 1.00 21.64 551 ASP A C 1
ATOM 4156 O O . ASP A 1 529 ? 7.910 64.667 27.740 1.00 23.00 551 ASP A O 1
ATOM 4161 N N . ILE A 1 530 ? 10.036 65.138 28.275 1.00 20.87 552 ILE A N 1
ATOM 4162 C CA . ILE A 1 530 ? 9.606 66.352 28.955 1.00 17.92 552 ILE A CA 1
ATOM 4163 C C . ILE A 1 530 ? 9.991 67.596 28.176 1.00 24.57 552 ILE A C 1
ATOM 4164 O O . ILE A 1 530 ? 9.725 68.718 28.636 1.00 23.47 552 ILE A O 1
ATOM 4169 N N . TRP A 1 531 ? 10.565 67.435 26.977 1.00 21.39 553 TRP A N 1
ATOM 4170 C CA . TRP A 1 531 ? 11.055 68.615 26.274 1.00 19.36 553 TRP A CA 1
ATOM 4171 C C . TRP A 1 531 ? 9.931 69.614 26.038 1.00 21.33 553 TRP A C 1
ATOM 4172 O O . TRP A 1 531 ? 10.065 70.807 26.343 1.00 21.46 553 TRP A O 1
ATOM 4183 N N . GLY A 1 532 ? 8.804 69.133 25.515 1.00 22.28 554 GLY A N 1
ATOM 4184 C CA . GLY A 1 532 ? 7.677 70.012 25.270 1.00 21.33 554 GLY A CA 1
ATOM 4185 C C . GLY A 1 532 ? 7.248 70.777 26.503 1.00 26.12 554 GLY A C 1
ATOM 4186 O O . GLY A 1 532 ? 6.971 71.977 26.432 1.00 23.11 554 GLY A O 1
ATOM 4187 N N . ILE A 1 533 ? 7.210 70.107 27.660 1.00 24.79 555 ILE A N 1
ATOM 4188 C CA . ILE A 1 533 ? 6.720 70.839 28.819 1.00 25.48 555 ILE A CA 1
ATOM 4189 C C . ILE A 1 533 ? 7.788 71.799 29.316 1.00 24.15 555 ILE A C 1
ATOM 4190 O O . ILE A 1 533 ? 7.464 72.879 29.821 1.00 24.20 555 ILE A O 1
ATOM 4195 N N . ILE A 1 534 ? 9.068 71.464 29.140 1.00 22.83 556 ILE A N 1
ATOM 4196 C CA . ILE A 1 534 ? 10.116 72.389 29.557 1.00 22.23 556 ILE A CA 1
ATOM 4197 C C . ILE A 1 534 ? 10.114 73.618 28.653 1.00 23.51 556 ILE A C 1
ATOM 4198 O O . ILE A 1 534 ? 9.957 74.757 29.117 1.00 22.63 556 ILE A O 1
ATOM 4203 N N . SER A 1 535 ? 10.235 73.395 27.340 1.00 19.96 557 SER A N 1
ATOM 4204 C CA A SER A 1 535 ? 10.255 74.507 26.393 0.50 21.08 557 SER A CA 1
ATOM 4205 C CA B SER A 1 535 ? 10.258 74.511 26.400 0.50 21.07 557 SER A CA 1
ATOM 4206 C C . SER A 1 535 ? 9.002 75.363 26.533 1.00 21.00 557 SER A C 1
ATOM 4207 O O . SER A 1 535 ? 9.079 76.597 26.589 1.00 26.92 557 SER A O 1
ATOM 4212 N N . GLY A 1 536 ? 7.835 74.719 26.605 1.00 22.33 558 GLY A N 1
ATOM 4213 C CA . GLY A 1 536 ? 6.602 75.468 26.785 1.00 24.37 558 GLY A CA 1
ATOM 4214 C C . GLY A 1 536 ? 6.638 76.350 28.016 1.00 24.04 558 GLY A C 1
ATOM 4215 O O . GLY A 1 536 ? 6.291 77.536 27.954 1.00 25.01 558 GLY A O 1
ATOM 4216 N N . SER A 1 537 ? 7.113 75.804 29.140 1.00 20.56 559 SER A N 1
ATOM 4217 C CA . SER A 1 537 ? 7.211 76.614 30.349 1.00 19.45 559 SER A CA 1
ATOM 4218 C C . SER A 1 537 ? 8.095 77.821 30.100 1.00 22.13 559 SER A C 1
ATOM 4219 O O . SER A 1 537 ? 7.727 78.957 30.438 1.00 21.72 559 SER A O 1
ATOM 4230 N N . ASP A 1 539 ? 8.674 79.287 27.189 1.00 24.19 561 ASP A N 1
ATOM 4231 C CA . ASP A 1 539 ? 8.153 80.325 26.306 1.00 25.05 561 ASP A CA 1
ATOM 4232 C C . ASP A 1 539 ? 7.060 81.127 26.995 1.00 25.68 561 ASP A C 1
ATOM 4233 O O . ASP A 1 539 ? 6.788 82.259 26.582 1.00 26.17 561 ASP A O 1
ATOM 4238 N N . VAL A 1 540 ? 6.491 80.611 28.083 1.00 22.82 562 VAL A N 1
ATOM 4239 C CA . VAL A 1 540 ? 5.574 81.420 28.874 1.00 25.12 562 VAL A CA 1
ATOM 4240 C C . VAL A 1 540 ? 6.335 82.266 29.880 1.00 26.41 562 VAL A C 1
ATOM 4241 O O . VAL A 1 540 ? 6.210 83.497 29.920 1.00 27.23 562 VAL A O 1
ATOM 4245 N N . LEU A 1 541 ? 7.199 81.623 30.659 1.00 23.47 563 LEU A N 1
ATOM 4246 C CA . LEU A 1 541 ? 7.741 82.310 31.822 1.00 21.62 563 LEU A CA 1
ATOM 4247 C C . LEU A 1 541 ? 8.766 83.351 31.414 1.00 18.71 563 LEU A C 1
ATOM 4248 O O . LEU A 1 541 ? 8.885 84.388 32.077 1.00 21.32 563 LEU A O 1
ATOM 4253 N N . SER A 1 542 ? 9.485 83.105 30.313 1.00 18.76 564 SER A N 1
ATOM 4254 C CA . SER A 1 542 ? 10.379 84.125 29.775 1.00 22.79 564 SER A CA 1
ATOM 4255 C C . SER A 1 542 ? 9.642 85.449 29.629 1.00 18.99 564 SER A C 1
ATOM 4256 O O . SER A 1 542 ? 10.130 86.497 30.075 1.00 22.04 564 SER A O 1
ATOM 4259 N N . GLN A 1 543 ? 8.422 85.403 29.073 1.00 25.53 565 GLN A N 1
ATOM 4260 C CA . GLN A 1 543 ? 7.681 86.644 28.863 1.00 22.36 565 GLN A CA 1
ATOM 4261 C C . GLN A 1 543 ? 7.420 87.351 30.184 1.00 22.79 565 GLN A C 1
ATOM 4262 O O . GLN A 1 543 ? 7.554 88.581 30.279 1.00 23.51 565 GLN A O 1
ATOM 4268 N N . LYS A 1 544 ? 7.072 86.594 31.227 1.00 23.34 566 LYS A N 1
ATOM 4269 C CA . LYS A 1 544 ? 6.745 87.263 32.476 1.00 19.59 566 LYS A CA 1
ATOM 4270 C C . LYS A 1 544 ? 7.985 87.614 33.281 1.00 18.51 566 LYS A C 1
ATOM 4271 O O . LYS A 1 544 ? 7.895 88.430 34.206 1.00 22.91 566 LYS A O 1
ATOM 4277 N N . LEU A 1 545 ? 9.140 87.046 32.940 1.00 23.20 567 LEU A N 1
ATOM 4278 C CA . LEU A 1 545 ? 10.342 87.368 33.697 1.00 17.94 567 LEU A CA 1
ATOM 4279 C C . LEU A 1 545 ? 11.088 88.540 33.073 1.00 18.81 567 LEU A C 1
ATOM 4280 O O . LEU A 1 545 ? 11.574 89.423 33.789 1.00 24.98 567 LEU A O 1
ATOM 4285 N N . TRP A 1 546 ? 11.169 88.563 31.744 1.00 18.97 568 TRP A N 1
ATOM 4286 C CA . TRP A 1 546 ? 11.809 89.668 31.035 1.00 20.80 568 TRP A CA 1
ATOM 4287 C C . TRP A 1 546 ? 10.872 90.861 30.886 1.00 19.28 568 TRP A C 1
ATOM 4288 O O . TRP A 1 546 ? 11.313 92.011 30.989 1.00 21.83 568 TRP A O 1
ATOM 4299 N N . GLY A 1 547 ? 9.584 90.613 30.637 1.00 22.39 569 GLY A N 1
ATOM 4300 C CA . GLY A 1 547 ? 8.663 91.644 30.211 1.00 22.18 569 GLY A CA 1
ATOM 4301 C C . GLY A 1 547 ? 7.882 92.271 31.353 1.00 27.00 569 GLY A C 1
ATOM 4302 O O . GLY A 1 547 ? 8.182 92.093 32.536 1.00 20.15 569 GLY A O 1
ATOM 4303 N N . THR A 1 548 ? 6.850 93.026 30.975 1.00 26.73 570 THR A N 1
ATOM 4304 C CA . THR A 1 548 ? 6.046 93.774 31.930 1.00 25.52 570 THR A CA 1
ATOM 4305 C C . THR A 1 548 ? 5.090 92.845 32.685 1.00 28.96 570 THR A C 1
ATOM 4306 O O . THR A 1 548 ? 5.059 91.625 32.482 1.00 28.21 570 THR A O 1
ATOM 4310 N N . ALA A 1 549 ? 4.288 93.438 33.572 1.00 21.63 571 ALA A N 1
ATOM 4311 C CA . ALA A 1 549 ? 3.339 92.672 34.369 1.00 28.74 571 ALA A CA 1
ATOM 4312 C C . ALA A 1 549 ? 2.144 92.174 33.563 1.00 25.80 571 ALA A C 1
ATOM 4313 O O . ALA A 1 549 ? 1.409 91.311 34.051 1.00 33.69 571 ALA A O 1
ATOM 4315 N N . LYS A 1 550 ? 1.929 92.684 32.356 1.00 27.84 572 LYS A N 1
ATOM 4316 C CA . LYS A 1 550 ? 0.812 92.278 31.517 1.00 28.20 572 LYS A CA 1
ATOM 4317 C C . LYS A 1 550 ? 1.323 91.546 30.285 1.00 31.39 572 LYS A C 1
ATOM 4318 O O . LYS A 1 550 ? 2.287 91.984 29.650 1.00 33.89 572 LYS A O 1
ATOM 4324 N N . ALA A 1 551 ? 0.671 90.436 29.949 1.00 30.00 573 ALA A N 1
ATOM 4325 C CA . ALA A 1 551 ? 1.019 89.722 28.730 1.00 31.66 573 ALA A CA 1
ATOM 4326 C C . ALA A 1 551 ? 0.671 90.576 27.513 1.00 36.72 573 ALA A C 1
ATOM 4327 O O . ALA A 1 551 ? -0.335 91.292 27.525 1.00 35.15 573 ALA A O 1
ATOM 4329 N N . PRO A 1 552 ? 1.483 90.529 26.452 1.00 36.08 574 PRO A N 1
ATOM 4330 C CA . PRO A 1 552 ? 1.219 91.373 25.277 1.00 37.93 574 PRO A CA 1
ATOM 4331 C C . PRO A 1 552 ? 0.100 90.868 24.385 1.00 39.17 574 PRO A C 1
ATOM 4332 O O . PRO A 1 552 ? -0.382 91.632 23.537 1.00 35.72 574 PRO A O 1
ATOM 4336 N N . ASP A 1 553 ? -0.326 89.618 24.548 1.00 32.21 575 ASP A N 1
ATOM 4337 C CA . ASP A 1 553 ? -1.302 88.998 23.664 1.00 30.99 575 ASP A CA 1
ATOM 4338 C C . ASP A 1 553 ? -2.062 87.940 24.455 1.00 33.14 575 ASP A C 1
ATOM 4339 O O . ASP A 1 553 ? -1.772 87.687 25.627 1.00 33.43 575 ASP A O 1
ATOM 4344 N N . THR A 1 554 ? -3.040 87.313 23.808 1.00 35.32 576 THR A N 1
ATOM 4345 C CA . THR A 1 554 ? -3.681 86.163 24.425 1.00 32.16 576 THR A CA 1
ATOM 4346 C C . THR A 1 554 ? -2.738 84.963 24.387 1.00 29.57 576 THR A C 1
ATOM 4347 O O . THR A 1 554 ? -1.799 84.903 23.589 1.00 28.13 576 THR A O 1
ATOM 4351 N N . PHE A 1 555 ? -2.992 84.002 25.278 1.00 31.08 577 PHE A N 1
ATOM 4352 C CA . PHE A 1 555 ? -2.185 82.784 25.301 1.00 30.85 577 PHE A CA 1
ATOM 4353 C C . PHE A 1 555 ? -2.187 82.088 23.943 1.00 29.84 577 PHE A C 1
ATOM 4354 O O . PHE A 1 555 ? -1.147 81.598 23.482 1.00 28.73 577 PHE A O 1
ATOM 4362 N N . GLU A 1 556 ? -3.347 82.048 23.283 1.00 33.48 578 GLU A N 1
ATOM 4363 C CA . GLU A 1 556 ? -3.454 81.365 21.997 1.00 32.18 578 GLU A CA 1
ATOM 4364 C C . GLU A 1 556 ? -2.609 82.054 20.928 1.00 33.19 578 GLU A C 1
ATOM 4365 O O . GLU A 1 556 ? -1.895 81.388 20.163 1.00 31.94 578 GLU A O 1
ATOM 4371 N N . GLN A 1 557 ? -2.675 83.387 20.862 1.00 32.80 579 GLN A N 1
ATOM 4372 C CA . GLN A 1 557 ? -1.806 84.131 19.957 1.00 33.03 579 GLN A CA 1
ATOM 4373 C C . GLN A 1 557 ? -0.342 83.909 20.307 1.00 29.76 579 GLN A C 1
ATOM 4374 O O . GLN A 1 557 ? 0.512 83.782 19.418 1.00 29.59 579 GLN A O 1
ATOM 4380 N N . HIS A 1 558 ? -0.036 83.857 21.606 1.00 28.70 580 HIS A N 1
ATOM 4381 C CA . HIS A 1 558 ? 1.332 83.607 22.040 1.00 27.38 580 HIS A CA 1
ATOM 4382 C C . HIS A 1 558 ? 1.852 82.289 21.484 1.00 25.63 580 HIS A C 1
ATOM 4383 O O . HIS A 1 558 ? 2.968 82.224 20.959 1.00 26.26 580 HIS A O 1
ATOM 4390 N N . ARG A 1 559 ? 1.061 81.219 21.599 1.00 26.72 581 ARG A N 1
ATOM 4391 C CA . ARG A 1 559 ? 1.539 79.913 21.151 1.00 26.80 581 ARG A CA 1
ATOM 4392 C C . ARG A 1 559 ? 1.594 79.821 19.627 1.00 28.32 581 ARG A C 1
ATOM 4393 O O . ARG A 1 559 ? 2.488 79.159 19.077 1.00 27.57 581 ARG A O 1
ATOM 4401 N N . GLU A 1 560 ? 0.668 80.481 18.927 1.00 27.84 582 GLU A N 1
ATOM 4402 C CA . GLU A 1 560 ? 0.831 80.631 17.481 1.00 31.86 582 GLU A CA 1
ATOM 4403 C C . GLU A 1 560 ? 2.194 81.234 17.146 1.00 28.16 582 GLU A C 1
ATOM 4404 O O . GLU A 1 560 ? 2.924 80.732 16.275 1.00 29.34 582 GLU A O 1
ATOM 4410 N N . LEU A 1 561 ? 2.559 82.310 17.851 1.00 28.79 583 LEU A N 1
ATOM 4411 C CA . LEU A 1 561 ? 3.852 82.951 17.619 1.00 26.29 583 LEU A CA 1
ATOM 4412 C C . LEU A 1 561 ? 5.006 82.018 17.975 1.00 27.50 583 LEU A C 1
ATOM 4413 O O . LEU A 1 561 ? 6.029 81.991 17.279 1.00 26.74 583 LEU A O 1
ATOM 4418 N N . VAL A 1 562 ? 4.868 81.260 19.070 1.00 25.68 584 VAL A N 1
ATOM 4419 C CA . VAL A 1 562 ? 5.886 80.274 19.431 1.00 23.80 584 VAL A CA 1
ATOM 4420 C C . VAL A 1 562 ? 6.150 79.350 18.257 1.00 25.10 584 VAL A C 1
ATOM 4421 O O . VAL A 1 562 ? 7.301 79.085 17.889 1.00 26.83 584 VAL A O 1
ATOM 4425 N N . SER A 1 563 ? 5.074 78.840 17.657 1.00 27.81 585 SER A N 1
ATOM 4426 C CA . SER A 1 563 ? 5.229 77.928 16.528 1.00 31.32 585 SER A CA 1
ATOM 4427 C C . SER A 1 563 ? 5.886 78.622 15.337 1.00 29.96 585 SER A C 1
ATOM 4428 O O . SER A 1 563 ? 6.737 78.033 14.660 1.00 29.57 585 SER A O 1
ATOM 4431 N N . SER A 1 564 ? 5.511 79.876 15.067 1.00 26.64 586 SER A N 1
ATOM 4432 C CA A SER A 1 564 ? 6.089 80.580 13.925 0.50 30.80 586 SER A CA 1
ATOM 4433 C CA B SER A 1 564 ? 6.089 80.582 13.925 0.50 30.80 586 SER A CA 1
ATOM 4434 C C . SER A 1 564 ? 7.581 80.838 14.117 1.00 33.10 586 SER A C 1
ATOM 4435 O O . SER A 1 564 ? 8.353 80.797 13.152 1.00 25.90 586 SER A O 1
ATOM 4440 N N . ILE A 1 565 ? 8.008 81.106 15.354 1.00 26.52 587 ILE A N 1
ATOM 4441 C CA . ILE A 1 565 ? 9.410 81.423 15.619 1.00 23.45 587 ILE A CA 1
ATOM 4442 C C . ILE A 1 565 ? 10.272 80.161 15.625 1.00 25.09 587 ILE A C 1
ATOM 4443 O O . ILE A 1 565 ? 11.404 80.165 15.125 1.00 24.39 587 ILE A O 1
ATOM 4448 N N . GLY A 1 566 ? 9.768 79.073 16.198 1.00 24.15 588 GLY A N 1
ATOM 4449 C CA . GLY A 1 566 ? 10.454 77.800 16.124 1.00 24.02 588 GLY A CA 1
ATOM 4450 C C . GLY A 1 566 ? 11.476 77.579 17.221 1.00 26.71 588 GLY A C 1
ATOM 4451 O O . GLY A 1 566 ? 11.601 78.337 18.192 1.00 23.22 588 GLY A O 1
ATOM 4452 N N . ASN A 1 567 ? 12.225 76.491 17.046 1.00 24.98 589 ASN A N 1
ATOM 4453 C CA . ASN A 1 567 ? 13.230 76.073 18.013 1.00 28.61 589 ASN A CA 1
ATOM 4454 C C . ASN A 1 567 ? 14.452 76.987 17.947 1.00 24.76 589 ASN A C 1
ATOM 4455 O O . ASN A 1 567 ? 14.650 77.740 16.988 1.00 20.47 589 ASN A O 1
ATOM 4460 N N . ALA A 1 568 ? 15.282 76.905 18.982 1.00 22.26 590 ALA A N 1
ATOM 4461 C CA . ALA A 1 568 ? 16.511 77.685 19.004 1.00 25.85 590 ALA A CA 1
ATOM 4462 C C . ALA A 1 568 ? 17.381 77.319 17.803 1.00 23.14 590 ALA A C 1
ATOM 4463 O O . ALA A 1 568 ? 17.382 76.158 17.366 1.00 23.90 590 ALA A O 1
ATOM 4465 N N . PRO A 1 569 ? 18.113 78.278 17.234 1.00 26.34 591 PRO A N 1
ATOM 4466 C CA . PRO A 1 569 ? 18.992 77.969 16.102 1.00 23.63 591 PRO A CA 1
ATOM 4467 C C . PRO A 1 569 ? 19.932 76.819 16.433 1.00 23.75 591 PRO A C 1
ATOM 4468 O O . PRO A 1 569 ? 20.391 76.677 17.567 1.00 24.48 591 PRO A O 1
ATOM 4472 N N . ARG A 1 570 ? 20.192 75.981 15.429 1.00 24.37 592 ARG A N 1
ATOM 4473 C CA . ARG A 1 570 ? 21.119 74.856 15.541 1.00 27.05 592 ARG A CA 1
ATOM 4474 C C . ARG A 1 570 ? 20.738 73.910 16.679 1.00 26.02 592 ARG A C 1
ATOM 4475 O O . ARG A 1 570 ? 21.600 73.261 17.280 1.00 26.88 592 ARG A O 1
ATOM 4483 N N . THR A 1 571 ? 19.444 73.816 16.972 1.00 23.93 593 THR A N 1
ATOM 4484 C CA . THR A 1 571 ? 18.940 72.977 18.055 1.00 26.78 593 THR A CA 1
ATOM 4485 C C . THR A 1 571 ? 17.805 72.127 17.505 1.00 27.21 593 THR A C 1
ATOM 4486 O O . THR A 1 571 ? 16.885 72.651 16.869 1.00 27.48 593 THR A O 1
ATOM 4490 N N . ASN A 1 572 ? 17.888 70.818 17.729 1.00 23.62 594 ASN A N 1
ATOM 4491 C CA . ASN A 1 572 ? 16.966 69.839 17.153 1.00 24.05 594 ASN A CA 1
ATOM 4492 C C . ASN A 1 572 ? 16.521 68.906 18.275 1.00 26.60 594 ASN A C 1
ATOM 4493 O O . ASN A 1 572 ? 16.890 67.724 18.311 1.00 24.63 594 ASN A O 1
ATOM 4498 N N . PRO A 1 573 ? 15.719 69.415 19.216 1.00 24.02 595 PRO A N 1
ATOM 4499 C CA . PRO A 1 573 ? 15.465 68.648 20.447 1.00 25.86 595 PRO A CA 1
ATOM 4500 C C . PRO A 1 573 ? 14.618 67.411 20.233 1.00 28.10 595 PRO A C 1
ATOM 4501 O O . PRO A 1 573 ? 14.726 66.463 21.021 1.00 27.50 595 PRO A O 1
ATOM 4505 N N . LEU A 1 574 ? 13.779 67.384 19.201 1.00 27.78 596 LEU A N 1
ATOM 4506 C CA . LEU A 1 574 ? 12.966 66.214 18.909 1.00 24.09 596 LEU A CA 1
ATOM 4507 C C . LEU A 1 574 ? 13.632 65.268 17.912 1.00 19.59 596 LEU A C 1
ATOM 4508 O O . LEU A 1 574 ? 13.007 64.284 17.506 1.00 20.97 596 LEU A O 1
ATOM 4513 N N . HIS A 1 575 ? 14.887 65.539 17.534 1.00 20.98 597 HIS A N 1
ATOM 4514 C CA . HIS A 1 575 ? 15.692 64.650 16.685 1.00 21.73 597 HIS A CA 1
ATOM 4515 C C . HIS A 1 575 ? 14.998 64.341 15.361 1.00 22.85 597 HIS A C 1
ATOM 4516 O O . HIS A 1 575 ? 14.989 63.200 14.895 1.00 22.59 597 HIS A O 1
ATOM 4523 N N . LYS A 1 576 ? 14.415 65.362 14.747 1.00 23.05 598 LYS A N 1
ATOM 4524 C CA . LYS A 1 576 ? 13.762 65.173 13.462 1.00 24.09 598 LYS A CA 1
ATOM 4525 C C . LYS A 1 576 ? 14.782 65.241 12.333 1.00 25.73 598 LYS A C 1
ATOM 4526 O O . LYS A 1 576 ? 15.813 65.912 12.439 1.00 23.73 598 LYS A O 1
ATOM 4532 N N . TRP A 1 577 ? 14.491 64.528 11.248 1.00 28.94 599 TRP A N 1
ATOM 4533 C CA . TRP A 1 577 ? 15.287 64.661 10.033 1.00 30.47 599 TRP A CA 1
ATOM 4534 C C . TRP A 1 577 ? 14.815 65.854 9.209 1.00 35.04 599 TRP A C 1
ATOM 4535 O O . TRP A 1 577 ? 13.652 66.261 9.278 1.00 37.72 599 TRP A O 1
ATOM 4546 N N . LYS A 1 578 ? 15.742 66.410 8.420 1.00 40.63 600 LYS A N 1
ATOM 4547 C CA . LYS A 1 578 ? 15.434 67.573 7.587 1.00 47.16 600 LYS A CA 1
ATOM 4548 C C . LYS A 1 578 ? 14.295 67.282 6.616 1.00 50.08 600 LYS A C 1
ATOM 4549 O O . LYS A 1 578 ? 13.427 68.134 6.391 1.00 49.54 600 LYS A O 1
ATOM 4555 N N . ASP A 1 579 ? 14.300 66.100 6.006 1.00 51.32 601 ASP A N 1
ATOM 4556 C CA . ASP A 1 579 ? 13.226 65.663 5.129 1.00 52.27 601 ASP A CA 1
ATOM 4557 C C . ASP A 1 579 ? 12.842 64.237 5.495 1.00 52.76 601 ASP A C 1
ATOM 4558 O O . ASP A 1 579 ? 13.641 63.479 6.050 1.00 50.87 601 ASP A O 1
ATOM 4563 N N . SER A 1 580 ? 11.601 63.874 5.177 1.00 54.91 602 SER A N 1
ATOM 4564 C CA . SER A 1 580 ? 11.079 62.570 5.565 1.00 48.36 602 SER A CA 1
ATOM 4565 C C . SER A 1 580 ? 11.463 61.486 4.566 1.00 46.67 602 SER A C 1
ATOM 4566 O O . SER A 1 580 ? 10.722 60.514 4.384 1.00 47.90 602 SER A O 1
ATOM 4569 N N . GLN A 1 581 ? 12.621 61.633 3.925 1.00 42.96 603 GLN A N 1
ATOM 4570 C CA . GLN A 1 581 ? 13.040 60.628 2.959 1.00 40.23 603 GLN A CA 1
ATOM 4571 C C . GLN A 1 581 ? 13.584 59.400 3.683 1.00 36.86 603 GLN A C 1
ATOM 4572 O O . GLN A 1 581 ? 14.338 59.534 4.651 1.00 34.56 603 GLN A O 1
ATOM 4578 N N . PRO A 1 582 ? 13.221 58.201 3.236 1.00 39.65 604 PRO A N 1
ATOM 4579 C CA . PRO A 1 582 ? 13.688 56.988 3.910 1.00 35.66 604 PRO A CA 1
ATOM 4580 C C . PRO A 1 582 ? 15.164 56.740 3.645 1.00 37.39 604 PRO A C 1
ATOM 4581 O O . PRO A 1 582 ? 15.791 57.335 2.766 1.00 37.53 604 PRO A O 1
ATOM 4585 N N . LEU A 1 583 ? 15.717 55.837 4.443 1.00 33.99 605 LEU A N 1
ATOM 4586 C CA . LEU A 1 583 ? 17.089 55.377 4.307 1.00 38.70 605 LEU A CA 1
ATOM 4587 C C . LEU A 1 583 ? 17.063 53.872 4.100 1.00 35.84 605 LEU A C 1
ATOM 4588 O O . LEU A 1 583 ? 16.449 53.151 4.890 1.00 32.73 605 LEU A O 1
ATOM 4593 N N . THR A 1 584 ? 17.701 53.403 3.032 1.00 37.72 606 THR A N 1
ATOM 4594 C CA . THR A 1 584 ? 17.816 51.977 2.755 1.00 37.67 606 THR A CA 1
ATOM 4595 C C . THR A 1 584 ? 19.289 51.621 2.621 1.00 37.55 606 THR A C 1
ATOM 4596 O O . THR A 1 584 ? 20.048 52.336 1.957 1.00 37.66 606 THR A O 1
ATOM 4600 N N . VAL A 1 585 ? 19.693 50.532 3.270 1.00 38.89 607 VAL A N 1
ATOM 4601 C CA . VAL A 1 585 ? 21.074 50.070 3.261 1.00 40.72 607 VAL A CA 1
ATOM 4602 C C . VAL A 1 585 ? 21.080 48.568 3.018 1.00 47.30 607 VAL A C 1
ATOM 4603 O O . VAL A 1 585 ? 20.397 47.818 3.724 1.00 43.51 607 VAL A O 1
ATOM 4607 N N . LYS A 1 586 ? 21.841 48.132 2.013 1.00 51.01 608 LYS A N 1
ATOM 4608 C CA . LYS A 1 586 ? 22.160 46.722 1.846 1.00 46.36 608 LYS A CA 1
ATOM 4609 C C . LYS A 1 586 ? 23.569 46.514 2.382 1.00 43.72 608 LYS A C 1
ATOM 4610 O O . LYS A 1 586 ? 24.544 46.867 1.702 1.00 53.68 608 LYS A O 1
ATOM 4616 N N . PRO A 1 587 ? 23.736 45.980 3.589 1.00 43.85 609 PRO A N 1
ATOM 4617 C CA . PRO A 1 587 ? 25.074 45.930 4.193 1.00 46.56 609 PRO A CA 1
ATOM 4618 C C . PRO A 1 587 ? 25.972 44.927 3.488 1.00 51.57 609 PRO A C 1
ATOM 4619 O O . PRO A 1 587 ? 25.551 43.819 3.149 1.00 49.21 609 PRO A O 1
ATOM 4623 N N . SER A 1 588 ? 27.227 45.327 3.277 1.00 55.01 610 SER A N 1
ATOM 4624 C CA . SER A 1 588 ? 28.217 44.449 2.662 1.00 59.50 610 SER A CA 1
ATOM 4625 C C . SER A 1 588 ? 28.977 43.626 3.696 1.00 60.36 610 SER A C 1
ATOM 4626 O O . SER A 1 588 ? 29.290 42.456 3.446 1.00 63.64 610 SER A O 1
ATOM 4629 N N . SER A 1 589 ? 29.277 44.214 4.852 1.00 49.94 611 SER A N 1
ATOM 4630 C CA . SER A 1 589 ? 29.988 43.515 5.912 1.00 51.87 611 SER A CA 1
ATOM 4631 C C . SER A 1 589 ? 29.819 44.295 7.208 1.00 45.90 611 SER A C 1
ATOM 4632 O O . SER A 1 589 ? 29.706 45.523 7.198 1.00 48.31 611 SER A O 1
ATOM 4635 N N . LEU A 1 590 ? 29.813 43.566 8.321 1.00 43.11 612 LEU A N 1
ATOM 4636 C CA . LEU A 1 590 ? 29.638 44.186 9.627 1.00 38.80 612 LEU A CA 1
ATOM 4637 C C . LEU A 1 590 ? 30.970 44.294 10.362 1.00 41.13 612 LEU A C 1
ATOM 4638 O O . LEU A 1 590 ? 31.813 43.398 10.251 1.00 41.89 612 LEU A O 1
ATOM 4643 N N . PRO A 1 591 ? 31.204 45.375 11.122 1.00 42.71 613 PRO A N 1
ATOM 4644 C CA . PRO A 1 591 ? 30.290 46.517 11.249 1.00 40.38 613 PRO A CA 1
ATOM 4645 C C . PRO A 1 591 ? 30.290 47.414 10.015 1.00 43.34 613 PRO A C 1
ATOM 4646 O O . PRO A 1 591 ? 31.256 47.430 9.251 1.00 47.65 613 PRO A O 1
ATOM 4650 N N . GLN A 1 592 ? 29.198 48.145 9.821 1.00 40.84 614 GLN A N 1
ATOM 4651 C CA . GLN A 1 592 ? 29.045 49.043 8.689 1.00 39.82 614 GLN A CA 1
ATOM 4652 C C . GLN A 1 592 ? 28.761 50.449 9.193 1.00 44.83 614 GLN A C 1
ATOM 4653 O O . GLN A 1 592 ? 27.832 50.658 9.983 1.00 34.64 614 GLN A O 1
ATOM 4659 N N . LYS A 1 593 ? 29.563 51.404 8.737 1.00 40.05 615 LYS A N 1
ATOM 4660 C CA . LYS A 1 593 ? 29.375 52.792 9.123 1.00 38.01 615 LYS A CA 1
ATOM 4661 C C . LYS A 1 593 ? 28.197 53.375 8.354 1.00 42.27 615 LYS A C 1
ATOM 4662 O O . LYS A 1 593 ? 28.112 53.236 7.129 1.00 40.97 615 LYS A O 1
ATOM 4668 N N . LEU A 1 594 ? 27.274 54.005 9.080 1.00 37.85 616 LEU A N 1
ATOM 4669 C CA . LEU A 1 594 ? 26.106 54.648 8.490 1.00 38.48 616 LEU A CA 1
ATOM 4670 C C . LEU A 1 594 ? 26.230 56.163 8.448 1.00 39.37 616 LEU A C 1
ATOM 4671 O O . LEU A 1 594 ? 25.906 56.777 7.428 1.00 39.94 616 LEU A O 1
ATOM 4676 N N . ASP A 1 595 ? 26.691 56.771 9.541 1.00 39.05 617 ASP A N 1
ATOM 4677 C CA . ASP A 1 595 ? 26.901 58.214 9.628 1.00 44.98 617 ASP A CA 1
ATOM 4678 C C . ASP A 1 595 ? 25.639 58.985 9.245 1.00 39.51 617 ASP A C 1
ATOM 4679 O O . ASP A 1 595 ? 25.675 59.946 8.477 1.00 36.68 617 ASP A O 1
ATOM 4684 N N . LYS A 1 596 ? 24.503 58.536 9.782 1.00 32.38 618 LYS A N 1
ATOM 4685 C CA . LYS A 1 596 ? 23.248 59.253 9.630 1.00 34.50 618 LYS A CA 1
ATOM 4686 C C . LYS A 1 596 ? 22.829 59.864 10.965 1.00 33.77 618 LYS A C 1
ATOM 4687 O O . LYS A 1 596 ? 23.201 59.353 12.027 1.00 30.95 618 LYS A O 1
ATOM 4693 N N . PRO A 1 597 ? 22.078 60.965 10.951 1.00 31.36 619 PRO A N 1
ATOM 4694 C CA . PRO A 1 597 ? 21.630 61.559 12.217 1.00 27.51 619 PRO A CA 1
ATOM 4695 C C . PRO A 1 597 ? 20.633 60.659 12.935 1.00 30.77 619 PRO A C 1
ATOM 4696 O O . PRO A 1 597 ? 19.866 59.917 12.314 1.00 26.90 619 PRO A O 1
ATOM 4700 N N . ALA A 1 598 ? 20.664 60.724 14.265 1.00 25.80 620 ALA A N 1
ATOM 4701 C CA . ALA A 1 598 ? 19.700 59.982 15.066 1.00 24.42 620 ALA A CA 1
ATOM 4702 C C . ALA A 1 598 ? 18.286 60.441 14.733 1.00 27.28 620 ALA A C 1
ATOM 4703 O O . ALA A 1 598 ? 18.062 61.578 14.309 1.00 28.41 620 ALA A O 1
ATOM 4705 N N . LEU A 1 599 ? 17.320 59.543 14.913 1.00 23.79 621 LEU A N 1
ATOM 4706 C CA . LEU A 1 599 ? 15.953 59.802 14.476 1.00 24.49 621 LEU A CA 1
ATOM 4707 C C . LEU A 1 599 ? 14.993 59.622 15.644 1.00 25.48 621 LEU A C 1
ATOM 4708 O O . LEU A 1 599 ? 14.882 58.524 16.196 1.00 21.60 621 LEU A O 1
ATOM 4713 N N . GLY A 1 600 ? 14.301 60.702 16.022 1.00 23.00 622 GLY A N 1
ATOM 4714 C CA . GLY A 1 600 ? 13.256 60.609 17.020 1.00 21.92 622 GLY A CA 1
ATOM 4715 C C . GLY A 1 600 ? 11.952 60.137 16.419 1.00 23.12 622 GLY A C 1
ATOM 4716 O O . GLY A 1 600 ? 11.774 60.071 15.192 1.00 24.75 622 GLY A O 1
ATOM 4717 N N . PRO A 1 601 ? 10.998 59.802 17.291 1.00 23.31 623 PRO A N 1
ATOM 4718 C CA . PRO A 1 601 ? 9.676 59.375 16.805 1.00 24.23 623 PRO A CA 1
ATOM 4719 C C . PRO A 1 601 ? 9.032 60.452 15.935 1.00 29.28 623 PRO A C 1
ATOM 4720 O O . PRO A 1 601 ? 9.321 61.642 16.074 1.00 27.60 623 PRO A O 1
ATOM 4724 N N . ASN A 1 602 ? 8.161 60.033 15.015 1.00 26.38 624 ASN A N 1
ATOM 4725 C CA . ASN A 1 602 ? 7.788 58.640 14.802 1.00 26.54 624 ASN A CA 1
ATOM 4726 C C . ASN A 1 602 ? 8.639 58.019 13.709 1.00 24.32 624 ASN A C 1
ATOM 4727 O O . ASN A 1 602 ? 8.999 58.687 12.730 1.00 24.26 624 ASN A O 1
ATOM 4732 N N . TYR A 1 603 ? 8.952 56.735 13.857 1.00 26.12 625 TYR A N 1
ATOM 4733 C CA . TYR A 1 603 ? 9.729 56.065 12.824 1.00 24.80 625 TYR A CA 1
ATOM 4734 C C . TYR A 1 603 ? 9.384 54.585 12.798 1.00 23.26 625 TYR A C 1
ATOM 4735 O O . TYR A 1 603 ? 8.842 54.035 13.759 1.00 25.12 625 TYR A O 1
ATOM 4744 N N . ARG A 1 604 ? 9.723 53.942 11.678 1.00 21.49 626 ARG A N 1
ATOM 4745 C CA . ARG A 1 604 ? 9.712 52.485 11.581 1.00 27.89 626 ARG A CA 1
ATOM 4746 C C . ARG A 1 604 ? 11.051 52.026 11.026 1.00 27.59 626 ARG A C 1
ATOM 4747 O O . ARG A 1 604 ? 11.465 52.463 9.948 1.00 29.35 626 ARG A O 1
ATOM 4755 N N . LEU A 1 605 ? 11.722 51.158 11.769 1.00 27.69 627 LEU A N 1
ATOM 4756 C CA . LEU A 1 605 ? 12.940 50.502 11.331 1.00 29.82 627 LEU A CA 1
ATOM 4757 C C . LEU A 1 605 ? 12.582 49.076 10.940 1.00 28.07 627 LEU A C 1
ATOM 4758 O O . LEU A 1 605 ? 11.937 48.366 11.713 1.00 23.39 627 LEU A O 1
ATOM 4763 N N . THR A 1 606 ? 12.956 48.673 9.732 1.00 31.34 628 THR A N 1
ATOM 4764 C CA . THR A 1 606 ? 12.725 47.311 9.269 1.00 28.96 628 THR A CA 1
ATOM 4765 C C . THR A 1 606 ? 14.061 46.702 8.883 1.00 28.89 628 THR A C 1
ATOM 4766 O O . THR A 1 606 ? 14.842 47.318 8.149 1.00 34.28 628 THR A O 1
ATOM 4783 N N . GLU A 1 608 ? 16.008 42.827 7.753 1.00 29.85 630 GLU A N 1
ATOM 4784 C CA . GLU A 1 608 ? 16.068 41.397 7.483 1.00 32.02 630 GLU A CA 1
ATOM 4785 C C . GLU A 1 608 ? 17.436 40.946 7.973 1.00 26.07 630 GLU A C 1
ATOM 4786 O O . GLU A 1 608 ? 18.463 41.393 7.454 1.00 29.80 630 GLU A O 1
ATOM 4792 N N . LEU A 1 609 ? 17.456 40.100 8.998 1.00 32.31 631 LEU A N 1
ATOM 4793 C CA . LEU A 1 609 ? 18.718 39.700 9.597 1.00 33.15 631 LEU A CA 1
ATOM 4794 C C . LEU A 1 609 ? 18.654 38.241 10.018 1.00 29.20 631 LEU A C 1
ATOM 4795 O O . LEU A 1 609 ? 17.608 37.586 9.958 1.00 29.72 631 LEU A O 1
ATOM 4800 N N . GLU A 1 610 ? 19.805 37.746 10.459 1.00 32.64 632 GLU A N 1
ATOM 4801 C CA . GLU A 1 610 ? 19.916 36.4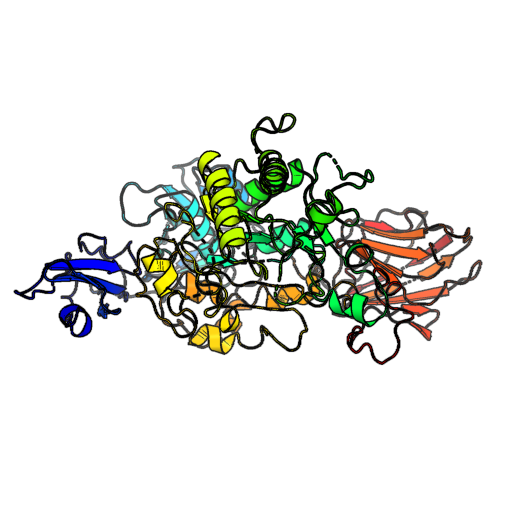09 11.028 1.00 30.85 632 GLU A CA 1
ATOM 4802 C C . GLU A 1 610 ? 20.978 36.456 12.111 1.00 31.40 632 GLU A C 1
ATOM 4803 O O . GLU A 1 610 ? 22.133 36.782 11.829 1.00 33.66 632 GLU A O 1
ATOM 4809 N N . LEU A 1 611 ? 20.585 36.154 13.341 1.00 34.30 633 LEU A N 1
ATOM 4810 C CA . LEU A 1 611 ? 21.542 35.998 14.427 1.00 34.56 633 LEU A CA 1
ATOM 4811 C C . LEU A 1 611 ? 22.186 34.624 14.293 1.00 27.10 633 LEU A C 1
ATOM 4812 O O . LEU A 1 611 ? 21.478 33.612 14.276 1.00 31.97 633 LEU A O 1
ATOM 4817 N N . THR A 1 612 ? 23.516 34.580 14.164 1.00 26.89 634 THR A N 1
ATOM 4818 C CA . THR A 1 612 ? 24.196 33.313 13.889 1.00 28.00 634 THR A CA 1
ATOM 4819 C C . THR A 1 612 ? 24.895 32.716 15.108 1.00 37.35 634 THR A C 1
ATOM 4820 O O . THR A 1 612 ? 25.312 31.552 15.054 1.00 32.72 634 THR A O 1
ATOM 4824 N N . ALA A 1 613 ? 25.012 33.463 16.204 1.00 34.69 635 ALA A N 1
ATOM 4825 C CA . ALA A 1 613 ? 25.635 32.964 17.423 1.00 35.49 635 ALA A CA 1
ATOM 4826 C C . ALA A 1 613 ? 25.258 33.891 18.570 1.00 37.20 635 ALA A C 1
ATOM 4827 O O . ALA A 1 613 ? 25.247 35.113 18.403 1.00 35.83 635 ALA A O 1
ATOM 4829 N N . ALA A 1 614 ? 24.945 33.305 19.726 1.00 36.77 636 ALA A N 1
ATOM 4830 C CA . ALA A 1 614 ? 24.489 34.056 20.898 1.00 40.10 636 ALA A CA 1
ATOM 4831 C C . ALA A 1 614 ? 25.169 33.517 22.150 1.00 35.58 636 ALA A C 1
ATOM 4832 O O . ALA A 1 614 ? 24.531 32.887 23.002 1.00 32.82 636 ALA A O 1
ATOM 4834 N N . PRO A 1 615 ? 26.475 33.756 22.297 1.00 32.28 637 PRO A N 1
ATOM 4835 C CA . PRO A 1 615 ? 27.165 33.308 23.511 1.00 39.75 637 PRO A CA 1
ATOM 4836 C C . PRO A 1 615 ? 26.517 33.911 24.747 1.00 44.37 637 PRO A C 1
ATOM 4837 O O . PRO A 1 615 ? 26.184 35.098 24.780 1.00 38.90 637 PRO A O 1
ATOM 4841 N N . GLU A 1 616 ? 26.332 33.063 25.757 1.00 42.36 638 GLU A N 1
ATOM 4842 C CA . GLU A 1 616 ? 25.572 33.421 26.947 1.00 42.73 638 GLU A CA 1
ATOM 4843 C C . GLU A 1 616 ? 26.153 34.650 27.631 1.00 37.61 638 GLU A C 1
ATOM 4844 O O . GLU A 1 616 ? 27.372 34.832 27.693 1.00 42.60 638 GLU A O 1
ATOM 4850 N N . GLY A 1 617 ? 25.263 35.509 28.128 1.00 46.20 639 GLY A N 1
ATOM 4851 C CA . GLY A 1 617 ? 25.653 36.665 28.912 1.00 36.98 639 GLY A CA 1
ATOM 4852 C C . GLY A 1 617 ? 26.462 37.711 28.171 1.00 43.72 639 GLY A C 1
ATOM 4853 O O . GLY A 1 617 ? 27.057 38.591 28.803 1.00 41.74 639 GLY A O 1
ATOM 4854 N N . LYS A 1 618 ? 26.493 37.643 26.842 1.00 37.95 640 LYS A N 1
ATOM 4855 C CA . LYS A 1 618 ? 27.282 38.560 26.029 1.00 40.65 640 LYS A CA 1
ATOM 4856 C C . LYS A 1 618 ? 26.361 39.528 25.295 1.00 37.86 640 LYS A C 1
ATOM 4857 O O . LYS A 1 618 ? 25.424 39.107 24.609 1.00 34.31 640 LYS A O 1
ATOM 4863 N N . GLU A 1 619 ? 26.636 40.819 25.440 1.00 38.27 641 GLU A N 1
ATOM 4864 C CA . GLU A 1 619 ? 25.834 41.850 24.799 1.00 32.73 641 GLU A CA 1
ATOM 4865 C C . GLU A 1 619 ? 26.209 41.969 23.327 1.00 30.56 641 GLU A C 1
ATOM 4866 O O . GLU A 1 619 ? 27.389 41.909 22.970 1.00 36.14 641 GLU A O 1
ATOM 4872 N N . GLN A 1 620 ? 25.201 42.142 22.470 1.00 29.30 642 GLN A N 1
ATOM 4873 C CA . GLN A 1 620 ? 25.419 42.314 21.036 1.00 25.14 642 GLN A CA 1
ATOM 4874 C C . GLN A 1 620 ? 24.754 43.596 20.563 1.00 28.11 642 GLN A C 1
ATOM 4875 O O . GLN A 1 620 ? 23.523 43.706 20.584 1.00 26.22 642 GLN A O 1
ATOM 4881 N N . VAL A 1 621 ? 25.563 44.547 20.112 1.00 24.31 643 VAL A N 1
ATOM 4882 C CA . VAL A 1 621 ? 25.076 45.857 19.695 1.00 24.70 643 VAL A CA 1
ATOM 4883 C C . VAL A 1 621 ? 24.784 45.820 18.199 1.00 30.15 643 VAL A C 1
ATOM 4884 O O . VAL A 1 621 ? 25.667 45.520 17.388 1.00 28.14 643 VAL A O 1
ATOM 4888 N N . LEU A 1 622 ? 23.540 46.128 17.837 1.00 26.87 644 LEU A N 1
ATOM 4889 C CA . LEU A 1 622 ? 23.095 46.138 16.450 1.00 28.20 644 LEU A CA 1
ATOM 4890 C C . LEU A 1 622 ? 23.056 47.540 15.857 1.00 29.47 644 LEU A C 1
ATOM 4891 O O . LEU A 1 622 ? 23.417 47.725 14.688 1.00 27.06 644 LEU A O 1
ATOM 4896 N N . LEU A 1 623 ? 22.648 48.547 16.630 1.00 24.79 645 LEU A N 1
ATOM 4897 C CA . LEU A 1 623 ? 22.768 49.923 16.158 1.00 26.46 645 LEU A CA 1
ATOM 4898 C C . LEU A 1 623 ? 23.378 50.770 17.261 1.00 25.54 645 LEU A C 1
ATOM 4899 O O . LEU A 1 623 ? 23.102 50.542 18.437 1.00 22.71 645 LEU A O 1
ATOM 4904 N N . ALA A 1 624 ? 24.207 51.741 16.889 1.00 25.86 646 ALA A N 1
ATOM 4905 C CA . ALA A 1 624 ? 24.871 52.551 17.902 1.00 26.88 646 ALA A CA 1
ATOM 4906 C C . ALA A 1 624 ? 25.078 53.969 17.397 1.00 25.56 646 ALA A C 1
ATOM 4907 O O . ALA A 1 624 ? 25.244 54.205 16.199 1.00 22.75 646 ALA A O 1
ATOM 4909 N N . ALA A 1 625 ? 25.062 54.909 18.340 1.00 23.01 647 ALA A N 1
ATOM 4910 C CA . ALA A 1 625 ? 25.388 56.311 18.136 1.00 19.10 647 ALA A CA 1
ATOM 4911 C C . ALA A 1 625 ? 25.498 56.928 19.529 1.00 26.06 647 ALA A C 1
ATOM 4912 O O . ALA A 1 625 ? 25.119 56.272 20.507 1.00 25.46 647 ALA A O 1
ATOM 4914 N N . PRO A 1 626 ? 25.999 58.159 19.677 1.00 28.40 648 PRO A N 1
ATOM 4915 C CA . PRO A 1 626 ? 26.003 58.776 21.016 1.00 27.31 648 PRO A CA 1
ATOM 4916 C C . PRO A 1 626 ? 24.642 58.766 21.687 1.00 29.92 648 PRO A C 1
ATOM 4917 O O . PRO A 1 626 ? 24.561 58.729 22.922 1.00 30.73 648 PRO A O 1
ATOM 4921 N N . GLU A 1 627 ? 23.562 58.775 20.905 1.00 26.16 649 GLU A N 1
ATOM 4922 C CA . GLU A 1 627 ? 22.226 58.818 21.480 1.00 24.73 649 GLU A CA 1
ATOM 4923 C C . GLU A 1 627 ? 21.801 57.490 22.092 1.00 24.53 649 GLU A C 1
ATOM 4924 O O . GLU A 1 627 ? 20.868 57.471 22.901 1.00 22.52 649 GLU A O 1
ATOM 4930 N N . GLY A 1 628 ? 22.447 56.388 21.743 1.00 24.24 650 GLY A N 1
ATOM 4931 C CA . GLY A 1 628 ? 22.109 55.127 22.371 1.00 21.72 650 GLY A CA 1
ATOM 4932 C C . GLY A 1 628 ? 22.518 53.942 21.517 1.00 25.80 650 GLY A C 1
ATOM 4933 O O . GLY A 1 628 ? 23.238 54.078 20.524 1.00 24.98 650 GLY A O 1
ATOM 4934 N N . GLU A 1 629 ? 22.022 52.774 21.934 1.00 26.64 651 GLU A N 1
ATOM 4935 C CA . GLU A 1 629 ? 22.361 51.486 21.338 1.00 30.41 651 GLU A CA 1
ATOM 4936 C C . GLU A 1 629 ? 21.127 50.602 21.251 1.00 24.72 651 GLU A C 1
ATOM 4937 O O . GLU A 1 629 ? 20.429 50.402 22.246 1.00 23.87 651 GLU A O 1
ATOM 4943 N N . LEU A 1 630 ? 20.874 50.065 20.063 1.00 23.97 652 LEU A N 1
ATOM 4944 C CA . LEU A 1 630 ? 19.937 48.968 19.883 1.00 22.29 652 LEU A CA 1
ATOM 4945 C C . LEU A 1 630 ? 20.693 47.658 20.070 1.00 24.57 652 LEU A C 1
ATOM 4946 O O . LEU A 1 630 ? 21.645 47.374 19.322 1.00 28.84 652 LEU A O 1
ATOM 4951 N N . LEU A 1 631 ? 20.262 46.871 21.060 1.00 20.34 653 LEU A N 1
ATOM 4952 C CA . LEU A 1 631 ? 20.901 45.618 21.451 1.00 21.99 653 LEU A CA 1
ATOM 4953 C C . LEU A 1 631 ? 20.078 44.460 20.900 1.00 23.42 653 LEU A C 1
ATOM 4954 O O . LEU A 1 631 ? 18.975 44.181 21.392 1.00 23.76 653 LEU A O 1
ATOM 4959 N N . ALA A 1 632 ? 20.613 43.792 19.871 1.00 25.03 654 ALA A N 1
ATOM 4960 C CA . ALA A 1 632 ? 19.993 42.564 19.382 1.00 22.18 654 ALA A CA 1
ATOM 4961 C C . ALA A 1 632 ? 19.924 41.510 20.475 1.00 27.02 654 ALA A C 1
ATOM 4962 O O . ALA A 1 632 ? 18.938 40.770 20.580 1.00 27.43 654 ALA A O 1
ATOM 4964 N N . VAL A 1 633 ? 20.970 41.420 21.295 1.00 25.87 655 VAL A N 1
ATOM 4965 C CA . VAL A 1 633 ? 21.029 40.472 22.398 1.00 24.69 655 VAL A CA 1
ATOM 4966 C C . VAL A 1 633 ? 21.562 41.218 23.611 1.00 26.77 655 VAL A C 1
ATOM 4967 O O . VAL A 1 633 ? 22.663 41.779 23.564 1.00 25.58 655 VAL A O 1
ATOM 4979 N N . LYS A 1 635 ? 22.378 41.179 27.981 1.00 31.50 657 LYS A N 1
ATOM 4980 C CA . LYS A 1 635 ? 23.010 40.198 28.859 1.00 35.67 657 LYS A CA 1
ATOM 4981 C C . LYS A 1 635 ? 22.043 39.086 29.244 1.00 34.00 657 LYS A C 1
ATOM 4982 O O . LYS A 1 635 ? 22.467 37.945 29.466 1.00 37.77 657 LYS A O 1
ATOM 4988 N N . ASP A 1 636 ? 20.747 39.386 29.317 1.00 28.50 658 ASP A N 1
ATOM 4989 C CA . ASP A 1 636 ? 19.742 38.371 29.593 1.00 28.71 658 ASP A CA 1
ATOM 4990 C C . ASP A 1 636 ? 19.213 37.705 28.325 1.00 31.98 658 ASP A C 1
ATOM 4991 O O . ASP A 1 636 ? 18.249 36.936 28.396 1.00 35.27 658 ASP A O 1
ATOM 4996 N N . GLY A 1 637 ? 19.813 37.995 27.171 1.00 32.53 659 GLY A N 1
ATOM 4997 C CA . GLY A 1 637 ? 19.472 37.325 25.936 1.00 30.67 659 GLY A CA 1
ATOM 4998 C C . GLY A 1 637 ? 18.351 37.953 25.138 1.00 33.19 659 GLY A C 1
ATOM 4999 O O . GLY A 1 637 ? 18.125 37.539 23.994 1.00 30.09 659 GLY A O 1
ATOM 5000 N N . THR A 1 638 ? 17.646 38.936 25.689 1.00 28.02 660 THR A N 1
ATOM 5001 C CA . THR A 1 638 ? 16.512 39.531 25.001 1.00 25.84 660 THR A CA 1
ATOM 5002 C C . THR A 1 638 ? 16.968 40.653 24.073 1.00 27.96 660 THR A C 1
ATOM 5003 O O . THR A 1 638 ? 18.098 41.141 24.147 1.00 27.80 660 THR A O 1
ATOM 5007 N N . VAL A 1 639 ? 16.070 41.044 23.180 1.00 26.39 661 VAL A N 1
ATOM 5008 C CA . VAL A 1 639 ? 16.249 42.263 22.407 1.00 26.72 661 VAL A CA 1
ATOM 5009 C C . VAL A 1 639 ? 15.887 43.448 23.289 1.00 22.54 661 VAL A C 1
ATOM 5010 O O . VAL A 1 639 ? 14.919 43.393 24.055 1.00 22.87 661 VAL A O 1
ATOM 5014 N N . GLY A 1 640 ? 16.659 44.518 23.184 1.00 26.17 662 GLY A N 1
ATOM 5015 C CA . GLY A 1 640 ? 16.348 45.716 23.935 1.00 27.41 662 GLY A CA 1
ATOM 5016 C C . GLY A 1 640 ? 17.148 46.893 23.438 1.00 21.98 662 GLY A C 1
ATOM 5017 O O . GLY A 1 640 ? 17.681 46.876 22.330 1.00 23.90 662 GLY A O 1
ATOM 5018 N N . PHE A 1 641 ? 17.242 47.920 24.277 1.00 26.33 663 PHE A N 1
ATOM 5019 C CA . PHE A 1 641 ? 18.056 49.075 23.916 1.00 21.76 663 PHE A CA 1
ATOM 5020 C C . PHE A 1 641 ? 18.514 49.797 25.174 1.00 18.91 663 PHE A C 1
ATOM 5021 O O . PHE A 1 641 ? 18.035 49.542 26.281 1.00 22.13 663 PHE A O 1
ATOM 5029 N N . ARG A 1 642 ? 19.495 50.669 24.984 1.00 22.50 664 ARG A N 1
ATOM 5030 C CA . ARG A 1 642 ? 20.048 51.497 26.047 1.00 24.68 664 ARG A CA 1
ATOM 5031 C C . ARG A 1 642 ? 20.131 52.924 25.525 1.00 24.58 664 ARG A C 1
ATOM 5032 O O . ARG A 1 642 ? 20.592 53.145 24.401 1.00 25.33 664 ARG A O 1
ATOM 5040 N N . ARG A 1 643 ? 19.666 53.886 26.317 1.00 22.50 665 ARG A N 1
ATOM 5041 C CA . ARG A 1 643 ? 19.623 55.272 25.876 1.00 21.75 665 ARG A CA 1
ATOM 5042 C C . ARG A 1 643 ? 20.808 56.050 26.432 1.00 24.34 665 ARG A C 1
ATOM 5043 O O . ARG A 1 643 ? 21.551 55.577 27.298 1.00 24.45 665 ARG A O 1
ATOM 5051 N N . ASP A 1 644 ? 20.969 57.276 25.928 1.00 21.63 666 ASP A N 1
ATOM 5052 C CA . ASP A 1 644 ? 22.065 58.109 26.394 1.00 27.26 666 ASP A CA 1
ATOM 5053 C C . ASP A 1 644 ? 21.820 58.680 27.790 1.00 23.28 666 ASP A C 1
ATOM 5054 O O . ASP A 1 644 ? 22.721 59.327 28.334 1.00 22.11 666 ASP A O 1
ATOM 5059 N N . ASP A 1 645 ? 20.650 58.450 28.390 1.00 22.64 667 ASP A N 1
ATOM 5060 C CA . ASP A 1 645 ? 20.449 58.729 29.810 1.00 24.40 667 ASP A CA 1
ATOM 5061 C C . ASP A 1 645 ? 20.748 57.517 30.688 1.00 25.57 667 ASP A C 1
ATOM 5062 O O . ASP A 1 645 ? 20.417 57.527 31.883 1.00 26.31 667 ASP A O 1
ATOM 5067 N N . SER A 1 646 ? 21.346 56.474 30.113 1.00 25.56 668 SER A N 1
ATOM 5068 C CA . SER A 1 646 ? 21.783 55.228 30.740 1.00 22.72 668 SER A CA 1
ATOM 5069 C C . SER A 1 646 ? 20.629 54.277 31.045 1.00 24.97 668 SER A C 1
ATOM 5070 O O . SER A 1 646 ? 20.887 53.166 31.519 1.00 25.51 668 SER A O 1
ATOM 5073 N N . LEU A 1 647 ? 19.380 54.645 30.784 1.00 21.67 669 LEU A N 1
ATOM 5074 C CA . LEU A 1 647 ? 18.280 53.740 31.085 1.00 19.93 669 LEU A CA 1
ATOM 5075 C C . LEU A 1 647 ? 18.200 52.644 30.027 1.00 22.22 669 LEU A C 1
ATOM 5076 O O . LEU A 1 647 ? 18.363 52.905 28.833 1.00 21.91 669 LEU A O 1
ATOM 5081 N N . GLU A 1 648 ? 17.964 51.413 30.482 1.00 22.52 670 GLU A N 1
ATOM 5082 C CA . GLU A 1 648 ? 17.941 50.221 29.640 1.00 23.66 670 GLU A CA 1
ATOM 5083 C C . GLU A 1 648 ? 16.535 49.640 29.596 1.00 22.97 670 GLU A C 1
ATOM 5084 O O . GLU A 1 648 ? 15.829 49.618 30.609 1.00 22.33 670 GLU A O 1
ATOM 5090 N N . PHE A 1 649 ? 16.147 49.140 28.426 1.00 20.98 671 PHE A N 1
ATOM 5091 C CA . PHE A 1 649 ? 14.804 48.639 28.188 1.00 22.21 671 PHE A CA 1
ATOM 5092 C C . PHE A 1 649 ? 14.894 47.296 27.481 1.00 25.41 671 PHE A C 1
ATOM 5093 O O . PHE A 1 649 ? 15.786 47.078 26.659 1.00 25.22 671 PHE A O 1
ATOM 5101 N N . SER A 1 650 ? 13.961 46.401 27.800 1.00 23.18 672 SER A N 1
ATOM 5102 C CA . SER A 1 650 ? 13.895 45.093 27.161 1.00 25.96 672 SER A CA 1
ATOM 5103 C C . SER A 1 650 ? 12.517 44.888 26.548 1.00 27.31 672 SER A C 1
ATOM 5104 O O . SER A 1 650 ? 11.504 45.274 27.139 1.00 28.45 672 SER A O 1
ATOM 5107 N N . PHE A 1 651 ? 12.480 44.281 25.357 1.00 26.33 673 PHE A N 1
ATOM 5108 C CA . PHE A 1 651 ? 11.208 43.929 24.741 1.00 26.12 673 PHE A CA 1
ATOM 5109 C C . PHE A 1 651 ? 10.636 42.623 25.278 1.00 29.76 673 PHE A C 1
ATOM 5110 O O . PHE A 1 651 ? 9.486 42.296 24.966 1.00 33.50 673 PHE A O 1
ATOM 5118 N N . GLY A 1 652 ? 11.400 41.875 26.072 1.00 28.37 674 GLY A N 1
ATOM 5119 C CA . GLY A 1 652 ? 10.936 40.608 26.599 1.00 28.21 674 GLY A CA 1
ATOM 5120 C C . GLY A 1 652 ? 10.928 39.476 25.600 1.00 34.59 674 GLY A C 1
ATOM 5121 O O . GLY A 1 652 ? 10.425 38.393 25.917 1.00 44.15 674 GLY A O 1
ATOM 5122 N N . ALA A 1 653 ? 11.466 39.691 24.402 1.00 31.67 675 ALA A N 1
ATOM 5123 C CA . ALA A 1 653 ? 11.529 38.674 23.365 1.00 33.15 675 ALA A CA 1
ATOM 5124 C C . ALA A 1 653 ? 12.977 38.465 22.944 1.00 35.00 675 ALA A C 1
ATOM 5125 O O . ALA A 1 653 ? 13.809 39.373 23.052 1.00 33.04 675 ALA A O 1
ATOM 5127 N N . LYS A 1 654 ? 13.273 37.262 22.459 1.00 35.09 676 LYS A N 1
ATOM 5128 C CA . LYS A 1 654 ? 14.616 36.884 22.042 1.00 33.86 676 LYS A CA 1
ATOM 5129 C C . LYS A 1 654 ? 14.631 36.576 20.552 1.00 35.43 676 LYS A C 1
ATOM 5130 O O . LYS A 1 654 ? 13.671 36.011 20.018 1.00 39.59 676 LYS A O 1
ATOM 5136 N N . LEU A 1 655 ? 15.723 36.946 19.885 1.00 30.55 677 LEU A N 1
ATOM 5137 C CA . LEU A 1 655 ? 15.886 36.587 18.482 1.00 30.17 677 LEU A CA 1
ATOM 5138 C C . LEU A 1 655 ? 16.219 35.101 18.356 1.00 34.00 677 LEU A C 1
ATOM 5139 O O . LEU A 1 655 ? 16.967 34.561 19.175 1.00 31.66 677 LEU A O 1
ATOM 5144 N N . PRO A 1 656 ? 15.687 34.418 17.345 1.00 35.39 678 PRO A N 1
ATOM 5145 C CA . PRO A 1 656 ? 16.086 33.024 17.111 1.00 41.67 678 PRO A CA 1
ATOM 5146 C C . PRO A 1 656 ? 17.489 32.942 16.527 1.00 38.69 678 PRO A C 1
ATOM 5147 O O . PRO A 1 656 ? 17.882 33.760 15.691 1.00 40.82 678 PRO A O 1
ATOM 5151 N N . VAL A 1 657 ? 18.245 31.944 16.978 1.00 34.08 679 VAL A N 1
ATOM 5152 C CA . VAL A 1 657 ? 19.607 31.726 16.505 1.00 34.57 679 VAL A CA 1
ATOM 5153 C C . VAL A 1 657 ? 19.566 30.823 15.280 1.00 34.44 679 VAL A C 1
ATOM 5154 O O . VAL A 1 657 ? 18.907 29.777 15.289 1.00 34.33 679 VAL A O 1
ATOM 5158 N N . GLY A 1 658 ? 20.267 31.227 14.222 1.00 32.82 680 GLY A N 1
ATOM 5159 C CA . GLY A 1 658 ? 20.342 30.415 13.023 1.00 37.13 680 GLY A CA 1
ATOM 5160 C C . GLY A 1 658 ? 19.115 30.458 12.141 1.00 39.53 680 GLY A C 1
ATOM 5161 O O . GLY A 1 658 ? 18.864 29.505 11.397 1.00 36.95 680 GLY A O 1
ATOM 5162 N N . LYS A 1 659 ? 18.345 31.544 12.189 1.00 35.88 681 LYS A N 1
ATOM 5163 C CA . LYS A 1 659 ? 17.110 31.648 11.424 1.00 38.34 681 LYS A CA 1
ATOM 5164 C C . LYS A 1 659 ? 16.947 33.067 10.902 1.00 37.91 681 LYS A C 1
ATOM 5165 O O . LYS A 1 659 ? 17.090 34.028 11.664 1.00 41.30 681 LYS A O 1
ATOM 5171 N N . LYS A 1 660 ? 16.651 33.194 9.608 1.00 37.53 682 LYS A N 1
ATOM 5172 C CA . LYS A 1 660 ? 16.292 34.489 9.043 1.00 39.59 682 LYS A CA 1
ATOM 5173 C C . LYS A 1 660 ? 14.998 34.993 9.668 1.00 37.69 682 LYS A C 1
ATOM 5174 O O . LYS A 1 660 ? 14.044 34.234 9.861 1.00 37.21 682 LYS A O 1
ATOM 5180 N N . VAL A 1 661 ? 14.965 36.285 9.991 1.00 40.83 683 VAL A N 1
ATOM 5181 C CA . VAL A 1 661 ? 13.806 36.861 10.659 1.00 36.21 683 VAL A CA 1
ATOM 5182 C C . VAL A 1 661 ? 13.683 38.322 10.250 1.00 34.85 683 VAL A C 1
ATOM 5183 O O . VAL A 1 661 ? 14.680 39.007 9.998 1.00 30.66 683 VAL A O 1
ATOM 5187 N N . LYS A 1 662 ? 12.443 38.784 10.146 1.00 31.53 684 LYS A N 1
ATOM 5188 C CA . LYS A 1 662 ? 12.148 40.174 9.831 1.00 33.28 684 LYS A CA 1
ATOM 5189 C C . LYS A 1 662 ? 11.925 40.920 11.140 1.00 29.12 684 LYS A C 1
ATOM 5190 O O . LYS A 1 662 ? 11.036 40.560 11.919 1.00 34.03 684 LYS A O 1
ATOM 5196 N N . VAL A 1 663 ? 12.735 41.945 11.383 1.00 28.85 685 VAL A N 1
ATOM 5197 C CA . VAL A 1 663 ? 12.689 42.719 12.620 1.00 26.51 685 VAL A CA 1
ATOM 5198 C C . VAL A 1 663 ? 12.104 44.084 12.304 1.00 27.30 685 VAL A C 1
ATOM 5199 O O . VAL A 1 663 ? 12.595 44.779 11.407 1.00 28.42 685 VAL A O 1
ATOM 5203 N N . GLU A 1 664 ? 11.055 44.467 13.031 1.00 31.87 686 GLU A N 1
ATOM 5204 C CA . GLU A 1 664 ? 10.465 45.790 12.880 1.00 33.32 686 GLU A CA 1
ATOM 5205 C C . GLU A 1 664 ? 10.404 46.464 14.239 1.00 25.33 686 GLU A C 1
ATOM 5206 O O . GLU A 1 664 ? 9.892 45.891 15.202 1.00 27.50 686 GLU A O 1
ATOM 5212 N N . ILE A 1 665 ? 10.929 47.679 14.314 1.00 28.88 687 ILE A N 1
ATOM 5213 C CA . ILE A 1 665 ? 10.888 48.469 15.537 1.00 26.30 687 ILE A CA 1
ATOM 5214 C C . ILE A 1 665 ? 10.168 49.767 15.216 1.00 25.08 687 ILE A C 1
ATOM 5215 O O . ILE A 1 665 ? 10.591 50.518 14.329 1.00 23.63 687 ILE A O 1
ATOM 5220 N N . VAL A 1 666 ? 9.059 50.006 15.909 1.00 27.52 688 VAL A N 1
ATOM 5221 C CA . VAL A 1 666 ? 8.215 51.174 15.697 1.00 23.02 688 VAL A CA 1
ATOM 5222 C C . VAL A 1 666 ? 8.424 52.111 16.877 1.00 23.97 688 VAL A C 1
ATOM 5223 O O . VAL A 1 666 ? 8.153 51.739 18.025 1.00 28.05 688 VAL A O 1
ATOM 5227 N N . GLY A 1 667 ? 8.919 53.312 16.593 1.00 24.58 689 GLY A N 1
ATOM 5228 C CA . GLY A 1 667 ? 9.154 54.296 17.628 1.00 27.59 689 GLY A CA 1
ATOM 5229 C C . GLY A 1 667 ? 8.107 55.387 17.603 1.00 23.73 689 GLY A C 1
ATOM 5230 O O . GLY A 1 667 ? 7.915 56.051 16.572 1.00 25.29 689 GLY A O 1
ATOM 5231 N N . GLU A 1 668 ? 7.416 55.561 18.725 1.00 25.15 690 GLU A N 1
ATOM 5232 C CA . GLU A 1 668 ? 6.444 56.611 18.973 1.00 26.49 690 GLU A CA 1
ATOM 5233 C C . GLU A 1 668 ? 6.814 57.307 20.274 1.00 22.66 690 GLU A C 1
ATOM 5234 O O . GLU A 1 668 ? 7.544 56.744 21.100 1.00 24.54 690 GLU A O 1
ATOM 5240 N N . PRO A 1 669 ? 6.311 58.531 20.501 1.00 25.14 691 PRO A N 1
ATOM 5241 C CA . PRO A 1 669 ? 6.542 59.177 21.800 1.00 26.06 691 PRO A CA 1
ATOM 5242 C C . PRO A 1 669 ? 6.090 58.287 22.946 1.00 25.37 691 PRO A C 1
ATOM 5243 O O . PRO A 1 669 ? 4.936 57.849 22.980 1.00 27.69 691 PRO A O 1
ATOM 5247 N N . GLU A 1 670 ? 7.015 57.976 23.856 1.00 22.89 692 GLU A N 1
ATOM 5248 C CA . GLU A 1 670 ? 6.812 57.153 25.044 1.00 21.74 692 GLU A CA 1
ATOM 5249 C C . GLU A 1 670 ? 6.518 55.687 24.748 1.00 24.62 692 GLU A C 1
ATOM 5250 O O . GLU A 1 670 ? 6.095 54.969 25.664 1.00 25.61 692 GLU A O 1
ATOM 5256 N N . LYS A 1 671 ? 6.742 55.198 23.524 1.00 24.50 693 LYS A N 1
ATOM 5257 C CA . LYS A 1 671 ? 6.474 53.779 23.275 1.00 23.90 693 LYS A CA 1
ATOM 5258 C C . LYS A 1 671 ? 7.255 53.288 22.069 1.00 22.38 693 LYS A C 1
ATOM 5259 O O . LYS A 1 671 ? 7.040 53.766 20.954 1.00 25.00 693 LYS A O 1
ATOM 5265 N N . THR A 1 672 ? 8.136 52.321 22.287 1.00 22.17 694 THR A N 1
ATOM 5266 C CA . THR A 1 672 ? 8.827 51.616 21.219 1.00 23.36 694 THR A CA 1
ATOM 5267 C C . THR A 1 672 ? 8.367 50.164 21.224 1.00 27.05 694 THR A C 1
ATOM 5268 O O . THR A 1 672 ? 8.368 49.515 22.276 1.00 24.05 694 THR A O 1
ATOM 5272 N N . SER A 1 673 ? 7.980 49.653 20.055 1.00 25.15 695 SER A N 1
ATOM 5273 C CA A SER A 1 673 ? 7.427 48.312 19.931 0.50 26.12 695 SER A CA 1
ATOM 5274 C CA B SER A 1 673 ? 7.438 48.308 19.944 0.50 26.12 695 SER A CA 1
ATOM 5275 C C . SER A 1 673 ? 8.266 47.473 18.975 1.00 28.00 695 SER A C 1
ATOM 5276 O O . SER A 1 673 ? 8.810 47.981 17.988 1.00 23.59 695 SER A O 1
ATOM 5281 N N . LEU A 1 674 ? 8.352 46.177 19.270 1.00 25.75 696 LEU A N 1
ATOM 5282 C CA . LEU A 1 674 ? 9.102 45.220 18.470 1.00 30.50 696 LEU A CA 1
ATOM 5283 C C . LEU A 1 674 ? 8.147 44.195 17.878 1.00 28.50 696 LEU A C 1
ATOM 5284 O O . LEU A 1 674 ? 7.284 43.659 18.590 1.00 30.70 696 LEU A O 1
ATOM 5289 N N . LEU A 1 675 ? 8.326 43.925 16.584 1.00 31.58 697 LEU A N 1
ATOM 5290 C CA . LEU A 1 675 ? 7.653 42.857 15.859 1.00 34.25 697 LEU A CA 1
ATOM 5291 C C . LEU A 1 675 ? 8.692 41.960 15.200 1.00 31.32 697 LEU A C 1
ATOM 5292 O O . LEU A 1 675 ? 9.710 42.438 14.684 1.00 27.60 697 LEU A O 1
ATOM 5297 N N . LEU A 1 676 ? 8.417 40.659 15.212 1.00 34.48 698 LEU A N 1
ATOM 5298 C CA . LEU A 1 676 ? 9.267 39.652 14.591 1.00 30.73 698 LEU A CA 1
ATOM 5299 C C . LEU A 1 676 ? 8.414 38.871 13.604 1.00 32.84 698 LEU A C 1
ATOM 5300 O O . LEU A 1 676 ? 7.403 38.276 13.993 1.00 35.96 698 LEU A O 1
ATOM 5305 N N . ASP A 1 677 ? 8.813 38.892 12.332 1.00 28.20 699 ASP A N 1
ATOM 5306 C CA . ASP A 1 677 ? 8.037 38.277 11.254 1.00 41.61 699 ASP A CA 1
ATOM 5307 C C . ASP A 1 677 ? 6.585 38.746 11.280 1.00 43.81 699 ASP A C 1
ATOM 5308 O O . ASP A 1 677 ? 5.650 37.953 11.156 1.00 40.79 699 ASP A O 1
ATOM 5313 N N . GLY A 1 678 ? 6.398 40.053 11.461 1.00 41.11 700 GLY A N 1
ATOM 5314 C CA . GLY A 1 678 ? 5.081 40.652 11.442 1.00 39.20 700 GLY A CA 1
ATOM 5315 C C . GLY A 1 678 ? 4.223 40.385 12.656 1.00 39.69 700 GLY A C 1
ATOM 5316 O O . GLY A 1 678 ? 3.081 40.855 12.695 1.00 43.04 700 GLY A O 1
ATOM 5317 N N . GLU A 1 679 ? 4.730 39.639 13.656 1.00 38.55 701 GLU A N 1
ATOM 5318 C CA . GLU A 1 679 ? 3.959 39.336 14.856 1.00 42.18 701 GLU A CA 1
ATOM 5319 C C . GLU A 1 679 ? 4.420 40.213 16.008 1.00 40.83 701 GLU A C 1
ATOM 5320 O O . GLU A 1 679 ? 5.632 40.315 16.248 1.00 36.76 701 GLU A O 1
ATOM 5326 N N . PRO A 1 680 ? 3.495 40.858 16.737 1.00 42.55 702 PRO A N 1
ATOM 5327 C CA . PRO A 1 680 ? 3.888 41.629 17.926 1.00 43.12 702 PRO A CA 1
ATOM 5328 C C . PRO A 1 680 ? 4.730 40.817 18.897 1.00 46.45 702 PRO A C 1
ATOM 5329 O O . PRO A 1 680 ? 4.246 39.861 19.516 1.00 45.81 702 PRO A O 1
ATOM 5333 N N . ALA A 1 681 ? 6.004 41.189 19.017 1.00 46.12 703 ALA A N 1
ATOM 5334 C CA . ALA A 1 681 ? 6.926 40.507 19.913 1.00 36.95 703 ALA A CA 1
ATOM 5335 C C . ALA A 1 681 ? 6.992 41.163 21.279 1.00 44.47 703 ALA A C 1
ATOM 5336 O O . ALA A 1 681 ? 7.213 40.469 22.279 1.00 47.31 703 ALA A O 1
ATOM 5338 N N . GLY A 1 682 ? 6.801 42.475 21.358 1.00 42.90 704 GLY A N 1
ATOM 5339 C CA . GLY A 1 682 ? 6.633 43.065 22.675 1.00 45.40 704 GLY A CA 1
ATOM 5340 C C . GLY A 1 682 ? 6.765 44.569 22.658 1.00 39.11 704 GLY A C 1
ATOM 5341 O O . GLY A 1 682 ? 7.083 45.188 21.643 1.00 34.39 704 GLY A O 1
ATOM 5342 N N . THR A 1 683 ? 6.485 45.155 23.817 1.00 47.64 705 THR A N 1
ATOM 5343 C CA . THR A 1 683 ? 6.715 46.572 24.058 1.00 39.51 705 THR A CA 1
ATOM 5344 C C . THR A 1 683 ? 7.796 46.715 25.121 1.00 36.85 705 THR A C 1
ATOM 5345 O O . THR A 1 683 ? 7.843 45.938 26.080 1.00 36.23 705 THR A O 1
ATOM 5349 N N . ALA A 1 684 ? 8.664 47.704 24.939 1.00 34.72 706 ALA A N 1
ATOM 5350 C CA . ALA A 1 684 ? 9.841 47.832 25.783 1.00 29.16 706 ALA A CA 1
ATOM 5351 C C . ALA A 1 684 ? 9.464 48.246 27.203 1.00 30.76 706 ALA A C 1
ATOM 5352 O O . ALA A 1 684 ? 8.525 49.020 27.417 1.00 32.25 706 ALA A O 1
ATOM 5354 N N . VAL A 1 685 ? 10.208 47.725 28.179 1.00 24.71 707 VAL A N 1
ATOM 5355 C CA . VAL A 1 685 ? 9.981 48.002 29.595 1.00 26.36 707 VAL A CA 1
ATOM 5356 C C . VAL A 1 685 ? 11.315 48.362 30.236 1.00 25.37 707 VAL A C 1
ATOM 5357 O O . VAL A 1 685 ? 12.321 47.684 30.000 1.00 24.89 707 VAL A O 1
ATOM 5361 N N . LEU A 1 686 ? 11.325 49.430 31.037 1.00 24.78 708 LEU A N 1
ATOM 5362 C CA . LEU A 1 686 ? 12.531 49.830 31.754 1.00 21.99 708 LEU A CA 1
ATOM 5363 C C . LEU A 1 686 ? 12.993 48.720 32.694 1.00 19.51 708 LEU A C 1
ATOM 5364 O O . LEU A 1 686 ? 12.189 48.109 33.400 1.00 25.73 708 LEU A O 1
ATOM 5369 N N . LYS A 1 687 ? 14.307 48.473 32.720 1.00 26.28 709 LYS A N 1
ATOM 5370 C CA . LYS A 1 687 ? 14.863 47.365 33.493 1.00 26.57 709 LYS A CA 1
ATOM 5371 C C . LYS A 1 687 ? 15.712 47.789 34.689 1.00 24.00 709 LYS A C 1
ATOM 5372 O O . LYS A 1 687 ? 16.016 46.938 35.533 1.00 24.71 709 LYS A O 1
ATOM 5378 N N . ASN A 1 688 ? 16.079 49.069 34.804 1.00 21.18 710 ASN A N 1
ATOM 5379 C CA . ASN A 1 688 ? 17.148 49.472 35.726 1.00 22.52 710 ASN A CA 1
ATOM 5380 C C . ASN A 1 688 ? 16.812 49.254 37.204 1.00 31.17 710 ASN A C 1
ATOM 5381 O O . ASN A 1 688 ? 17.716 48.976 38.004 1.00 25.96 710 ASN A O 1
ATOM 5386 N N . PHE A 1 689 ? 15.552 49.408 37.608 1.00 27.52 711 PHE A N 1
ATOM 5387 C CA . PHE A 1 689 ? 15.240 49.464 39.031 1.00 24.63 711 PHE A CA 1
ATOM 5388 C C . PHE A 1 689 ? 14.218 48.439 39.493 1.00 27.84 711 PHE A C 1
ATOM 5389 O O . PHE A 1 689 ? 14.114 48.206 40.704 1.00 27.51 711 PHE A O 1
ATOM 5397 N N . SER A 1 690 ? 13.498 47.796 38.572 1.00 24.28 712 SER A N 1
ATOM 5398 C CA . SER A 1 690 ? 12.341 46.980 38.938 1.00 33.76 712 SER A CA 1
ATOM 5399 C C . SER A 1 690 ? 12.713 45.783 39.810 1.00 32.58 712 SER A C 1
ATOM 5400 O O . SER A 1 690 ? 11.892 45.326 40.618 1.00 30.93 712 SER A O 1
ATOM 5403 N N . ASP A 1 691 ? 13.935 45.264 39.670 1.00 30.18 713 ASP A N 1
ATOM 5404 C CA A ASP A 1 691 ? 14.330 44.084 40.436 0.50 31.41 713 ASP A CA 1
ATOM 5405 C CA B ASP A 1 691 ? 14.313 44.080 40.435 0.50 31.41 713 ASP A CA 1
ATOM 5406 C C . ASP A 1 691 ? 14.280 44.343 41.935 1.00 31.52 713 ASP A C 1
ATOM 5407 O O . ASP A 1 691 ? 14.085 43.411 42.720 1.00 27.93 713 ASP A O 1
ATOM 5416 N N . LYS A 1 692 ? 14.447 45.599 42.355 1.00 24.51 714 LYS A N 1
ATOM 5417 C CA . LYS A 1 692 ? 14.411 45.887 43.782 1.00 28.56 714 LYS A CA 1
ATOM 5418 C C . LYS A 1 692 ? 13.009 45.741 44.360 1.00 26.37 714 LYS A C 1
ATOM 5419 O O . LYS A 1 692 ? 12.863 45.479 45.558 1.00 28.24 714 LYS A O 1
ATOM 5425 N N . SER A 1 693 ? 11.968 45.906 43.546 1.00 23.37 715 SER A N 1
ATOM 5426 C CA . SER A 1 693 ? 10.603 45.845 44.056 1.00 24.64 715 SER A CA 1
ATOM 5427 C C . SER A 1 693 ? 9.842 44.627 43.553 1.00 26.19 715 SER A C 1
ATOM 5428 O O . SER A 1 693 ? 8.641 44.513 43.813 1.00 25.57 715 SER A O 1
ATOM 5431 N N . LYS A 1 694 ? 10.523 43.708 42.863 1.00 29.38 716 LYS A N 1
ATOM 5432 C CA . LYS A 1 694 ? 9.848 42.590 42.205 1.00 31.33 716 LYS A CA 1
ATOM 5433 C C . LYS A 1 694 ? 9.017 41.759 43.182 1.00 32.11 716 LYS A C 1
ATOM 5434 O O . LYS A 1 694 ? 7.941 41.267 42.823 1.00 40.14 716 LYS A O 1
ATOM 5440 N N . ASP A 1 695 ? 9.483 41.602 44.419 1.00 29.60 717 ASP A N 1
ATOM 5441 C CA . ASP A 1 695 ? 8.827 40.741 45.394 1.00 35.91 717 ASP A CA 1
ATOM 5442 C C . ASP A 1 695 ? 7.984 41.512 46.403 1.00 30.34 717 ASP A C 1
ATOM 5443 O O . ASP A 1 695 ? 7.549 40.930 47.402 1.00 32.33 717 ASP A O 1
ATOM 5448 N N . PHE A 1 696 ? 7.750 42.802 46.176 1.00 27.76 718 PHE A N 1
ATOM 5449 C CA . PHE A 1 696 ? 6.808 43.548 47.002 1.00 28.36 718 PHE A CA 1
ATOM 5450 C C . PHE A 1 696 ? 5.391 43.045 46.742 1.00 26.95 718 PHE A C 1
ATOM 5451 O O . PHE A 1 696 ? 5.035 42.690 45.617 1.00 29.04 718 PHE A O 1
ATOM 5459 N N . SER A 1 697 ? 4.570 43.033 47.786 1.00 29.65 719 SER A N 1
ATOM 5460 C CA . SER A 1 697 ? 3.191 42.616 47.592 1.00 32.48 719 SER A CA 1
ATOM 5461 C C . SER A 1 697 ? 2.380 43.775 47.025 1.00 29.76 719 SER A C 1
ATOM 5462 O O . SER A 1 697 ? 2.892 44.875 46.810 1.00 26.51 719 SER A O 1
ATOM 5465 N N . ASP A 1 698 ? 1.091 43.538 46.789 1.00 26.25 720 ASP A N 1
ATOM 5466 C CA . ASP A 1 698 ? 0.238 44.609 46.291 1.00 32.20 720 ASP A CA 1
ATOM 5467 C C . ASP A 1 698 ? -0.141 45.615 47.370 1.00 30.46 720 ASP A C 1
ATOM 5468 O O . ASP A 1 698 ? -0.903 46.548 47.083 1.00 27.20 720 ASP A O 1
ATOM 5473 N N . LYS A 1 699 ? 0.359 45.455 48.596 1.00 26.43 721 LYS A N 1
ATOM 5474 C CA A LYS A 1 699 ? 0.271 46.544 49.559 0.50 28.44 721 LYS A CA 1
ATOM 5475 C CA B LYS A 1 699 ? 0.270 46.544 49.560 0.50 28.44 721 LYS A CA 1
ATOM 5476 C C . LYS A 1 699 ? 1.149 47.717 49.153 1.00 29.22 721 LYS A C 1
ATOM 5477 O O . LYS A 1 699 ? 0.912 48.841 49.607 1.00 25.66 721 LYS A O 1
ATOM 5488 N N . PHE A 1 700 ? 2.159 47.475 48.319 1.00 28.59 722 PHE A N 1
ATOM 5489 C CA . PHE A 1 700 ? 2.927 48.548 47.706 1.00 29.49 722 PHE A CA 1
ATOM 5490 C C . PHE A 1 700 ? 2.132 49.052 46.511 1.00 25.93 722 PHE A C 1
ATOM 5491 O O . PHE A 1 700 ? 1.778 48.267 45.626 1.00 23.12 722 PHE A O 1
ATOM 5499 N N . LYS A 1 701 ? 1.827 50.347 46.496 1.00 19.94 723 LYS A N 1
ATOM 5500 C CA . LYS A 1 701 ? 0.904 50.917 45.517 1.00 22.97 723 LYS A CA 1
ATOM 5501 C C . LYS A 1 701 ? 1.590 51.781 44.467 1.00 25.89 723 LYS A C 1
ATOM 5502 O O . LYS A 1 701 ? 0.901 52.464 43.701 1.00 24.67 723 LYS A O 1
ATOM 5508 N N . HIS A 1 702 ? 2.915 51.798 44.411 1.00 21.97 724 HIS A N 1
ATOM 5509 C CA . HIS A 1 702 ? 3.598 52.813 43.614 1.00 23.32 724 HIS A CA 1
ATOM 5510 C C . HIS A 1 702 ? 4.491 52.212 42.534 1.00 24.50 724 HIS A C 1
ATOM 5511 O O . HIS A 1 702 ? 5.575 52.723 42.239 1.00 25.70 724 HIS A O 1
ATOM 5518 N N . ARG A 1 703 ? 4.030 51.140 41.897 1.00 19.02 725 ARG A N 1
ATOM 5519 C CA . ARG A 1 703 ? 4.667 50.686 40.675 1.00 21.13 725 ARG A CA 1
ATOM 5520 C C . ARG A 1 703 ? 4.415 51.695 39.559 1.00 19.56 725 ARG A C 1
ATOM 5521 O O . ARG A 1 703 ? 3.459 52.472 39.621 1.00 22.38 725 ARG A O 1
ATOM 5529 N N . PRO A 1 704 ? 5.264 51.710 38.531 1.00 24.34 726 PRO A N 1
ATOM 5530 C CA . PRO A 1 704 ? 4.988 52.568 37.366 1.00 19.62 726 PRO A CA 1
ATOM 5531 C C . PRO A 1 704 ? 3.626 52.237 36.772 1.00 22.97 726 PRO A C 1
ATOM 5532 O O . PRO A 1 704 ? 3.337 51.087 36.438 1.00 23.07 726 PRO A O 1
ATOM 5536 N N . LYS A 1 705 ? 2.770 53.260 36.671 1.00 20.33 727 LYS A N 1
ATOM 5537 C CA . LYS A 1 705 ? 1.416 53.051 36.163 1.00 22.77 727 LYS A CA 1
ATOM 5538 C C . LYS A 1 705 ? 1.407 52.801 34.658 1.00 26.63 727 LYS A C 1
ATOM 5539 O O . LYS A 1 705 ? 0.518 52.108 34.144 1.00 22.97 727 LYS A O 1
ATOM 5545 N N . VAL A 1 706 ? 2.373 53.363 33.944 1.00 20.28 728 VAL A N 1
ATOM 5546 C CA . VAL A 1 706 ? 2.542 53.164 32.510 1.00 22.92 728 VAL A CA 1
ATOM 5547 C C . VAL A 1 706 ? 4.001 52.808 32.283 1.00 24.89 728 VAL A C 1
ATOM 5548 O O . VAL A 1 706 ? 4.887 53.254 33.019 1.00 24.44 728 VAL A O 1
ATOM 5552 N N . HIS A 1 707 ? 4.253 51.967 31.288 1.00 24.09 729 HIS A N 1
ATOM 5553 C CA . HIS A 1 707 ? 5.618 51.638 30.888 1.00 25.03 729 HIS A CA 1
ATOM 5554 C C . HIS A 1 707 ? 5.950 52.508 29.682 1.00 30.11 729 HIS A C 1
ATOM 5555 O O . HIS A 1 707 ? 5.546 52.207 28.557 1.00 34.10 729 HIS A O 1
ATOM 5562 N N . ARG A 1 708 ? 6.665 53.603 29.921 1.00 24.21 730 ARG A N 1
ATOM 5563 C CA . ARG A 1 708 ? 7.128 54.469 28.846 1.00 21.12 730 ARG A CA 1
ATOM 5564 C C . ARG A 1 708 ? 8.469 53.971 28.318 1.00 20.37 730 ARG A C 1
ATOM 5565 O O . ARG A 1 708 ? 9.290 53.437 29.064 1.00 21.73 730 ARG A O 1
ATOM 5573 N N . SER A 1 709 ? 8.679 54.125 27.010 1.00 21.85 731 SER A N 1
ATOM 5574 C CA . SER A 1 709 ? 9.886 53.576 26.408 1.00 19.93 731 SER A CA 1
ATOM 5575 C C . SER A 1 709 ? 10.282 54.290 25.124 1.00 24.82 731 SER A C 1
ATOM 5576 O O . SER A 1 709 ? 10.522 53.634 24.105 1.00 23.85 731 SER A O 1
ATOM 5579 N N . THR A 1 710 ? 10.361 55.622 25.164 1.00 23.33 732 THR A N 1
ATOM 5580 C CA . THR A 1 710 ? 10.876 56.379 24.028 1.00 23.69 732 THR A CA 1
ATOM 5581 C C . THR A 1 710 ? 12.277 55.899 23.664 1.00 23.78 732 THR A C 1
ATOM 5582 O O . THR A 1 710 ? 13.081 55.549 24.532 1.00 22.11 732 THR A O 1
ATOM 5586 N N . PHE A 1 711 ? 12.563 55.860 22.368 1.00 20.21 733 PHE A N 1
ATOM 5587 C CA . PHE A 1 711 ? 13.872 55.426 21.892 1.00 24.91 733 PHE A CA 1
ATOM 5588 C C . PHE A 1 711 ? 14.276 56.320 20.730 1.00 22.51 733 PHE A C 1
ATOM 5589 O O . PHE A 1 711 ? 13.658 56.267 19.659 1.00 25.64 733 PHE A O 1
ATOM 5597 N N . ILE A 1 712 ? 15.300 57.142 20.936 1.00 22.64 734 ILE A N 1
ATOM 5598 C CA . ILE A 1 712 ? 15.903 57.882 19.831 1.00 21.25 734 ILE A CA 1
ATOM 5599 C C . ILE A 1 712 ? 16.764 56.902 19.040 1.00 22.95 734 ILE A C 1
ATOM 5600 O O . ILE A 1 712 ? 17.722 56.333 19.573 1.00 23.30 734 ILE A O 1
ATOM 5605 N N . LEU A 1 713 ? 16.418 56.688 17.777 1.00 25.33 735 LEU A N 1
ATOM 5606 C CA . LEU A 1 713 ? 17.047 55.618 16.996 1.00 23.33 735 LEU A CA 1
ATOM 5607 C C . LEU A 1 713 ? 18.488 55.980 16.650 1.00 22.58 735 LEU A C 1
ATOM 5608 O O . LEU A 1 713 ? 18.717 56.993 15.979 1.00 23.12 735 LEU A O 1
ATOM 5613 N N . PRO A 1 714 ? 19.483 55.202 17.091 1.00 21.36 736 PRO A N 1
ATOM 5614 C CA . PRO A 1 714 ? 20.876 55.523 16.764 1.00 20.91 736 PRO A CA 1
ATOM 5615 C C . PRO A 1 714 ? 21.270 54.957 15.410 1.00 22.27 736 PRO A C 1
ATOM 5616 O O . PRO A 1 714 ? 20.978 53.792 15.111 1.00 22.66 736 PRO A O 1
ATOM 5620 N N . LEU A 1 715 ? 21.935 55.761 14.585 1.00 25.76 737 LEU A N 1
ATOM 5621 C CA . LEU A 1 715 ? 22.217 55.362 13.203 1.00 27.76 737 LEU A CA 1
ATOM 5622 C C . LEU A 1 715 ? 23.618 55.782 12.781 1.00 30.05 737 LEU A C 1
ATOM 5623 O O . LEU A 1 715 ? 23.838 56.224 11.647 1.00 31.44 737 LEU A O 1
ATOM 5628 N N . LYS A 1 716 ? 24.594 55.635 13.676 1.00 28.88 738 LYS A N 1
ATOM 5629 C CA . LYS A 1 716 ? 25.974 55.930 13.313 1.00 33.88 738 LYS A CA 1
ATOM 5630 C C . LYS A 1 716 ? 26.704 54.696 12.791 1.00 33.96 738 LYS A C 1
ATOM 5631 O O . LYS A 1 716 ? 27.427 54.779 11.790 1.00 35.25 738 LYS A O 1
ATOM 5637 N N . GLU A 1 717 ? 26.516 53.553 13.446 1.00 30.17 739 GLU A N 1
ATOM 5638 C CA . GLU A 1 717 ? 27.172 52.310 13.065 1.00 34.27 739 GLU A CA 1
ATOM 5639 C C . GLU A 1 717 ? 26.173 51.163 13.132 1.00 31.61 739 GLU A C 1
ATOM 5640 O O . GLU A 1 717 ? 25.354 51.094 14.052 1.00 29.07 739 GLU A O 1
ATOM 5646 N N . LEU A 1 718 ? 26.250 50.266 12.153 1.00 28.22 740 LEU A N 1
ATOM 5647 C CA . LEU A 1 718 ? 25.397 49.087 12.080 1.00 30.26 740 LEU A CA 1
ATOM 5648 C C . LEU A 1 718 ? 26.213 47.849 12.421 1.00 31.44 740 LEU A C 1
ATOM 5649 O O . LEU A 1 718 ? 27.304 47.655 11.876 1.00 31.30 740 LEU A O 1
ATOM 5654 N N . GLY A 1 719 ? 25.680 47.016 13.311 1.00 27.49 741 GLY A N 1
ATOM 5655 C CA . GLY A 1 719 ? 26.324 45.757 13.665 1.00 28.67 741 GLY A CA 1
ATOM 5656 C C . GLY A 1 719 ? 27.659 45.881 14.369 1.00 37.38 741 GLY A C 1
ATOM 5657 O O . GLY A 1 719 ? 28.582 45.110 14.075 1.00 32.50 741 GLY A O 1
ATOM 5658 N N . SER A 1 720 ? 27.778 46.825 15.311 1.00 34.87 742 SER A N 1
ATOM 5659 C CA . SER A 1 720 ? 29.030 47.021 16.041 1.00 33.99 742 SER A CA 1
ATOM 5660 C C . SER A 1 720 ? 29.549 45.713 16.631 1.00 31.14 742 SER A C 1
ATOM 5661 O O . SER A 1 720 ? 30.735 45.389 16.506 1.00 34.28 742 SER A O 1
ATOM 5664 N N . SER A 1 721 ? 28.671 44.950 17.283 1.00 30.07 743 SER A N 1
ATOM 5665 C CA . SER A 1 721 ? 29.042 43.671 17.876 1.00 33.08 743 SER A CA 1
ATOM 5666 C C . SER A 1 721 ? 27.976 42.619 17.607 1.00 34.53 743 SER A C 1
ATOM 5667 O O . SER A 1 721 ? 27.733 41.741 18.444 1.00 31.90 743 SER A O 1
ATOM 5670 N N . PHE A 1 722 ? 27.330 42.697 16.448 1.00 31.76 744 PHE A N 1
ATOM 5671 C CA . PHE A 1 722 ? 26.293 41.747 16.075 1.00 28.74 744 PHE A CA 1
ATOM 5672 C C . PHE A 1 722 ? 26.942 40.512 15.458 1.00 26.58 744 PHE A C 1
ATOM 5673 O O . PHE A 1 722 ? 27.634 40.610 14.440 1.00 33.98 744 PHE A O 1
ATOM 5681 N N . GLN A 1 723 ? 26.730 39.355 16.082 1.00 30.63 745 GLN A N 1
ATOM 5682 C CA . GLN A 1 723 ? 27.256 38.090 15.573 1.00 29.36 745 GLN A CA 1
ATOM 5683 C C . GLN A 1 723 ? 26.187 37.475 14.674 1.00 27.35 745 GLN A C 1
ATOM 5684 O O . GLN A 1 723 ? 25.427 36.588 15.064 1.00 31.30 745 GLN A O 1
ATOM 5690 N N . GLY A 1 724 ? 26.121 37.991 13.452 1.00 28.52 746 GLY A N 1
ATOM 5691 C CA . GLY A 1 724 ? 25.100 37.564 12.518 1.00 26.73 746 GLY A CA 1
ATOM 5692 C C . GLY A 1 724 ? 25.232 38.311 11.210 1.00 32.34 746 GLY A C 1
ATOM 5693 O O . GLY A 1 724 ? 26.237 38.976 10.948 1.00 35.30 746 GLY A O 1
ATOM 5694 N N . LYS A 1 725 ? 24.192 38.192 10.390 1.00 28.23 747 LYS A N 1
ATOM 5695 C CA . LYS A 1 725 ? 24.125 38.832 9.084 1.00 28.52 747 LYS A CA 1
ATOM 5696 C C . LYS A 1 725 ? 22.960 39.811 9.050 1.00 27.75 747 LYS A C 1
ATOM 5697 O O . LYS A 1 725 ? 21.903 39.552 9.634 1.00 30.59 747 LYS A O 1
ATOM 5703 N N . VAL A 1 726 ? 23.149 40.922 8.346 1.00 28.97 748 VAL A N 1
ATOM 5704 C CA . VAL A 1 726 ? 22.078 41.871 8.059 1.00 29.54 748 VAL A CA 1
ATOM 5705 C C . VAL A 1 726 ? 21.962 41.964 6.541 1.00 35.73 748 VAL A C 1
ATOM 5706 O O . VAL A 1 726 ? 22.870 42.474 5.871 1.00 29.21 748 VAL A O 1
ATOM 5710 N N . PHE A 1 727 ? 20.859 41.452 5.995 1.00 27.63 749 PHE A N 1
ATOM 5711 C CA . PHE A 1 727 ? 20.651 41.480 4.550 1.00 37.49 749 PHE A CA 1
ATOM 5712 C C . PHE A 1 727 ? 20.026 42.781 4.077 1.00 38.47 749 PHE A C 1
ATOM 5713 O O . PHE A 1 727 ? 20.338 43.245 2.975 1.00 33.29 749 PHE A O 1
ATOM 5721 N N . HIS A 1 728 ? 19.155 43.382 4.885 1.00 30.32 750 HIS A N 1
ATOM 5722 C CA . HIS A 1 728 ? 18.409 44.557 4.468 1.00 34.60 750 HIS A CA 1
ATOM 5723 C C . HIS A 1 728 ? 18.124 45.430 5.679 1.00 28.97 750 HIS A C 1
ATOM 5724 O O . HIS A 1 728 ? 17.828 44.918 6.759 1.00 30.21 750 HIS A O 1
ATOM 5739 N N . ASN A 1 730 ? 15.990 49.283 6.479 1.00 29.41 752 ASN A N 1
ATOM 5740 C CA . ASN A 1 730 ? 15.237 50.443 6.018 1.00 28.56 752 ASN A CA 1
ATOM 5741 C C . ASN A 1 730 ? 14.783 51.253 7.224 1.00 29.56 752 ASN A C 1
ATOM 5742 O O . ASN A 1 730 ? 14.256 50.690 8.185 1.00 28.33 752 ASN A O 1
ATOM 5747 N N . VAL A 1 731 ? 14.990 52.566 7.170 1.00 26.24 753 VAL A N 1
ATOM 5748 C CA . VAL A 1 731 ? 14.554 53.486 8.218 1.00 25.86 753 VAL A CA 1
ATOM 5749 C C . VAL A 1 731 ? 13.583 54.474 7.589 1.00 28.55 753 VAL A C 1
ATOM 5750 O O . VAL A 1 731 ? 13.947 55.193 6.648 1.00 29.90 753 VAL A O 1
ATOM 5754 N N . GLN A 1 732 ? 12.358 54.511 8.100 1.00 28.36 754 GLN A N 1
ATOM 5755 C CA . GLN A 1 732 ? 11.306 55.359 7.543 1.00 30.74 754 GLN A CA 1
ATOM 5756 C C . GLN A 1 732 ? 10.793 56.331 8.596 1.00 27.49 754 GLN A C 1
ATOM 5757 O O . GLN A 1 732 ? 10.113 55.902 9.547 1.00 28.65 754 GLN A O 1
ATOM 5763 N N . PRO A 1 733 ? 11.090 57.625 8.495 1.00 27.34 755 PRO A N 1
ATOM 5764 C CA . PRO A 1 733 ? 10.404 58.594 9.356 1.00 32.45 755 PRO A CA 1
ATOM 5765 C C . PRO A 1 733 ? 8.925 58.631 9.008 1.00 36.77 755 PRO A C 1
ATOM 5766 O O . PRO A 1 733 ? 8.548 58.634 7.834 1.00 34.49 755 PRO A O 1
ATOM 5770 N N . LEU A 1 734 ? 8.088 58.643 10.039 1.00 34.11 756 LEU A N 1
ATOM 5771 C CA . LEU A 1 734 ? 6.641 58.657 9.847 1.00 34.65 756 LEU A CA 1
ATOM 5772 C C . LEU A 1 734 ? 6.060 60.019 10.206 1.00 39.01 756 LEU A C 1
ATOM 5773 O O . LEU A 1 734 ? 6.458 60.647 11.194 1.00 39.70 756 LEU A O 1
#